Protein AF-A0A951X6D0-F1 (afdb_monomer_lite)

Radius of gyration: 26.03 Å; chains: 1; bounding box: 55×57×75 Å

Sequence (383 aa):
KKGAKHVTVRYRFITSEVPGGYFGTKYNDYFSVSIRSQSGGGFVSEANSMNGLGLGAFDANGATQWRETSLPVNKEGDTIQVDVTVANVADDLLDSQVVVDLVKEPKLAITALSLRDIDNSNLSYLSAAAHTYFGGNTRVHGTITVEGAEDDALQSLELEVIQNGGVVARGNLAAGVTGTLIRDFGQAEKVEVTAPQLLFEIPSAQAAQVNGAQDGTVSLRVRAKSKNGEEATKEFGAVQILVRYTAAGRYGGRDEGVGGDDWVKPSVKPIVEHFGVTVGDISNMNGGAFAPHQTHRTGNDVDGWFAGYNNRDAATAATIIGHLNDATYGSNITTVYVTYQQVNGNAFWTAIKDVVLNDGRNARDVIRPLGGHGTHFHWIVTP

Secondary structure (DSSP, 8-state):
-TT--EEEEEEEEEESHHHHT-TTSS---EEEEEEEESSSS-EEEEEEEHHHH-GGGB-TTSBBPPEEEEEE--TT---EEEEEEEE--S-SS--EEEEEEEEE--S-EEEEEEEE-TTSSB--EEE-S---HHHHEEEEEEEEEEE--TT-BEEEEEEEEEETTEEEEEEEEPHHHHHHHSSB-GGGTEEEEEEEEEEEEEEHHHHTTS--SSS-EEEEEEEEEETTS-EEEEEEEEEEEEEE--SPPTTS---GGGT-SBEE-TTTHHHHHHHTPEE---B-TT-S--TT-SS-SSS-EEEEE-TTGGG-SHHHHHHHHHHHT-TTTGGGEEEEEE----STT-HHHHHHTTPBPTTS-BHHHHEEE-TTTTS-EEEEE--

Foldseek 3Di:
DAQQFKKKWKKKKAKQCLLVVCAPHPWKKKKKKKKDWPPPQGIDMDIDILNRLPSLQADNRRMGDMDMDMTTYDNRDTDMDMDMDIDTPDDPPMDMDMDTDDIDRAQKEWPDKAKAAPVRHHQAEAEQAFDCFPNQWGWIKIKTKIFHDQAWWWQAKKKFWADSNDGQFIWGFDPVCCVQHGTGCHPVRMGIDDDIDGGTITGNVSSNSDPQQAKDKIWMKMWIAMPVGDIYMDTPGIHIYWYFDPDQAPVNDAPSVQPGQGTARNVVNVLCVVLPWRWHGQAGRRFDDDPPDPDNRHRQKIWTHDPPCLVLALVVLVSLLVSLQPPPFNVQQQAKEAADDCDPPGRNNVNQVQDQHPVRDRSDNRYDHDPPRNHTMMTGGHD

pLDDT: mean 94.07, std 5.89, range [55.5, 98.88]

Structure (mmCIF, N/CA/C/O backbone):
data_AF-A0A951X6D0-F1
#
_entry.id   AF-A0A951X6D0-F1
#
loop_
_atom_site.group_PDB
_atom_site.id
_atom_site.type_symbol
_atom_site.label_atom_id
_atom_site.label_alt_id
_atom_site.label_comp_id
_atom_site.label_asym_id
_atom_site.label_entity_id
_atom_site.label_seq_id
_atom_site.pdbx_PDB_ins_code
_atom_site.Cartn_x
_atom_site.Cartn_y
_atom_site.Cartn_z
_atom_site.occupancy
_atom_site.B_iso_or_equiv
_atom_site.auth_seq_id
_atom_site.auth_comp_id
_atom_site.auth_asym_id
_atom_site.auth_atom_id
_atom_site.pdbx_PDB_model_num
ATOM 1 N N . LYS A 1 1 ? -26.010 -4.330 28.879 1.00 77.56 1 LYS A N 1
ATOM 2 C CA . LYS A 1 1 ? -26.679 -3.364 29.800 1.00 77.56 1 LYS A CA 1
ATOM 3 C C . LYS A 1 1 ? -27.316 -2.215 29.004 1.00 77.56 1 LYS A C 1
ATOM 5 O O . LYS A 1 1 ? -26.890 -2.003 27.876 1.00 77.56 1 LYS A O 1
ATOM 10 N N . LYS A 1 2 ? -28.283 -1.450 29.547 1.00 83.31 2 LYS A N 1
ATOM 11 C CA . LYS A 1 2 ? -28.719 -0.180 28.918 1.00 83.31 2 LYS A CA 1
ATOM 12 C C . LYS A 1 2 ? -27.556 0.815 28.818 1.00 83.31 2 LYS A C 1
ATOM 14 O O . LYS A 1 2 ? -26.782 0.940 29.764 1.00 83.31 2 LYS A O 1
ATOM 19 N N . GLY A 1 3 ? -27.459 1.513 27.692 1.00 81.81 3 GLY A N 1
ATOM 20 C CA . GLY A 1 3 ? -26.411 2.489 27.384 1.00 81.81 3 GLY A CA 1
ATOM 21 C C . GLY A 1 3 ? -25.094 1.891 26.878 1.00 81.81 3 GLY A C 1
ATOM 22 O O . GLY A 1 3 ? -24.231 2.648 26.447 1.00 81.81 3 GLY A O 1
ATOM 23 N N . ALA A 1 4 ? -24.928 0.563 26.889 1.00 85.06 4 ALA A N 1
ATOM 24 C CA . ALA A 1 4 ? -23.785 -0.068 26.236 1.00 85.06 4 ALA A CA 1
ATOM 25 C C . ALA A 1 4 ? -23.929 0.078 24.715 1.00 85.06 4 ALA A C 1
ATOM 27 O O . ALA A 1 4 ? -24.998 -0.190 24.168 1.00 85.06 4 ALA A O 1
ATOM 28 N N . LYS A 1 5 ? -22.861 0.519 24.047 1.00 84.00 5 LYS A N 1
ATOM 29 C CA . LYS A 1 5 ? -22.812 0.644 22.581 1.00 84.00 5 LYS A CA 1
ATOM 30 C C . LYS A 1 5 ? -22.049 -0.498 21.933 1.00 84.00 5 LYS A C 1
ATOM 32 O O . LYS A 1 5 ? -22.400 -0.920 20.838 1.00 84.00 5 LYS A O 1
ATOM 37 N N . HIS A 1 6 ? -21.047 -1.014 22.640 1.00 85.94 6 HIS A N 1
ATOM 38 C CA . HIS A 1 6 ? -20.169 -2.078 22.179 1.00 85.94 6 HIS A CA 1
ATOM 39 C C . HIS A 1 6 ? -19.903 -3.071 23.306 1.00 85.94 6 HIS A C 1
ATOM 41 O O . HIS A 1 6 ? -19.943 -2.717 24.488 1.00 85.94 6 HIS A O 1
ATOM 47 N N . VAL A 1 7 ? -19.601 -4.309 22.932 1.00 88.81 7 VAL A N 1
ATOM 48 C CA . VAL A 1 7 ? -19.023 -5.324 23.814 1.00 88.81 7 VAL A CA 1
ATOM 49 C C . VAL A 1 7 ? -17.739 -5.824 23.175 1.00 88.81 7 VAL A C 1
ATOM 51 O O . VAL A 1 7 ? -17.750 -6.251 22.023 1.00 88.81 7 VAL A O 1
ATOM 54 N N . THR A 1 8 ? -16.649 -5.791 23.940 1.00 88.94 8 THR A N 1
ATOM 55 C CA . THR A 1 8 ? -15.361 -6.353 23.528 1.00 88.94 8 THR A CA 1
ATOM 56 C C . THR A 1 8 ? -15.094 -7.644 24.273 1.00 88.94 8 THR A C 1
ATOM 58 O O . THR A 1 8 ? -15.179 -7.689 25.503 1.00 88.94 8 THR A O 1
ATOM 61 N N . VAL A 1 9 ? -14.712 -8.669 23.514 1.00 90.75 9 VAL A N 1
ATOM 62 C CA . VAL A 1 9 ? -14.214 -9.944 24.026 1.00 90.75 9 VAL A CA 1
ATOM 63 C C . VAL A 1 9 ? -12.728 -10.041 23.706 1.00 90.75 9 VAL A C 1
ATOM 65 O O . VAL A 1 9 ? -12.334 -9.860 22.551 1.00 90.75 9 VAL A O 1
ATOM 68 N N . ARG A 1 10 ? -11.908 -10.326 24.722 1.00 92.00 10 ARG A N 1
ATOM 69 C CA . ARG A 1 10 ? -10.477 -10.590 24.552 1.00 92.00 10 ARG A CA 1
ATOM 70 C C . ARG A 1 10 ? -10.195 -12.078 24.659 1.00 92.00 10 ARG A C 1
ATOM 72 O O . ARG A 1 10 ? -10.671 -12.740 25.584 1.00 92.00 10 ARG A O 1
ATOM 79 N N . TYR A 1 11 ? -9.419 -12.591 23.714 1.00 94.75 11 TYR A N 1
ATOM 80 C CA . TYR A 1 11 ? -9.092 -14.004 23.652 1.00 94.75 11 TYR A CA 1
ATOM 81 C C . TYR A 1 11 ? -7.715 -14.259 23.032 1.00 94.75 11 TYR A C 1
ATOM 83 O O . TYR A 1 11 ? -7.125 -13.380 22.404 1.00 94.75 11 TYR A O 1
ATOM 91 N N . ARG A 1 12 ? -7.185 -15.469 23.204 1.00 95.06 12 ARG A N 1
ATOM 92 C CA . ARG A 1 12 ? -6.009 -15.955 22.467 1.00 95.06 12 ARG A CA 1
ATOM 93 C C . ARG A 1 12 ? -6.118 -17.447 22.204 1.00 95.06 12 ARG A C 1
ATOM 95 O O . ARG A 1 12 ? -6.757 -18.162 22.979 1.00 95.06 12 ARG A O 1
ATOM 102 N N . PHE A 1 13 ? -5.471 -17.896 21.138 1.00 95.75 13 PHE A N 1
ATOM 103 C CA . PHE A 1 13 ? -5.341 -19.308 20.809 1.00 95.75 13 PHE A CA 1
ATOM 104 C C . PHE A 1 13 ? -4.005 -19.835 21.339 1.00 95.75 13 PHE A C 1
ATOM 106 O O . PHE A 1 13 ? -2.990 -19.141 21.262 1.00 95.75 13 PHE A O 1
ATOM 113 N N . ILE A 1 14 ? -4.014 -21.028 21.923 1.00 95.75 14 ILE A N 1
ATOM 114 C CA . ILE A 1 14 ? -2.832 -21.701 22.457 1.00 95.75 14 ILE A CA 1
ATOM 115 C C . ILE A 1 14 ? -2.849 -23.126 21.923 1.00 95.75 14 ILE A C 1
ATOM 117 O O . ILE A 1 14 ? -3.844 -23.818 22.114 1.00 95.75 14 ILE A O 1
ATOM 121 N N . THR A 1 15 ? -1.758 -23.553 21.295 1.00 93.69 15 THR A N 1
ATOM 122 C CA . THR A 1 15 ? -1.576 -24.924 20.808 1.00 93.69 15 THR A CA 1
ATOM 123 C C . THR A 1 15 ? -0.229 -25.473 21.257 1.00 93.69 15 THR A C 1
ATOM 125 O O . THR A 1 15 ? 0.789 -24.779 21.199 1.00 93.69 15 THR A O 1
ATOM 128 N N . SER A 1 16 ? -0.208 -26.732 21.686 1.00 92.62 16 SER A N 1
ATOM 129 C CA . SER A 1 16 ? 1.038 -27.429 22.027 1.00 92.62 16 SER A CA 1
ATOM 130 C C . SER A 1 16 ? 1.791 -27.945 20.786 1.00 92.62 16 SER A C 1
ATOM 132 O O . SER A 1 16 ? 2.963 -28.306 20.886 1.00 92.62 16 SER A O 1
ATOM 134 N N . GLU A 1 17 ? 1.163 -27.915 19.605 1.00 90.25 17 GLU A N 1
ATOM 135 C CA . GLU A 1 17 ? 1.728 -28.374 18.325 1.00 90.25 17 GLU A CA 1
ATOM 136 C C . GLU A 1 17 ? 2.898 -27.504 17.841 1.00 90.25 17 GLU A C 1
ATOM 138 O O . GLU A 1 17 ? 3.878 -28.007 17.285 1.00 90.25 17 GLU A O 1
ATOM 143 N N . VAL A 1 18 ? 2.844 -26.187 18.089 1.00 91.12 18 VAL A N 1
ATOM 144 C CA . VAL A 1 18 ? 3.926 -25.270 17.695 1.00 91.12 18 VAL A CA 1
ATOM 145 C C . VAL A 1 18 ? 5.220 -25.578 18.464 1.00 91.12 18 VAL A C 1
ATOM 147 O O . VAL A 1 18 ? 6.230 -25.845 17.807 1.00 91.12 18 VAL A O 1
ATOM 150 N N . PRO A 1 19 ? 5.232 -25.628 19.815 1.00 92.31 19 PRO A N 1
ATOM 151 C CA . PRO A 1 19 ? 6.395 -26.102 20.568 1.00 92.31 19 PRO A CA 1
ATOM 152 C C . PRO A 1 19 ? 6.780 -27.552 20.249 1.00 92.31 19 PRO A C 1
ATOM 154 O O . PRO A 1 19 ? 7.958 -27.898 20.319 1.00 92.31 19 PRO A O 1
ATOM 157 N N . GLY A 1 20 ? 5.803 -28.389 19.879 1.00 89.56 20 GLY A N 1
ATOM 158 C CA . GLY A 1 20 ? 6.017 -29.770 19.443 1.00 89.56 20 GLY A CA 1
ATOM 159 C C . GLY A 1 20 ? 6.729 -29.910 18.092 1.00 89.56 20 GLY A C 1
ATOM 160 O O . GLY A 1 20 ? 7.193 -31.000 17.762 1.00 89.56 20 GLY A O 1
ATOM 161 N N . GLY A 1 21 ? 6.873 -28.821 17.328 1.00 90.38 21 GLY A N 1
ATOM 162 C CA . GLY A 1 21 ? 7.554 -28.818 16.032 1.00 90.38 21 GLY A CA 1
ATOM 163 C C . GLY A 1 21 ? 6.671 -29.244 14.856 1.00 90.38 21 GLY A C 1
ATOM 164 O O . GLY A 1 21 ? 7.194 -29.614 13.806 1.00 90.38 21 GLY A O 1
ATOM 165 N N . TYR A 1 22 ? 5.348 -29.179 15.006 1.00 90.81 22 TYR A N 1
ATOM 166 C CA . TYR A 1 22 ? 4.386 -29.645 14.002 1.00 90.81 22 TYR A CA 1
ATOM 167 C C . TYR A 1 22 ? 3.834 -28.540 13.095 1.00 90.81 22 TYR A C 1
ATOM 169 O O . TYR A 1 22 ? 3.022 -28.808 12.203 1.00 90.81 22 TYR A O 1
ATOM 177 N N . PHE A 1 23 ? 4.311 -27.304 13.254 1.00 90.81 23 PHE A N 1
ATOM 178 C CA . PHE A 1 23 ? 3.999 -26.226 12.322 1.00 90.81 23 PHE A CA 1
ATOM 179 C C . PHE A 1 23 ? 4.389 -26.599 10.880 1.00 90.81 23 PHE A C 1
ATOM 181 O O . PHE A 1 23 ? 5.496 -27.067 10.613 1.00 90.81 23 PHE A O 1
ATOM 188 N N . GLY A 1 24 ? 3.478 -26.367 9.933 1.00 88.94 24 GLY A N 1
ATOM 189 C CA . GLY A 1 24 ? 3.655 -26.696 8.516 1.00 88.94 24 GLY A CA 1
ATOM 190 C C . GLY A 1 24 ? 3.381 -28.162 8.165 1.00 88.94 24 GLY A C 1
ATOM 191 O O . GLY A 1 24 ? 3.525 -28.547 7.005 1.00 88.94 24 GLY A O 1
ATOM 192 N N . THR A 1 25 ? 2.973 -28.984 9.135 1.00 90.00 25 THR A N 1
ATOM 193 C CA . THR A 1 25 ? 2.589 -30.381 8.899 1.00 90.00 25 THR A CA 1
ATOM 194 C C . THR A 1 25 ? 1.080 -30.523 8.656 1.00 90.00 25 THR A C 1
ATOM 196 O O . THR A 1 25 ? 0.337 -29.544 8.593 1.00 90.00 25 THR A O 1
ATOM 199 N N . LYS A 1 26 ? 0.609 -31.767 8.506 1.00 87.69 26 LYS A N 1
ATOM 200 C CA . LYS A 1 26 ? -0.824 -32.090 8.411 1.00 87.69 26 LYS A CA 1
ATOM 201 C C . LYS A 1 26 ? -1.589 -31.882 9.728 1.00 87.69 26 LYS A C 1
ATOM 203 O O . LYS A 1 26 ? -2.814 -31.813 9.683 1.00 87.69 26 LYS A O 1
ATOM 208 N N . TYR A 1 27 ? -0.888 -31.822 10.862 1.00 88.25 27 TYR A N 1
ATOM 209 C CA . TYR A 1 27 ? -1.478 -31.530 12.166 1.00 88.25 27 TYR A CA 1
ATOM 210 C C . TYR A 1 27 ? -1.676 -30.021 12.231 1.00 88.25 27 TYR A C 1
ATOM 212 O O . TYR A 1 27 ? -0.721 -29.250 12.164 1.00 88.25 27 TYR A O 1
ATOM 220 N N . ASN A 1 28 ? -2.935 -29.600 12.166 1.00 89.38 28 ASN A N 1
ATOM 221 C CA . ASN A 1 28 ? -3.300 -28.211 11.942 1.00 89.38 28 ASN A CA 1
ATOM 222 C C . ASN A 1 28 ? -4.533 -27.839 12.754 1.00 89.38 28 ASN A C 1
ATOM 224 O O . ASN A 1 28 ? -5.647 -27.790 12.227 1.00 89.38 28 ASN A O 1
ATOM 228 N N . ASP A 1 29 ? -4.308 -27.579 14.035 1.00 90.81 29 ASP A N 1
ATOM 229 C CA . ASP A 1 29 ? -5.367 -27.196 14.953 1.00 90.81 29 ASP A CA 1
ATOM 230 C C . ASP A 1 29 ? -6.117 -25.959 14.476 1.00 90.81 29 ASP A C 1
ATOM 232 O O . ASP A 1 29 ? -5.552 -25.037 13.883 1.00 90.81 29 ASP A O 1
ATOM 236 N N . TYR A 1 30 ? -7.411 -25.942 14.757 1.00 92.38 30 TYR A N 1
ATOM 237 C CA . TYR A 1 30 ? -8.326 -24.902 14.328 1.00 92.38 30 TYR A CA 1
ATOM 238 C C . TYR A 1 30 ? -9.046 -24.293 15.523 1.00 92.38 30 TYR A C 1
ATOM 240 O O . TYR A 1 30 ? -9.430 -24.993 16.462 1.00 92.38 30 TYR A O 1
ATOM 248 N N . PHE A 1 31 ? -9.302 -22.990 15.449 1.00 95.06 31 PHE A N 1
ATOM 249 C CA . PHE A 1 31 ? -10.187 -22.313 16.380 1.00 95.06 31 PHE A CA 1
ATOM 250 C C . PHE A 1 31 ? -11.182 -21.414 15.654 1.00 95.06 31 PHE A C 1
ATOM 252 O O . PHE A 1 31 ? -10.921 -20.895 14.566 1.00 95.06 31 PHE A O 1
ATOM 259 N N . SER A 1 32 ? -12.307 -21.164 16.314 1.00 95.19 32 SER A N 1
ATOM 260 C CA . SER A 1 32 ? -13.177 -20.046 15.975 1.00 95.19 32 SER A CA 1
ATOM 261 C C . SER A 1 32 ? -13.775 -19.406 17.215 1.00 95.19 32 SER A C 1
ATOM 263 O O . SER A 1 32 ? -14.191 -20.102 18.142 1.00 95.19 32 SER A O 1
ATOM 265 N N . VAL A 1 33 ? -13.871 -18.083 17.196 1.00 94.94 33 VAL A N 1
ATOM 266 C CA . VAL A 1 33 ? -14.573 -17.280 18.196 1.00 94.94 33 VAL A CA 1
ATOM 267 C C . VAL A 1 33 ? -15.634 -16.470 17.473 1.00 94.94 33 VAL A C 1
ATOM 269 O O . VAL A 1 33 ? -15.321 -15.707 16.561 1.00 94.94 33 VAL A O 1
ATOM 272 N N . SER A 1 34 ? -16.892 -16.619 17.874 1.00 93.88 34 SER A N 1
ATOM 273 C CA . SER A 1 34 ? -17.988 -15.809 17.353 1.00 93.88 34 SER A CA 1
ATOM 274 C C . SER A 1 34 ? -18.766 -15.134 18.467 1.00 93.88 34 SER A C 1
ATOM 276 O O . SER A 1 34 ? -19.083 -15.755 19.477 1.00 93.88 34 SER A O 1
ATOM 278 N N . ILE A 1 35 ? -19.098 -13.866 18.264 1.00 93.31 35 ILE A N 1
ATOM 279 C CA . ILE A 1 35 ? -19.845 -13.028 19.194 1.00 93.31 35 ILE A CA 1
ATOM 280 C C . ILE A 1 35 ? -21.117 -12.596 18.474 1.00 93.31 35 ILE A C 1
ATOM 282 O O . ILE A 1 35 ? -21.065 -12.019 17.383 1.00 93.31 35 ILE A O 1
ATOM 286 N N . ARG A 1 36 ? -22.269 -12.871 19.081 1.00 93.94 36 ARG A N 1
ATOM 287 C CA . ARG A 1 36 ? -23.580 -12.534 18.523 1.00 93.94 36 ARG A CA 1
ATOM 288 C C . ARG A 1 36 ? -24.422 -11.754 19.514 1.00 93.94 36 ARG A C 1
ATOM 290 O O . ARG A 1 36 ? -24.501 -12.108 20.690 1.00 93.94 36 ARG A O 1
ATOM 297 N N . SER A 1 37 ? -25.082 -10.721 19.010 1.00 91.75 37 SER A N 1
ATOM 298 C CA . SER A 1 37 ? -26.142 -10.018 19.722 1.00 91.75 37 SER A CA 1
ATOM 299 C C . SER A 1 37 ? -27.463 -10.755 19.519 1.00 91.75 37 SER A C 1
ATOM 301 O O . SER A 1 37 ? -27.802 -11.135 18.397 1.00 91.75 37 SER A O 1
ATOM 303 N N . GLN A 1 38 ? -28.228 -10.937 20.595 1.00 90.62 38 GLN A N 1
ATOM 304 C CA . GLN A 1 38 ? -29.563 -11.537 20.521 1.00 90.62 38 GLN A CA 1
ATOM 305 C C . GLN A 1 38 ? -30.659 -10.519 20.169 1.00 90.62 38 GLN A C 1
ATOM 307 O O . GLN A 1 38 ? -31.759 -10.918 19.795 1.00 90.62 38 GLN A O 1
ATOM 312 N N . SER A 1 39 ? -30.359 -9.217 20.241 1.00 85.75 39 SER A N 1
ATOM 313 C CA . SER A 1 39 ? -31.329 -8.126 20.046 1.00 85.75 39 SER A CA 1
ATOM 314 C C . SER A 1 39 ? -31.036 -7.248 18.820 1.00 85.75 39 SER A C 1
ATOM 316 O O . SER A 1 39 ? -31.493 -6.104 18.757 1.00 85.75 39 SER A O 1
ATOM 318 N N . GLY A 1 40 ? -30.280 -7.767 17.845 1.00 72.06 40 GLY A N 1
ATOM 319 C CA . GLY A 1 40 ? -30.072 -7.134 16.534 1.00 72.06 40 GLY A CA 1
ATOM 320 C C . GLY A 1 40 ? -28.834 -6.237 16.397 1.00 72.06 40 GLY A C 1
ATOM 321 O O . GLY A 1 40 ? -28.717 -5.532 15.401 1.00 72.06 40 GLY A O 1
ATOM 322 N N . GLY A 1 41 ? -27.895 -6.282 17.346 1.00 73.31 41 GLY A N 1
ATOM 323 C CA . GLY A 1 41 ? -26.582 -5.614 17.284 1.00 73.31 41 GLY A CA 1
ATOM 324 C C . GLY A 1 41 ? -25.597 -6.231 16.277 1.00 73.31 41 GLY A C 1
ATOM 325 O O . GLY A 1 41 ? -24.551 -5.659 15.985 1.00 73.31 41 GLY A O 1
ATOM 326 N N . GLY A 1 42 ? -25.955 -7.374 15.688 1.00 85.56 42 GLY A N 1
ATOM 327 C CA . GLY A 1 42 ? -25.189 -8.035 14.637 1.00 85.56 42 GLY A CA 1
ATOM 328 C C . GLY A 1 42 ? -24.389 -9.239 15.130 1.00 85.56 42 GLY A C 1
ATOM 329 O O . GLY A 1 42 ? -24.701 -9.862 16.149 1.00 85.56 42 GLY A O 1
ATOM 330 N N . PHE A 1 43 ? -23.371 -9.585 14.349 1.00 90.12 43 PHE A N 1
ATOM 331 C CA . PHE A 1 43 ? -22.542 -10.769 14.519 1.00 90.12 43 PHE A CA 1
ATOM 332 C C . PHE A 1 43 ? -21.123 -10.461 14.051 1.00 90.12 43 PHE A C 1
ATOM 334 O O . PHE A 1 43 ? -20.937 -9.849 12.999 1.00 90.12 43 PHE A O 1
ATOM 341 N N . VAL A 1 44 ? -20.133 -10.916 14.809 1.00 89.69 44 VAL A N 1
ATOM 342 C CA . VAL A 1 44 ? -18.729 -10.894 14.402 1.00 89.69 44 VAL A CA 1
ATOM 343 C C . VAL A 1 44 ? -18.115 -12.251 14.714 1.00 89.69 44 VAL A C 1
ATOM 345 O O . VAL A 1 44 ? -18.390 -12.841 15.757 1.00 89.69 44 VAL A O 1
ATOM 348 N N . SER A 1 45 ? -17.301 -12.770 13.804 1.00 92.44 45 SER A N 1
ATOM 349 C CA . SER A 1 45 ? -16.610 -14.040 13.995 1.00 92.44 45 SER A CA 1
ATOM 350 C C . SER A 1 45 ? -15.215 -13.992 13.421 1.00 92.44 45 SER A C 1
ATOM 352 O O . SER A 1 45 ? -15.009 -13.448 12.337 1.00 92.44 45 SER A O 1
ATOM 354 N N . GLU A 1 46 ? -14.297 -14.647 14.109 1.00 91.88 46 GLU A N 1
ATOM 355 C CA . GLU A 1 46 ? -12.960 -14.929 13.627 1.00 91.88 46 GLU A CA 1
ATOM 356 C C . GLU A 1 46 ? -12.716 -16.435 13.691 1.00 91.88 46 GLU A C 1
ATOM 358 O O . GLU A 1 46 ? -13.122 -17.109 14.639 1.00 91.88 46 GLU A O 1
ATOM 363 N N . ALA A 1 47 ? -12.063 -16.960 12.664 1.00 93.62 47 ALA A N 1
ATOM 364 C CA . ALA A 1 47 ? -11.696 -18.357 12.559 1.00 93.62 47 ALA A CA 1
ATOM 365 C C . ALA A 1 47 ? -10.340 -18.466 11.870 1.00 93.62 47 ALA A C 1
ATOM 367 O O . ALA A 1 47 ? -10.102 -17.790 10.867 1.00 93.62 47 ALA A O 1
ATOM 368 N N . ASN A 1 48 ? -9.455 -19.311 12.392 1.00 94.19 48 ASN A N 1
ATOM 369 C CA . ASN A 1 48 ? -8.186 -19.606 11.741 1.00 94.19 48 ASN A CA 1
ATOM 370 C C . ASN A 1 48 ? -7.642 -20.969 12.188 1.00 94.19 48 ASN A C 1
ATOM 372 O O . ASN A 1 48 ? -8.178 -21.612 13.088 1.00 94.19 48 ASN A O 1
ATOM 376 N N . SER A 1 49 ? -6.562 -21.402 11.546 1.00 93.38 49 SER A N 1
ATOM 377 C CA . SER A 1 49 ? -5.808 -22.594 11.918 1.00 93.38 49 SER A CA 1
ATOM 378 C C . SER A 1 49 ? -4.379 -22.240 12.309 1.00 93.38 49 SER A C 1
ATOM 380 O O . SER A 1 49 ? -3.886 -21.171 11.947 1.00 93.38 49 SER A O 1
ATOM 382 N N . MET A 1 50 ? -3.699 -23.140 13.014 1.00 93.00 50 MET A N 1
ATOM 383 C CA . MET A 1 50 ? -2.298 -22.983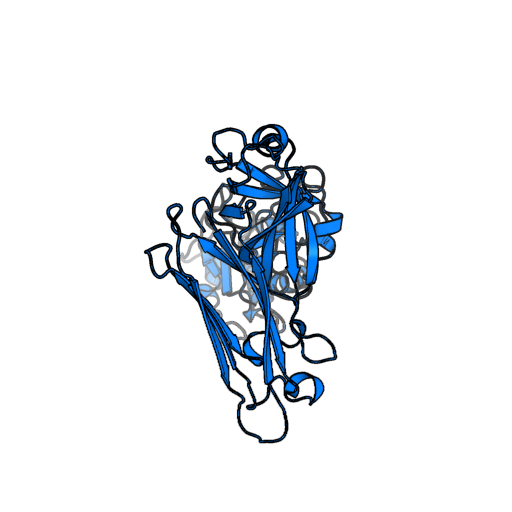 13.398 1.00 93.00 50 MET A CA 1
ATOM 384 C C . MET A 1 50 ? -1.417 -22.637 12.189 1.00 93.00 50 MET A C 1
ATOM 386 O O . MET A 1 50 ? -0.710 -21.630 12.197 1.00 93.00 50 MET A O 1
ATOM 390 N N . ASN A 1 51 ? -1.501 -23.424 11.117 1.00 90.75 51 ASN A N 1
ATOM 391 C CA . ASN A 1 51 ? -0.727 -23.196 9.898 1.00 90.75 51 ASN A CA 1
ATOM 392 C C . ASN A 1 51 ? -1.189 -21.940 9.153 1.00 90.75 51 ASN A C 1
ATOM 394 O O . ASN A 1 51 ? -0.360 -21.223 8.598 1.00 90.75 51 ASN A O 1
ATOM 398 N N . GLY A 1 52 ? -2.495 -21.652 9.166 1.00 90.00 52 GLY A N 1
ATOM 399 C CA . GLY A 1 52 ? -3.063 -20.457 8.536 1.00 90.00 52 GLY A CA 1
ATOM 400 C C . GLY A 1 52 ? -2.623 -19.146 9.194 1.00 90.00 52 GLY A C 1
ATOM 401 O O . GLY A 1 52 ? -2.554 -18.119 8.523 1.00 90.00 52 GLY A O 1
ATOM 402 N N . LEU A 1 53 ? -2.280 -19.181 10.484 1.00 88.81 53 LEU A N 1
ATOM 403 C CA . LEU A 1 53 ? -1.734 -18.036 11.211 1.00 88.81 53 LEU A CA 1
ATOM 404 C C . LEU A 1 53 ? -0.251 -17.772 10.926 1.00 88.81 53 LEU A C 1
ATOM 406 O O . LEU A 1 53 ? 0.197 -16.632 11.049 1.00 88.81 53 LEU A O 1
ATOM 410 N N . GLY A 1 54 ? 0.503 -18.802 10.540 1.00 89.50 54 GLY A N 1
ATOM 411 C CA . GLY A 1 54 ? 1.951 -18.722 10.376 1.00 89.50 54 GLY A CA 1
ATOM 412 C C . GLY A 1 54 ? 2.719 -18.829 11.700 1.00 89.50 54 GLY A C 1
ATOM 413 O O . GLY A 1 54 ? 2.247 -18.403 12.753 1.00 89.50 54 GLY A O 1
ATOM 414 N N . LEU A 1 55 ? 3.942 -19.370 11.648 1.00 88.62 55 LEU A N 1
ATOM 415 C CA . LEU A 1 55 ? 4.759 -19.642 12.840 1.00 88.62 55 LEU A CA 1
ATOM 416 C C . LEU A 1 55 ? 5.040 -18.378 13.661 1.00 88.62 55 LEU A C 1
ATOM 418 O O . LEU A 1 55 ? 5.034 -18.420 14.885 1.00 88.62 55 LEU A O 1
ATOM 422 N N . GLY A 1 56 ? 5.228 -17.238 12.988 1.00 87.25 56 GLY A N 1
ATOM 423 C CA . GLY A 1 56 ? 5.488 -15.953 13.641 1.00 87.25 56 GLY A CA 1
ATOM 424 C C . GLY A 1 56 ? 4.322 -15.414 14.479 1.00 87.25 56 GLY A C 1
ATOM 425 O O . GLY A 1 56 ? 4.517 -14.478 15.246 1.00 87.25 56 GLY A O 1
ATOM 426 N N . ALA A 1 57 ? 3.118 -15.982 14.364 1.00 88.69 57 ALA A N 1
ATOM 427 C CA . ALA A 1 57 ? 1.983 -15.587 15.195 1.00 88.69 57 ALA A CA 1
ATOM 428 C C . ALA A 1 57 ? 2.053 -16.143 16.627 1.00 88.69 57 ALA A C 1
ATOM 430 O O . ALA A 1 57 ? 1.269 -15.705 17.473 1.00 88.69 57 ALA A O 1
ATOM 431 N N . PHE A 1 58 ? 2.954 -17.095 16.888 1.00 93.94 58 PHE A N 1
ATOM 432 C CA . PHE A 1 58 ? 3.061 -17.819 18.149 1.00 93.94 58 PHE A CA 1
ATOM 433 C C . PHE A 1 58 ? 4.335 -17.449 18.908 1.00 93.94 58 PHE A C 1
ATOM 435 O O . PHE A 1 58 ? 5.399 -17.247 18.322 1.00 93.94 58 PHE A O 1
ATOM 442 N N . ASP A 1 59 ? 4.225 -17.380 20.232 1.00 92.44 59 ASP A N 1
ATOM 443 C CA . ASP A 1 59 ? 5.386 -17.334 21.112 1.00 92.44 59 ASP A CA 1
ATOM 444 C C . ASP A 1 59 ? 6.015 -18.730 21.295 1.00 92.44 59 ASP A C 1
ATOM 446 O O . ASP A 1 59 ? 5.537 -19.739 20.774 1.00 92.44 59 ASP A O 1
ATOM 450 N N . ALA A 1 60 ? 7.103 -18.799 22.068 1.00 92.00 60 ALA A N 1
ATOM 451 C CA . ALA A 1 60 ? 7.808 -20.053 22.339 1.00 92.00 60 ALA A CA 1
ATOM 452 C C . ALA A 1 60 ? 6.954 -21.111 23.070 1.00 92.00 60 ALA A C 1
ATOM 454 O O . ALA A 1 60 ? 7.334 -22.278 23.096 1.00 92.00 60 ALA A O 1
ATOM 455 N N . ASN A 1 61 ? 5.817 -20.721 23.655 1.00 94.31 61 ASN A N 1
ATOM 456 C CA . ASN A 1 61 ? 4.879 -21.617 24.329 1.00 94.31 61 ASN A CA 1
ATOM 457 C C . ASN A 1 61 ? 3.675 -21.974 23.441 1.00 94.31 61 ASN A C 1
ATOM 459 O O . ASN A 1 61 ? 2.722 -22.575 23.932 1.00 94.31 61 ASN A O 1
ATOM 463 N N . GLY A 1 62 ? 3.683 -21.584 22.162 1.00 93.56 62 GLY A N 1
ATOM 464 C CA . GLY A 1 62 ? 2.586 -21.864 21.241 1.00 93.56 62 GLY A CA 1
ATOM 465 C C . GLY A 1 62 ? 1.336 -21.025 21.495 1.00 93.56 62 GLY A C 1
ATOM 466 O O . GLY A 1 62 ? 0.250 -21.397 21.053 1.00 93.56 62 GLY A O 1
ATOM 467 N N . ALA A 1 63 ? 1.456 -19.894 22.195 1.00 95.69 63 ALA A N 1
ATOM 468 C CA . ALA A 1 63 ? 0.357 -18.956 22.385 1.00 95.69 63 ALA A CA 1
ATOM 469 C C . ALA A 1 63 ? 0.417 -17.821 21.361 1.00 95.69 63 ALA A C 1
ATOM 471 O O . ALA A 1 63 ? 1.472 -17.237 21.113 1.00 95.69 63 ALA A O 1
ATOM 472 N N . THR A 1 64 ? -0.738 -17.453 20.807 1.00 93.56 64 THR A N 1
ATOM 473 C CA . THR A 1 64 ? -0.854 -16.205 20.054 1.00 93.56 64 THR A CA 1
ATOM 474 C C . THR A 1 64 ? -0.809 -15.002 20.992 1.00 93.56 64 THR A C 1
ATOM 476 O O . THR A 1 64 ? -1.126 -15.094 22.184 1.00 93.56 64 THR A O 1
ATOM 479 N N . GLN A 1 65 ? -0.528 -13.827 20.427 1.00 89.88 65 GLN A N 1
ATOM 480 C CA . GLN A 1 65 ? -0.853 -12.563 21.091 1.00 89.88 65 GLN A CA 1
ATOM 481 C C . GLN A 1 65 ? -2.353 -12.496 21.431 1.00 89.88 65 GLN A C 1
ATOM 483 O O . GLN A 1 65 ? -3.183 -13.146 20.782 1.00 89.88 65 GLN A O 1
ATOM 488 N N . TRP A 1 66 ? -2.698 -11.709 22.452 1.00 90.62 66 TRP A N 1
ATOM 489 C CA . TRP A 1 66 ? -4.094 -11.419 22.780 1.00 90.62 66 TRP A CA 1
ATOM 490 C C . TRP A 1 66 ? -4.766 -10.654 21.639 1.00 90.62 66 TRP A C 1
ATOM 492 O O . TRP A 1 66 ? -4.213 -9.689 21.111 1.00 90.62 66 TRP A O 1
ATOM 502 N N . ARG A 1 67 ? -5.977 -11.080 21.293 1.00 88.25 67 ARG A N 1
ATOM 503 C CA . ARG A 1 67 ? -6.845 -10.475 20.284 1.00 88.25 67 ARG A CA 1
ATOM 504 C C . ARG A 1 67 ? -8.072 -9.902 20.964 1.00 88.25 67 ARG A C 1
ATOM 506 O O . ARG A 1 67 ? -8.575 -10.488 21.919 1.00 88.25 67 ARG A O 1
ATOM 513 N N . GLU A 1 68 ? -8.564 -8.781 20.458 1.00 88.50 68 GLU A N 1
ATOM 514 C CA . GLU A 1 68 ? -9.823 -8.185 20.897 1.00 88.50 68 GLU A CA 1
ATOM 515 C C . GLU A 1 68 ? -10.784 -8.106 19.715 1.00 88.50 68 GLU A C 1
ATOM 517 O O . GLU A 1 68 ? -10.425 -7.646 18.632 1.00 88.50 68 GLU A O 1
ATOM 522 N N . THR A 1 69 ? -12.024 -8.534 19.928 1.00 86.06 69 THR A N 1
ATOM 523 C CA . THR A 1 69 ? -13.098 -8.374 18.949 1.00 86.06 69 THR A CA 1
ATOM 524 C C . THR A 1 69 ? -14.230 -7.587 19.586 1.00 86.06 69 THR A C 1
ATOM 526 O O . THR A 1 69 ? -14.692 -7.934 20.673 1.00 86.06 69 THR A O 1
ATOM 529 N N . SER A 1 70 ? -14.659 -6.522 18.908 1.00 85.81 70 SER A N 1
ATOM 530 C CA . SER A 1 70 ? -15.735 -5.638 19.354 1.00 85.81 70 SER A CA 1
ATOM 531 C C . SER A 1 70 ? -16.986 -5.841 18.504 1.00 85.81 70 SER A C 1
ATOM 533 O O . SER A 1 70 ? -16.904 -5.911 17.274 1.00 85.81 70 SER A O 1
ATOM 535 N N . LEU A 1 71 ? -18.134 -5.937 19.167 1.00 88.38 71 LEU A N 1
ATOM 536 C CA . LEU A 1 71 ? -19.450 -6.080 18.562 1.00 88.38 71 LEU A CA 1
ATOM 537 C C . LEU A 1 71 ? -20.339 -4.900 18.994 1.00 88.38 71 LEU A C 1
ATOM 539 O O . LEU A 1 71 ? -20.500 -4.704 20.202 1.00 88.38 71 LEU A O 1
ATOM 543 N N . PRO A 1 72 ? -20.961 -4.156 18.059 1.00 85.75 72 PRO A N 1
ATOM 544 C CA . PRO A 1 72 ? -22.015 -3.203 18.394 1.00 85.75 72 PRO A CA 1
ATOM 545 C C . PRO A 1 72 ? -23.207 -3.903 19.060 1.00 85.75 72 PRO A C 1
ATOM 547 O O . PRO A 1 72 ? -23.612 -4.988 18.650 1.00 85.75 72 PRO A O 1
ATOM 550 N N . VAL A 1 73 ? -23.801 -3.294 20.082 1.00 88.44 73 VAL A N 1
ATOM 551 C CA . VAL A 1 73 ? -24.924 -3.886 20.830 1.00 88.44 73 VAL A CA 1
ATOM 552 C C . VAL A 1 73 ? -26.109 -2.935 20.912 1.00 88.44 73 VAL A C 1
ATOM 554 O O . VAL A 1 73 ? -25.985 -1.727 20.702 1.00 88.44 73 VAL A O 1
ATOM 557 N N . ASN A 1 74 ? -27.290 -3.473 21.214 1.00 85.31 74 ASN A N 1
ATOM 558 C CA . ASN A 1 74 ? -28.474 -2.641 21.381 1.00 85.31 74 ASN A CA 1
ATOM 559 C C . ASN A 1 74 ? -28.356 -1.756 22.637 1.00 85.31 74 ASN A C 1
ATOM 561 O O . ASN A 1 74 ? -28.248 -2.251 23.762 1.00 85.31 74 ASN A O 1
ATOM 565 N N . LYS A 1 75 ? -28.452 -0.432 22.453 1.00 85.12 75 LYS A N 1
ATOM 566 C CA . LYS A 1 75 ? -28.382 0.557 23.542 1.00 85.12 75 LYS A CA 1
ATOM 567 C C . LYS A 1 75 ? -29.489 0.410 24.591 1.00 85.12 75 LYS A C 1
ATOM 569 O O . LYS A 1 75 ? -29.312 0.849 25.724 1.00 85.12 75 LYS A O 1
ATOM 574 N N . GLU A 1 76 ? -30.620 -0.212 24.253 1.00 88.00 76 GLU A N 1
ATOM 575 C CA 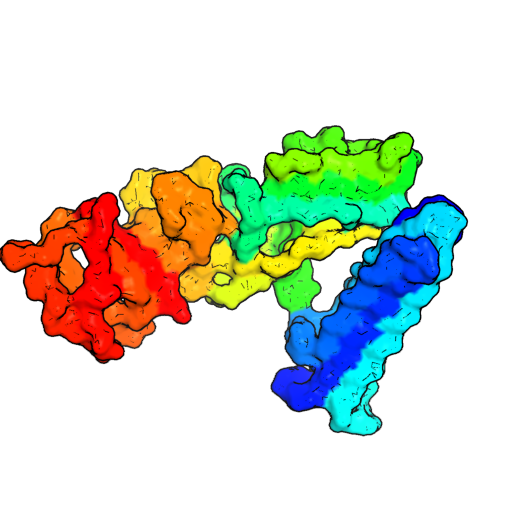. GLU A 1 76 ? -31.693 -0.511 25.212 1.00 88.00 76 GLU A CA 1
ATOM 576 C C . GLU A 1 76 ? -31.382 -1.723 26.106 1.00 88.00 76 GLU A C 1
ATOM 578 O O . GLU A 1 76 ? -32.162 -2.054 27.002 1.00 88.00 76 GLU A O 1
ATOM 583 N N . GLY A 1 77 ? -30.211 -2.333 25.925 1.00 87.06 77 GLY A N 1
ATOM 584 C CA . GLY A 1 77 ? -29.804 -3.567 26.570 1.00 87.06 77 GLY A CA 1
ATOM 585 C C . GLY A 1 77 ? -29.804 -4.721 25.579 1.00 87.06 77 GLY A C 1
ATOM 586 O O . GLY A 1 77 ? -30.637 -4.795 24.680 1.00 87.06 77 GLY A O 1
ATOM 587 N N . ASP A 1 78 ? -28.847 -5.622 25.766 1.00 89.94 78 ASP A N 1
ATOM 588 C CA . ASP A 1 78 ? -28.642 -6.768 24.898 1.00 89.94 78 ASP A CA 1
ATOM 589 C C . ASP A 1 78 ? -28.091 -7.946 25.698 1.00 89.94 78 ASP A C 1
ATOM 591 O O . ASP A 1 78 ? -27.406 -7.746 26.711 1.00 89.94 78 ASP A O 1
ATOM 595 N N . THR A 1 79 ? -28.366 -9.151 25.208 1.00 90.56 79 THR A N 1
ATOM 596 C CA . THR A 1 79 ? -27.732 -10.386 25.663 1.00 90.56 79 THR A CA 1
ATOM 597 C C . THR A 1 79 ? -26.769 -10.826 24.577 1.00 90.56 79 THR A C 1
ATOM 599 O O . THR A 1 79 ? -27.163 -11.047 23.431 1.00 90.56 79 THR A O 1
ATOM 602 N N . ILE A 1 80 ? -25.497 -10.938 24.945 1.00 91.81 80 ILE A N 1
ATOM 603 C CA . ILE A 1 80 ? -24.437 -11.351 24.033 1.00 91.81 80 ILE A CA 1
ATOM 604 C C . ILE A 1 80 ? -24.112 -12.812 24.283 1.00 91.81 80 ILE A C 1
ATOM 606 O O . ILE A 1 80 ? -23.931 -13.231 25.425 1.00 91.81 80 ILE A O 1
ATOM 610 N N . GLN A 1 81 ? -24.025 -13.574 23.202 1.00 93.31 81 GLN A N 1
ATOM 611 C CA . GLN A 1 81 ? -23.552 -14.947 23.227 1.00 93.31 81 GLN A CA 1
ATOM 612 C C . GLN A 1 81 ? -22.178 -15.008 22.561 1.00 93.31 81 GLN A C 1
ATOM 614 O O . GLN A 1 81 ? -21.986 -14.475 21.467 1.00 93.31 81 GLN A O 1
ATOM 619 N N . VAL A 1 82 ? -21.233 -15.644 23.251 1.00 93.31 82 VAL A N 1
ATOM 620 C CA . VAL A 1 82 ? -19.878 -15.902 22.765 1.00 93.31 82 VAL A CA 1
ATOM 621 C C . VAL A 1 82 ? -19.744 -17.403 22.579 1.00 93.31 82 VAL A C 1
ATOM 623 O O . VAL A 1 82 ? -19.852 -18.156 23.544 1.00 93.31 82 VAL A O 1
ATOM 626 N N . ASP A 1 83 ? -19.522 -17.832 21.344 1.00 94.00 83 ASP A N 1
ATOM 627 C CA . ASP A 1 83 ? -19.285 -19.229 21.009 1.00 94.00 83 ASP A CA 1
ATOM 628 C C . ASP A 1 83 ? -17.818 -19.411 20.660 1.00 94.00 83 ASP A C 1
ATOM 630 O O . ASP A 1 83 ? -17.266 -18.705 19.814 1.00 94.00 83 ASP A O 1
ATOM 634 N N . VAL A 1 84 ? -17.191 -20.366 21.334 1.00 94.44 84 VAL A N 1
ATOM 635 C CA . VAL A 1 84 ? -15.780 -20.689 21.171 1.00 94.44 84 VAL A CA 1
ATOM 636 C C . VAL A 1 84 ? -15.692 -22.139 20.740 1.00 94.44 84 VAL A C 1
ATOM 638 O O . VAL A 1 84 ? -16.264 -23.019 21.376 1.00 94.44 84 VAL A O 1
ATOM 641 N N . THR A 1 85 ? -15.000 -22.381 19.636 1.00 93.81 85 THR A N 1
ATOM 642 C CA . THR A 1 85 ? -14.735 -23.721 19.113 1.00 93.81 85 THR A CA 1
ATOM 643 C C . THR A 1 85 ? -13.238 -23.909 18.997 1.00 93.81 85 THR A C 1
ATOM 645 O O . THR A 1 85 ? -12.533 -23.014 18.531 1.00 93.81 85 THR A O 1
ATOM 648 N N . VAL A 1 86 ? -12.775 -25.086 19.396 1.00 92.69 86 VAL A N 1
ATOM 649 C CA . VAL A 1 86 ? -11.411 -25.559 19.180 1.00 92.69 86 VAL A CA 1
ATOM 650 C C . VAL A 1 86 ? -11.513 -26.969 18.626 1.00 92.69 86 VAL A C 1
ATOM 652 O O . VAL A 1 86 ? -12.329 -27.760 19.100 1.00 92.69 86 VAL A O 1
ATOM 655 N N . ALA A 1 87 ? -10.737 -27.256 17.591 1.00 89.12 87 ALA A N 1
ATOM 656 C CA . ALA A 1 87 ? -10.650 -28.572 16.988 1.00 89.12 87 ALA A CA 1
ATOM 657 C C . ALA A 1 87 ? -9.176 -28.956 16.855 1.00 89.12 87 ALA A C 1
ATOM 659 O O . ALA A 1 87 ? -8.439 -28.316 16.101 1.00 89.12 87 ALA A O 1
ATOM 660 N N . ASN A 1 88 ? -8.776 -30.001 17.577 1.00 82.81 88 ASN A N 1
ATOM 661 C CA . ASN A 1 88 ? -7.422 -30.542 17.528 1.00 82.81 88 ASN A CA 1
ATOM 662 C C . ASN A 1 88 ? -7.347 -31.545 16.375 1.00 82.81 88 ASN A C 1
ATOM 664 O O . ASN A 1 88 ? -8.224 -32.410 16.242 1.00 82.81 88 ASN A O 1
ATOM 668 N N . VAL A 1 89 ? -6.332 -31.437 15.522 1.00 75.31 89 VAL A N 1
ATOM 669 C CA . VAL A 1 89 ? -6.176 -32.367 14.397 1.00 75.31 89 VAL A CA 1
ATOM 670 C C . VAL A 1 89 ? -5.257 -33.511 14.802 1.00 75.31 89 VAL A C 1
ATOM 672 O O . VAL A 1 89 ? -4.062 -33.468 14.564 1.00 75.31 89 VAL A O 1
ATOM 675 N N . ALA A 1 90 ? -5.881 -34.587 15.285 1.00 55.50 90 ALA A N 1
ATOM 676 C CA . ALA A 1 90 ? -5.373 -35.958 15.258 1.00 55.50 90 ALA A CA 1
ATOM 677 C C . ALA A 1 90 ? -4.057 -36.259 16.007 1.00 55.50 90 ALA A C 1
ATOM 679 O O . ALA A 1 90 ? -3.138 -36.809 15.401 1.00 55.50 90 ALA A O 1
ATOM 680 N N . ASP A 1 91 ? -4.058 -36.089 17.329 1.00 59.31 91 ASP A N 1
ATOM 681 C CA . ASP A 1 91 ? -3.634 -37.112 18.296 1.00 59.31 91 ASP A CA 1
ATOM 682 C C . ASP A 1 91 ? -4.226 -36.819 19.697 1.00 59.31 91 ASP A C 1
ATOM 684 O O . ASP A 1 91 ? -4.768 -35.743 19.936 1.00 59.31 91 ASP A O 1
ATOM 688 N N . ASP A 1 92 ? -4.201 -37.798 20.609 1.00 60.28 92 ASP A N 1
ATOM 689 C CA . ASP A 1 92 ? -4.541 -37.597 22.033 1.00 60.28 92 ASP A CA 1
ATOM 690 C C . ASP A 1 92 ? -3.327 -37.045 22.829 1.00 60.28 92 ASP A C 1
ATOM 692 O O . ASP A 1 92 ? -3.269 -37.196 24.051 1.00 60.28 92 ASP A O 1
ATOM 696 N N . LEU A 1 93 ? -2.292 -36.509 22.158 1.00 67.81 93 LEU A N 1
ATOM 697 C CA . LEU A 1 93 ? -1.008 -36.154 22.779 1.00 67.81 93 LEU A CA 1
ATOM 698 C C . LEU A 1 93 ? -0.827 -34.650 22.988 1.00 67.81 93 LEU A C 1
ATOM 700 O O . LEU A 1 93 ? -0.221 -34.281 23.998 1.00 67.81 93 LEU A O 1
ATOM 704 N N . LEU A 1 94 ? -1.301 -33.797 22.073 1.00 80.44 94 LEU A N 1
ATOM 705 C CA . LEU A 1 94 ? -1.111 -32.348 22.163 1.00 80.44 94 LEU A CA 1
ATOM 706 C C . LEU A 1 94 ? -2.436 -31.582 22.228 1.00 80.44 94 LEU A C 1
ATOM 708 O O . LEU A 1 94 ? -3.309 -31.678 21.369 1.00 80.44 94 LEU A O 1
ATOM 712 N N . ASP A 1 95 ? -2.565 -30.778 23.285 1.00 87.62 95 ASP A N 1
ATOM 713 C CA . ASP A 1 95 ? -3.768 -30.002 23.548 1.00 87.62 95 ASP A CA 1
ATOM 714 C C . ASP A 1 95 ? -3.707 -28.610 22.916 1.00 87.62 95 ASP A C 1
ATOM 716 O O . ASP A 1 95 ? -2.676 -27.921 22.927 1.00 87.62 95 ASP A O 1
ATOM 720 N N . SER A 1 96 ? -4.876 -28.182 22.451 1.00 91.88 96 SER A N 1
ATOM 721 C CA . SER A 1 96 ? -5.178 -26.839 21.982 1.00 91.88 96 SER A CA 1
ATOM 722 C C . SER A 1 96 ? -6.338 -26.247 22.772 1.00 91.88 96 SER A C 1
ATOM 724 O O . SER A 1 96 ? -7.278 -26.939 23.163 1.00 91.88 96 SER A O 1
ATOM 726 N N . GLN A 1 97 ? -6.295 -24.939 23.002 1.00 93.88 97 GLN A N 1
ATOM 727 C CA . GLN A 1 97 ? -7.350 -24.221 23.708 1.00 93.88 97 GLN A CA 1
ATOM 728 C C . GLN A 1 97 ? -7.471 -22.774 23.237 1.00 93.88 97 GLN A C 1
ATOM 730 O O . GLN A 1 97 ? -6.509 -22.137 22.806 1.00 93.88 97 GLN A O 1
ATOM 735 N N . VAL A 1 98 ? -8.670 -22.222 23.399 1.00 95.38 98 VAL A N 1
ATOM 736 C CA . VAL A 1 98 ? -8.904 -20.782 23.334 1.00 95.38 98 VAL A CA 1
ATOM 737 C C . VAL A 1 98 ? -9.210 -20.299 24.737 1.00 95.38 98 VAL A C 1
ATOM 739 O O . VAL A 1 98 ? -10.129 -20.787 25.392 1.00 95.38 98 VAL A O 1
ATOM 742 N N . VAL A 1 99 ? -8.444 -19.312 25.184 1.00 95.06 99 VAL A N 1
ATOM 743 C CA . VAL A 1 99 ? -8.677 -18.651 26.466 1.00 95.06 99 VAL A CA 1
ATOM 744 C C . VAL A 1 99 ? -9.422 -17.356 26.197 1.00 95.06 99 VAL A C 1
ATOM 746 O O . VAL A 1 99 ? -8.900 -16.498 25.488 1.00 95.06 99 VAL A O 1
ATOM 749 N N . VAL A 1 100 ? -10.614 -17.213 26.779 1.00 93.12 100 VAL A N 1
ATOM 750 C CA . VAL A 1 100 ? -11.354 -15.946 26.860 1.00 93.12 100 VAL A CA 1
ATOM 751 C C . VAL A 1 100 ? -11.214 -15.423 28.280 1.00 93.12 100 VAL A C 1
ATOM 753 O O . VAL A 1 100 ? -11.620 -16.103 29.221 1.00 93.12 100 VAL A O 1
ATOM 756 N N . ASP A 1 101 ? -10.630 -14.239 28.446 1.00 92.38 101 ASP A N 1
ATOM 757 C CA . ASP A 1 101 ? -10.306 -13.711 29.778 1.00 92.38 101 ASP A CA 1
ATOM 758 C C . ASP A 1 101 ? -11.026 -12.404 30.130 1.00 92.38 101 ASP A C 1
ATOM 760 O O . ASP A 1 101 ? -11.097 -12.040 31.304 1.00 92.38 101 ASP A O 1
ATOM 764 N N . LEU A 1 102 ? -11.590 -11.709 29.139 1.00 87.06 102 LEU A N 1
ATOM 765 C CA . LEU A 1 102 ? -12.247 -10.424 29.339 1.00 87.06 102 LEU A CA 1
ATOM 766 C C . LEU A 1 102 ? -13.489 -10.297 28.462 1.00 87.06 102 LEU A C 1
ATOM 768 O O . LEU A 1 102 ? -13.426 -10.460 27.245 1.00 87.06 102 LEU A O 1
ATOM 772 N N . VAL A 1 103 ? -14.595 -9.909 29.095 1.00 85.44 103 VAL A N 1
ATOM 773 C CA . VAL A 1 103 ? -15.785 -9.362 28.439 1.00 85.44 103 VAL A CA 1
ATOM 774 C C . VAL A 1 103 ? -16.043 -8.001 29.075 1.00 85.44 103 VAL A C 1
ATOM 776 O O . VAL A 1 103 ? -16.327 -7.923 30.271 1.00 85.44 103 VAL A O 1
ATOM 779 N N . LYS A 1 104 ? -15.893 -6.922 28.304 1.00 88.25 104 LYS A N 1
ATOM 780 C CA . LYS A 1 104 ? -16.111 -5.544 28.777 1.00 88.25 104 LYS A CA 1
ATOM 781 C C . LYS A 1 104 ? -17.098 -4.804 27.880 1.00 88.25 104 LYS A C 1
ATOM 783 O O . LYS A 1 104 ? -17.248 -5.137 26.708 1.00 88.25 104 LYS A O 1
ATOM 788 N N . GLU A 1 105 ? -17.740 -3.786 28.441 1.00 86.31 105 GLU A N 1
ATOM 789 C CA . GLU A 1 105 ? -18.556 -2.802 27.720 1.00 86.31 105 GLU A CA 1
ATOM 790 C C . GLU A 1 105 ? -17.688 -1.544 27.511 1.00 86.31 105 GLU A C 1
ATOM 792 O O . GLU A 1 105 ? -17.773 -0.622 28.329 1.00 86.31 105 GLU A O 1
ATOM 797 N N . PRO A 1 106 ? -16.773 -1.519 26.517 1.00 83.38 106 PRO A N 1
ATOM 798 C CA . PRO A 1 106 ? -15.927 -0.357 26.305 1.00 83.38 106 PRO A CA 1
ATOM 799 C C . PRO A 1 106 ? -16.774 0.834 25.862 1.00 83.38 106 PRO A C 1
ATOM 801 O O . PRO A 1 106 ? -17.754 0.687 25.122 1.00 83.38 106 PRO A O 1
ATOM 804 N N . LYS A 1 107 ? -16.383 2.023 26.310 1.00 86.38 107 LYS A N 1
ATOM 805 C CA . LYS A 1 107 ? -16.950 3.267 25.791 1.00 86.38 107 LYS A CA 1
ATOM 806 C C . LYS A 1 107 ? -16.146 3.773 24.600 1.00 86.38 107 LYS A C 1
ATOM 808 O O . LYS A 1 107 ? -16.731 4.430 23.745 1.00 86.38 107 LYS A O 1
ATOM 813 N N . LEU A 1 108 ? -14.851 3.449 24.530 1.00 94.00 108 LEU A N 1
ATOM 814 C CA . LEU A 1 108 ? -13.978 3.812 23.418 1.00 94.00 108 LEU A CA 1
ATOM 815 C C . LEU A 1 108 ? -14.042 2.755 22.308 1.00 94.00 108 LEU A C 1
ATOM 817 O O . LEU A 1 108 ? -13.781 1.575 22.542 1.00 94.00 108 LEU A O 1
ATOM 821 N N . ALA A 1 109 ? -14.330 3.176 21.078 1.00 93.25 109 ALA A N 1
ATOM 822 C CA . ALA A 1 109 ? -14.314 2.294 19.914 1.00 93.25 109 ALA A CA 1
ATOM 823 C C . ALA A 1 109 ? -13.958 3.056 18.635 1.00 93.25 109 ALA A C 1
ATOM 825 O O . ALA A 1 109 ? -14.414 4.173 18.421 1.00 93.25 109 ALA A O 1
ATOM 826 N N . ILE A 1 110 ? -13.196 2.433 17.735 1.00 95.94 110 ILE A N 1
ATOM 827 C CA . ILE A 1 110 ? -13.031 2.930 16.362 1.00 95.94 110 ILE A CA 1
ATOM 828 C C . ILE A 1 110 ? -14.082 2.224 15.500 1.00 95.94 110 ILE A C 1
ATOM 830 O O . ILE A 1 110 ? -13.937 1.045 15.165 1.00 95.94 110 ILE A O 1
ATOM 834 N N . THR A 1 111 ? -15.164 2.925 15.170 1.00 93.56 111 THR A N 1
ATOM 835 C CA . THR A 1 111 ? -16.344 2.326 14.524 1.00 93.56 111 THR A CA 1
ATOM 836 C C . THR A 1 111 ? -16.305 2.395 13.002 1.00 93.56 111 THR A C 1
ATOM 838 O O . THR A 1 111 ? -16.913 1.554 12.340 1.00 93.56 111 THR A O 1
ATOM 841 N N . ALA A 1 112 ? -15.526 3.318 12.435 1.00 96.25 112 ALA A N 1
ATOM 842 C CA . ALA A 1 112 ? -15.274 3.397 11.001 1.00 96.25 112 ALA A CA 1
ATOM 843 C C . ALA A 1 112 ? -13.804 3.719 10.725 1.00 96.25 112 ALA A C 1
ATOM 845 O O . ALA A 1 112 ? -13.223 4.582 11.380 1.00 96.25 112 ALA A O 1
ATOM 846 N N . LEU A 1 113 ? -13.217 3.040 9.737 1.00 98.19 113 LEU A N 1
ATOM 847 C CA . LEU A 1 113 ? -11.847 3.265 9.285 1.00 98.19 113 LEU A CA 1
ATOM 848 C C . LEU A 1 113 ? -11.740 2.976 7.783 1.00 98.19 113 LEU A C 1
ATOM 850 O O . LEU A 1 113 ? -12.154 1.916 7.321 1.00 98.19 113 LEU A O 1
ATOM 854 N N . SER A 1 114 ? -11.146 3.902 7.035 1.00 98.25 114 SER A N 1
ATOM 855 C CA . SER A 1 114 ? -10.692 3.684 5.659 1.00 98.25 114 SER A CA 1
ATOM 856 C C . SER A 1 114 ? -9.330 4.341 5.511 1.00 98.25 114 SER A C 1
ATOM 858 O O . SER A 1 114 ? -9.221 5.548 5.710 1.00 98.25 114 SER A O 1
ATOM 860 N N . LEU A 1 115 ? -8.307 3.552 5.182 1.00 98.44 115 LEU A N 1
ATOM 861 C CA . LEU A 1 115 ? -6.982 4.050 4.820 1.00 98.44 115 LEU A CA 1
ATOM 862 C C . LEU A 1 115 ? -6.846 4.085 3.297 1.00 98.44 115 LEU A C 1
ATOM 864 O O . LEU A 1 115 ? -7.365 3.222 2.583 1.00 98.44 115 LEU A O 1
ATOM 868 N N . ARG A 1 116 ? -6.196 5.134 2.809 1.00 97.75 116 ARG A N 1
ATOM 869 C CA . ARG A 1 116 ? -6.124 5.523 1.404 1.00 97.75 116 ARG A CA 1
ATOM 870 C C . ARG A 1 116 ? -4.722 5.993 1.061 1.00 97.75 116 ARG A C 1
ATOM 872 O O . ARG A 1 116 ? -3.964 6.414 1.936 1.00 97.75 116 ARG A O 1
ATOM 879 N N . ASP A 1 117 ? -4.411 5.926 -0.220 1.00 95.12 117 ASP A N 1
ATOM 880 C CA . ASP A 1 117 ? -3.192 6.510 -0.759 1.00 95.12 117 ASP A CA 1
ATOM 881 C C . ASP A 1 117 ? -3.321 8.043 -0.900 1.00 95.12 117 ASP A C 1
ATOM 883 O O . ASP A 1 117 ? -4.391 8.615 -0.674 1.00 95.12 117 ASP A O 1
ATOM 887 N N . ILE A 1 118 ? -2.233 8.723 -1.261 1.00 92.38 118 ILE A N 1
ATOM 888 C CA . ILE A 1 118 ? -2.113 10.177 -1.418 1.00 92.38 118 ILE A CA 1
ATOM 889 C C . ILE A 1 118 ? -3.104 10.709 -2.465 1.00 92.38 118 ILE A C 1
ATOM 891 O O . ILE A 1 118 ? -3.644 11.807 -2.315 1.00 92.38 118 ILE A O 1
ATOM 895 N N . ASP A 1 119 ? -3.405 9.910 -3.492 1.00 91.06 119 ASP A N 1
ATOM 896 C CA . ASP A 1 119 ? -4.411 10.202 -4.521 1.00 91.06 119 ASP A CA 1
ATOM 897 C C . ASP A 1 119 ? -5.864 9.921 -4.065 1.00 91.06 119 ASP A C 1
ATOM 899 O O . ASP A 1 119 ? -6.815 10.097 -4.830 1.00 91.06 119 ASP A O 1
ATOM 903 N N . ASN A 1 120 ? -6.053 9.521 -2.802 1.00 94.31 120 ASN A N 1
ATOM 904 C CA . ASN A 1 120 ? -7.303 9.094 -2.168 1.00 94.31 120 ASN A CA 1
ATOM 905 C C . ASN A 1 120 ? -7.921 7.798 -2.724 1.00 94.31 120 ASN A C 1
ATOM 907 O O . ASN A 1 120 ? -9.055 7.449 -2.360 1.00 94.31 120 ASN A O 1
ATOM 911 N N . SER A 1 121 ? -7.197 7.051 -3.555 1.00 94.44 121 SER A N 1
ATOM 912 C CA . SER A 1 121 ? -7.570 5.688 -3.928 1.00 94.44 121 SER A CA 1
ATOM 913 C C . SER A 1 121 ? -7.364 4.713 -2.756 1.00 94.44 121 SER A C 1
ATOM 915 O O . SER A 1 121 ? -6.908 5.087 -1.672 1.00 94.44 121 SER A O 1
ATOM 917 N N . ASN A 1 122 ? -7.783 3.457 -2.923 1.00 95.19 122 ASN A N 1
ATOM 918 C CA . ASN A 1 122 ? -7.632 2.450 -1.873 1.00 95.19 122 ASN A CA 1
ATOM 919 C C . ASN A 1 122 ? -6.150 2.131 -1.644 1.00 95.19 122 ASN A C 1
ATOM 921 O O . ASN A 1 122 ? -5.448 1.749 -2.582 1.00 95.19 122 ASN A O 1
ATOM 925 N N . LEU A 1 123 ? -5.707 2.199 -0.385 1.00 97.50 123 LEU A N 1
ATOM 926 C CA . LEU A 1 123 ? -4.333 1.866 -0.027 1.00 97.50 123 LEU A CA 1
ATOM 927 C C . LEU A 1 123 ? -4.077 0.374 -0.263 1.00 97.50 123 LEU A C 1
ATOM 929 O O . LEU A 1 123 ? -4.651 -0.474 0.420 1.00 97.50 123 LEU A O 1
ATOM 933 N N . SER A 1 124 ? -3.228 0.068 -1.242 1.00 97.25 124 SER A N 1
ATOM 934 C CA . SER A 1 124 ? -2.889 -1.311 -1.628 1.00 97.25 124 SER A CA 1
ATOM 935 C C . SER A 1 124 ? -1.431 -1.661 -1.342 1.00 97.25 124 SER A C 1
ATOM 937 O O . SER A 1 124 ? -1.100 -2.841 -1.199 1.00 97.25 124 SER A O 1
ATOM 939 N N . TYR A 1 125 ? -0.576 -0.644 -1.218 1.00 98.31 125 TYR A N 1
ATOM 940 C CA . TYR A 1 125 ? 0.833 -0.793 -0.892 1.00 98.31 125 TYR A CA 1
ATOM 941 C C . TYR A 1 125 ? 1.228 0.107 0.276 1.00 98.31 125 TYR A C 1
ATOM 943 O O . TYR A 1 125 ? 0.476 0.995 0.671 1.00 98.31 125 TYR A O 1
ATOM 951 N N . LEU A 1 126 ? 2.414 -0.128 0.826 1.00 98.25 126 LEU A N 1
ATOM 952 C CA . LEU A 1 126 ? 3.058 0.760 1.780 1.00 98.25 126 LEU A CA 1
ATOM 953 C C . LEU A 1 126 ? 4.541 0.904 1.445 1.00 98.25 126 LEU A C 1
ATOM 955 O O . LEU A 1 126 ? 5.261 -0.094 1.354 1.00 98.25 126 LEU A O 1
ATOM 959 N N . SER A 1 127 ? 4.995 2.151 1.338 1.00 97.94 127 SER A N 1
ATOM 960 C CA . SER A 1 127 ? 6.416 2.499 1.333 1.00 97.94 127 SER A CA 1
ATOM 961 C C . SER A 1 127 ? 7.107 2.100 2.636 1.00 97.94 127 SER A C 1
ATOM 963 O O . SER A 1 127 ? 6.813 2.630 3.705 1.00 97.94 127 SER A O 1
ATOM 965 N N . ALA A 1 128 ? 8.065 1.184 2.543 1.00 93.56 128 ALA A N 1
ATOM 966 C CA . ALA A 1 128 ? 8.730 0.545 3.675 1.00 93.56 128 ALA A CA 1
ATOM 967 C C . ALA A 1 128 ? 10.256 0.728 3.619 1.00 93.56 128 ALA A C 1
ATOM 969 O O . ALA A 1 128 ? 11.025 -0.232 3.657 1.00 93.56 128 ALA A O 1
ATOM 970 N N . ALA A 1 129 ? 10.720 1.966 3.448 1.00 96.50 129 ALA A N 1
ATOM 971 C CA . ALA A 1 129 ? 12.148 2.268 3.384 1.00 96.50 129 ALA A CA 1
ATOM 972 C C . ALA A 1 129 ? 12.463 3.667 3.918 1.00 96.50 129 ALA A C 1
ATOM 974 O O . ALA A 1 129 ? 11.578 4.503 4.079 1.00 96.50 129 ALA A O 1
ATOM 975 N N . ALA A 1 130 ? 13.749 3.938 4.152 1.00 96.62 130 ALA A N 1
ATOM 976 C CA . ALA A 1 130 ? 14.200 5.279 4.489 1.00 96.62 130 ALA A CA 1
ATOM 977 C C . ALA A 1 130 ? 14.124 6.222 3.270 1.00 96.62 130 ALA A C 1
ATOM 979 O O . ALA A 1 130 ? 14.600 5.891 2.178 1.00 96.62 130 ALA A O 1
ATOM 980 N N . HIS A 1 131 ? 13.573 7.421 3.455 1.00 96.38 131 HIS A N 1
ATOM 981 C CA . HIS A 1 131 ? 13.415 8.424 2.403 1.00 96.38 131 HIS A CA 1
ATOM 982 C C . HIS A 1 131 ? 13.337 9.852 2.968 1.00 96.38 131 HIS A C 1
ATOM 984 O O . HIS A 1 131 ? 13.199 10.066 4.170 1.00 96.38 131 HIS A O 1
ATOM 990 N N . THR A 1 132 ? 13.422 10.849 2.086 1.00 96.31 132 THR A N 1
ATOM 991 C CA . THR A 1 132 ? 13.370 12.280 2.443 1.00 96.31 132 THR A CA 1
ATOM 992 C C . THR A 1 132 ? 12.069 12.967 2.027 1.00 96.31 132 THR A C 1
ATOM 994 O O . THR A 1 132 ? 11.793 14.074 2.486 1.00 96.31 132 THR A O 1
ATOM 997 N N . TYR A 1 133 ? 11.249 12.324 1.189 1.00 96.62 133 TYR A N 1
ATOM 998 C CA . TYR A 1 133 ? 9.969 12.877 0.736 1.00 96.62 133 TYR A CA 1
ATOM 999 C C . TYR A 1 133 ? 9.051 13.262 1.897 1.00 96.62 133 TYR A C 1
ATOM 1001 O O . TYR A 1 133 ? 9.038 12.594 2.932 1.00 96.62 133 TYR A O 1
ATOM 1009 N N . PHE A 1 134 ? 8.309 14.357 1.721 1.00 96.75 134 PHE A N 1
ATOM 1010 C CA . PHE A 1 134 ? 7.402 14.914 2.731 1.00 96.75 134 PHE A CA 1
ATOM 1011 C C . PHE A 1 134 ? 8.046 15.129 4.112 1.00 96.75 134 PHE A C 1
ATOM 1013 O O . PHE A 1 134 ? 7.426 14.892 5.148 1.00 96.75 134 PHE A O 1
ATOM 1020 N N . GLY A 1 135 ? 9.310 15.565 4.135 1.00 96.75 135 GLY A N 1
ATOM 1021 C CA . GLY A 1 135 ? 10.056 15.735 5.385 1.00 96.75 135 GLY A CA 1
ATOM 1022 C C . GLY A 1 135 ? 10.444 14.406 6.038 1.00 96.75 135 GLY A C 1
ATOM 1023 O O . GLY A 1 135 ? 10.619 14.349 7.251 1.00 96.75 135 GLY A O 1
ATOM 1024 N N . GLY A 1 136 ? 10.563 13.343 5.239 1.00 97.50 136 GLY A N 1
ATOM 1025 C CA . GLY A 1 136 ? 10.855 11.991 5.698 1.00 97.50 136 GLY A CA 1
ATOM 1026 C C . GLY A 1 136 ? 9.646 11.292 6.308 1.00 97.50 136 GLY A C 1
ATOM 1027 O O . GLY A 1 136 ? 9.812 10.589 7.297 1.00 97.50 136 GLY A O 1
ATOM 1028 N N . ASN A 1 137 ? 8.449 11.486 5.751 1.00 98.25 137 ASN A N 1
ATOM 1029 C CA . ASN A 1 137 ? 7.230 10.826 6.218 1.00 98.25 137 ASN A CA 1
ATOM 1030 C C . ASN A 1 137 ? 6.532 10.077 5.086 1.00 98.25 137 ASN A C 1
ATOM 1032 O O . ASN A 1 137 ? 6.179 10.672 4.066 1.00 98.25 137 ASN A O 1
ATOM 1036 N N . THR A 1 138 ? 6.279 8.787 5.289 1.00 98.38 138 THR A N 1
ATOM 1037 C CA . THR A 1 138 ? 5.350 8.033 4.451 1.00 98.38 138 THR A CA 1
ATOM 1038 C C . THR A 1 138 ? 3.928 8.438 4.823 1.00 98.38 138 THR A C 1
ATOM 1040 O O . THR A 1 138 ? 3.536 8.361 5.990 1.00 98.38 138 THR A O 1
ATOM 1043 N N . ARG A 1 139 ? 3.165 8.923 3.844 1.00 98.00 139 ARG A N 1
ATOM 1044 C CA . ARG A 1 139 ? 1.836 9.502 4.063 1.00 98.00 139 ARG A CA 1
ATOM 1045 C C . ARG A 1 139 ? 0.739 8.479 3.826 1.00 98.00 139 ARG A C 1
ATOM 1047 O O . ARG A 1 139 ? 0.750 7.785 2.815 1.00 98.00 139 ARG A O 1
ATOM 1054 N N . VAL A 1 140 ? -0.228 8.442 4.739 1.00 98.38 140 VAL A N 1
ATOM 1055 C CA . VAL A 1 140 ? -1.438 7.622 4.630 1.00 98.38 140 VAL A CA 1
ATOM 1056 C C . VAL A 1 140 ? -2.651 8.525 4.809 1.00 98.38 140 VAL A C 1
ATOM 1058 O O . VAL A 1 140 ? -2.838 9.159 5.854 1.00 98.38 140 VAL A O 1
ATOM 1061 N N . HIS A 1 141 ? -3.477 8.608 3.773 1.00 98.38 141 HIS A N 1
ATOM 1062 C CA . HIS A 1 141 ? -4.739 9.332 3.825 1.00 98.38 141 HIS A CA 1
ATOM 1063 C C . HIS A 1 141 ? -5.833 8.442 4.413 1.00 98.38 141 HIS A C 1
ATOM 1065 O O . HIS A 1 141 ? -5.678 7.228 4.543 1.00 98.38 141 HIS A O 1
ATOM 1071 N N . GLY A 1 142 ? -6.969 9.028 4.772 1.00 98.31 142 GLY A N 1
ATOM 1072 C CA . GLY A 1 142 ? -8.098 8.231 5.210 1.00 98.31 142 GLY A CA 1
ATOM 1073 C C . GLY A 1 142 ? -9.261 9.007 5.793 1.00 98.31 142 GLY A C 1
ATOM 1074 O O . GLY A 1 142 ? -9.303 10.236 5.788 1.00 98.31 142 GLY A O 1
ATOM 1075 N N . THR A 1 143 ? -10.206 8.230 6.306 1.00 98.69 143 THR A N 1
ATOM 1076 C CA . THR A 1 143 ? -11.345 8.670 7.112 1.00 98.69 143 THR A CA 1
ATOM 1077 C C . THR A 1 143 ? -11.421 7.800 8.357 1.00 98.69 143 THR A C 1
ATOM 1079 O O . THR A 1 143 ? -11.104 6.607 8.299 1.00 98.69 143 THR A O 1
ATOM 1082 N N . ILE A 1 144 ? -11.882 8.364 9.467 1.00 98.75 144 ILE A N 1
ATOM 1083 C CA . ILE A 1 144 ? -12.028 7.627 10.722 1.00 98.75 144 ILE A CA 1
ATOM 1084 C C . ILE A 1 144 ? -13.182 8.185 11.554 1.00 98.75 144 ILE A C 1
ATOM 1086 O O . ILE A 1 144 ? -13.388 9.396 11.579 1.00 98.75 144 ILE A O 1
ATOM 1090 N N . THR A 1 145 ? -13.886 7.309 12.266 1.00 98.50 145 THR A N 1
ATOM 1091 C CA . THR A 1 145 ? -14.821 7.671 13.338 1.00 98.50 145 THR A CA 1
ATOM 1092 C C . THR A 1 145 ? -14.409 6.942 14.609 1.00 98.50 145 THR A C 1
ATOM 1094 O O . THR A 1 145 ? -14.251 5.718 14.606 1.00 98.50 145 THR A O 1
ATOM 1097 N N . VAL A 1 146 ? -14.238 7.701 15.691 1.00 98.12 146 VAL A N 1
ATOM 1098 C CA . VAL A 1 146 ? -13.936 7.182 17.026 1.00 98.12 146 VAL A CA 1
ATOM 1099 C C . VAL A 1 146 ? -15.051 7.607 17.969 1.00 98.12 146 VAL A C 1
ATOM 1101 O O . VAL A 1 146 ? -15.319 8.797 18.109 1.00 98.12 146 VAL A O 1
ATOM 1104 N N . GLU A 1 147 ? -15.698 6.638 18.600 1.00 96.44 147 GLU A N 1
ATOM 1105 C CA . GLU A 1 147 ? -16.705 6.836 19.639 1.00 96.44 147 GLU A CA 1
ATOM 1106 C C . GLU A 1 147 ? -16.062 6.772 21.022 1.00 96.44 147 GLU A C 1
ATOM 1108 O O . GLU A 1 147 ? -15.092 6.040 21.218 1.00 96.44 147 GLU A O 1
ATOM 1113 N N . GLY A 1 148 ? -16.613 7.524 21.969 1.00 95.50 148 GLY A N 1
ATOM 1114 C CA . GLY A 1 148 ? -16.139 7.605 23.347 1.00 95.50 148 GLY A CA 1
ATOM 1115 C C . GLY A 1 148 ? -17.212 8.142 24.291 1.00 95.50 148 GLY A C 1
ATOM 1116 O O . GLY A 1 148 ? -18.294 8.534 23.858 1.00 95.50 148 GLY A O 1
ATOM 1117 N N . ALA A 1 149 ? -16.929 8.153 25.595 1.00 93.19 149 ALA A N 1
ATOM 1118 C CA . ALA A 1 149 ? -17.853 8.704 26.589 1.00 93.19 149 ALA A CA 1
ATOM 1119 C C . ALA A 1 149 ? -17.998 10.227 26.439 1.00 93.19 149 ALA A C 1
ATOM 1121 O O . ALA A 1 149 ? -17.002 10.897 26.178 1.00 93.19 149 ALA A O 1
ATOM 1122 N N . GLU A 1 150 ? -19.197 10.774 26.674 1.00 94.69 150 GLU A N 1
ATOM 1123 C CA . GLU A 1 150 ? -19.463 12.225 26.611 1.00 94.69 150 GLU A CA 1
ATOM 1124 C C . GLU A 1 150 ? -18.466 13.066 27.429 1.00 94.69 150 GLU A C 1
ATOM 1126 O O . GLU A 1 150 ? -18.048 14.136 26.986 1.00 94.69 150 GLU A O 1
ATOM 1131 N N . ASP A 1 151 ? -18.072 12.567 28.601 1.00 95.06 151 ASP A N 1
ATOM 1132 C CA . ASP A 1 151 ? -17.190 13.213 29.574 1.00 95.06 151 ASP A CA 1
ATOM 1133 C C . ASP A 1 151 ? -15.702 12.837 29.434 1.00 95.06 151 ASP A C 1
ATOM 1135 O O . ASP A 1 151 ? -14.884 13.195 30.285 1.00 95.06 151 ASP A O 1
ATOM 1139 N N . ASP A 1 152 ? -15.335 12.129 28.364 1.00 97.38 152 ASP A N 1
ATOM 1140 C CA . ASP A 1 152 ? -13.962 11.729 28.054 1.00 97.38 152 ASP A CA 1
ATOM 1141 C C . ASP A 1 152 ? -13.445 12.433 26.787 1.00 97.38 152 ASP A C 1
ATOM 1143 O O . ASP A 1 152 ? -14.171 13.131 26.073 1.00 97.38 152 ASP A O 1
ATOM 1147 N N . ALA A 1 153 ? -12.162 12.244 26.494 1.00 98.00 153 ALA A N 1
ATOM 1148 C CA . ALA A 1 153 ? -11.499 12.821 25.334 1.00 98.00 153 ALA A CA 1
ATOM 1149 C C . ALA A 1 153 ? -10.632 11.793 24.623 1.00 98.00 153 ALA A C 1
ATOM 1151 O O . ALA A 1 153 ? -9.985 10.969 25.272 1.00 98.00 153 ALA A O 1
ATOM 1152 N N . LEU A 1 154 ? -10.543 11.882 23.297 1.00 98.56 154 LEU A N 1
ATOM 1153 C CA . LEU A 1 154 ? -9.525 11.136 22.568 1.00 98.56 154 LEU A CA 1
ATOM 1154 C C . LEU A 1 154 ? -8.160 11.770 22.863 1.00 98.56 154 LEU A C 1
ATOM 1156 O O . LEU A 1 154 ? -7.943 12.947 22.583 1.00 98.56 154 LEU A O 1
ATOM 1160 N N . GLN A 1 155 ? -7.246 10.995 23.446 1.00 98.44 155 GLN A N 1
ATOM 1161 C CA . GLN A 1 155 ? -5.918 11.464 23.844 1.00 98.44 155 GLN A CA 1
ATOM 1162 C C . GLN A 1 155 ? -4.875 11.199 22.759 1.00 98.44 155 GLN A C 1
ATOM 1164 O O . GLN A 1 155 ? -4.017 12.044 22.511 1.00 98.44 155 GLN A O 1
ATOM 1169 N N . SER A 1 156 ? -4.933 10.035 22.115 1.00 98.38 156 SER A N 1
ATOM 1170 C CA . SER A 1 156 ? -4.029 9.703 21.018 1.00 98.38 156 SER A CA 1
ATOM 1171 C C . SER A 1 156 ? -4.670 8.764 20.011 1.00 98.38 156 SER A C 1
ATOM 1173 O O . SER A 1 156 ? -5.525 7.942 20.345 1.00 98.38 156 SER A O 1
ATOM 1175 N N . LEU A 1 157 ? -4.187 8.871 18.778 1.00 98.44 157 LEU A N 1
ATOM 1176 C CA . LEU A 1 157 ? -4.490 7.975 17.680 1.00 98.44 157 LEU A CA 1
ATOM 1177 C C . LEU A 1 157 ? -3.185 7.693 16.933 1.00 98.44 157 LEU A C 1
ATOM 1179 O O . LEU A 1 157 ? -2.457 8.628 16.600 1.00 98.44 157 LEU A O 1
ATOM 1183 N N . GLU A 1 158 ? -2.886 6.428 16.682 1.00 98.50 158 GLU A N 1
ATOM 1184 C CA . GLU A 1 158 ? -1.665 6.008 15.995 1.00 98.50 158 GLU A CA 1
ATOM 1185 C C . GLU A 1 158 ? -1.961 4.910 14.974 1.00 98.50 158 GLU A C 1
ATOM 1187 O O . GLU A 1 158 ? -2.873 4.100 15.157 1.00 98.50 158 GLU A O 1
ATOM 1192 N N . LEU A 1 159 ? -1.174 4.889 13.902 1.00 98.88 159 LEU A N 1
ATOM 1193 C CA . LEU A 1 159 ? -1.151 3.798 12.936 1.00 98.88 159 LEU A CA 1
ATOM 1194 C C . LEU A 1 159 ? -0.047 2.820 13.337 1.00 98.88 159 LEU A C 1
ATOM 1196 O O . LEU A 1 159 ? 1.109 3.203 13.468 1.00 98.88 159 LEU A O 1
ATOM 1200 N N . GLU A 1 160 ? -0.380 1.554 13.504 1.00 98.69 160 GLU A N 1
ATOM 1201 C CA . GLU A 1 160 ? 0.567 0.472 13.735 1.00 98.69 160 GLU A CA 1
ATOM 1202 C C . GLU A 1 160 ? 0.761 -0.314 12.437 1.00 98.69 160 GLU A C 1
ATOM 1204 O O . GLU A 1 160 ? -0.204 -0.756 11.807 1.00 98.69 160 GLU A O 1
ATOM 1209 N N . VAL A 1 161 ? 2.023 -0.498 12.052 1.00 98.62 161 VAL A N 1
ATOM 1210 C CA . VAL A 1 161 ? 2.432 -1.395 10.971 1.00 98.62 161 VAL A CA 1
ATOM 1211 C C . VAL A 1 161 ? 2.904 -2.693 11.605 1.00 98.62 161 VAL A C 1
ATOM 1213 O O . VAL A 1 161 ? 3.831 -2.698 12.421 1.00 98.62 161 VAL A O 1
ATOM 1216 N N . ILE A 1 162 ? 2.254 -3.790 11.240 1.00 97.94 162 ILE A N 1
ATOM 1217 C CA . ILE A 1 162 ? 2.444 -5.104 11.840 1.00 97.94 162 ILE A CA 1
ATOM 1218 C C . ILE A 1 162 ? 3.059 -6.040 10.801 1.00 97.94 162 ILE A C 1
ATOM 1220 O O . ILE A 1 162 ? 2.516 -6.224 9.710 1.00 97.94 162 ILE A O 1
ATOM 1224 N N . GLN A 1 163 ? 4.173 -6.670 11.159 1.00 94.56 163 GLN A N 1
ATOM 1225 C CA . GLN A 1 163 ? 4.835 -7.689 10.353 1.00 94.56 163 GLN A CA 1
ATOM 1226 C C . GLN A 1 163 ? 5.208 -8.864 11.258 1.00 94.56 163 GLN A C 1
ATOM 1228 O O . GLN A 1 163 ? 5.707 -8.662 12.363 1.00 94.56 163 GLN A O 1
ATOM 1233 N N . ASN A 1 164 ? 4.939 -10.093 10.808 1.00 87.94 164 ASN A N 1
ATOM 1234 C CA . ASN A 1 164 ? 5.196 -11.318 11.580 1.00 87.94 164 ASN A CA 1
ATOM 1235 C C . ASN A 1 164 ? 4.579 -11.286 12.994 1.00 87.94 164 ASN A C 1
ATOM 1237 O O . ASN A 1 164 ? 5.226 -11.647 13.969 1.00 87.94 164 ASN A O 1
ATOM 1241 N N . GLY A 1 165 ? 3.344 -10.784 13.113 1.00 83.19 165 GLY A N 1
ATOM 1242 C CA . GLY A 1 165 ? 2.608 -10.719 14.382 1.00 83.19 165 GLY A CA 1
ATOM 1243 C C . GLY A 1 165 ? 3.045 -9.615 15.356 1.00 83.19 165 GLY A C 1
ATOM 1244 O O . GLY A 1 165 ? 2.373 -9.413 16.366 1.00 83.19 165 GLY A O 1
ATOM 1245 N N . GLY A 1 166 ? 4.120 -8.873 15.064 1.00 89.06 166 GLY A N 1
ATOM 1246 C CA . GLY A 1 166 ? 4.626 -7.781 15.900 1.00 89.06 166 GLY A CA 1
ATOM 1247 C C . GLY A 1 166 ? 4.462 -6.403 15.260 1.00 89.06 166 GLY A C 1
ATOM 1248 O O . GLY A 1 166 ? 4.520 -6.268 14.039 1.00 89.06 166 GLY A O 1
ATOM 1249 N N . VAL A 1 167 ? 4.284 -5.362 16.081 1.00 96.94 167 VAL A N 1
ATOM 1250 C CA . VAL A 1 167 ? 4.338 -3.966 15.612 1.00 96.94 167 VAL A CA 1
ATOM 1251 C C . VAL A 1 167 ? 5.792 -3.618 15.300 1.00 96.94 167 VAL A C 1
ATOM 1253 O O . VAL A 1 167 ? 6.619 -3.576 16.210 1.00 96.94 167 VAL A O 1
ATOM 1256 N N . VAL A 1 168 ? 6.093 -3.363 14.029 1.00 97.62 168 VAL A N 1
ATOM 1257 C CA . VAL A 1 168 ? 7.449 -3.041 13.550 1.00 97.62 168 VAL A CA 1
ATOM 1258 C C . VAL A 1 168 ? 7.648 -1.550 13.295 1.00 97.62 168 VAL A C 1
ATOM 1260 O O . VAL A 1 168 ? 8.769 -1.063 13.389 1.00 97.62 168 VAL A O 1
ATOM 1263 N N . ALA A 1 169 ? 6.572 -0.811 13.018 1.00 98.50 169 ALA A N 1
ATOM 1264 C CA . ALA A 1 169 ? 6.621 0.630 12.804 1.00 98.50 169 ALA A CA 1
ATOM 1265 C C . ALA A 1 169 ? 5.349 1.312 13.319 1.00 98.50 169 ALA A C 1
ATOM 1267 O O . ALA A 1 169 ? 4.278 0.701 13.376 1.00 98.50 169 ALA A O 1
ATOM 1268 N N . ARG A 1 170 ? 5.470 2.592 13.683 1.00 98.69 170 ARG A N 1
ATOM 1269 C CA . ARG A 1 170 ? 4.352 3.441 14.113 1.00 98.69 170 ARG A CA 1
ATOM 1270 C C . ARG A 1 170 ? 4.258 4.707 13.267 1.00 98.69 170 ARG A C 1
ATOM 1272 O O . ARG A 1 170 ? 5.272 5.337 12.969 1.00 98.69 170 ARG A O 1
ATOM 1279 N N . GLY A 1 171 ? 3.035 5.075 12.905 1.00 98.56 171 GLY A N 1
ATOM 1280 C CA . GLY A 1 171 ? 2.673 6.328 12.261 1.00 98.56 171 GLY A CA 1
ATOM 1281 C C . GLY A 1 171 ? 1.943 7.258 13.218 1.00 98.56 171 GLY A C 1
ATOM 1282 O O . GLY A 1 171 ? 1.053 6.844 13.962 1.00 98.56 171 GLY A O 1
ATOM 1283 N N . ASN A 1 172 ? 2.325 8.528 13.176 1.00 98.38 172 ASN A N 1
ATOM 1284 C CA . ASN A 1 172 ? 1.749 9.583 13.993 1.00 98.38 172 ASN A CA 1
ATOM 1285 C C . ASN A 1 172 ? 0.495 10.144 13.327 1.00 98.38 172 ASN A C 1
ATOM 1287 O O . ASN A 1 172 ? 0.415 10.208 12.100 1.00 98.38 172 ASN A O 1
ATOM 1291 N N . LEU A 1 173 ? -0.456 10.609 14.135 1.00 98.62 173 LEU A N 1
ATOM 1292 C CA . LEU A 1 173 ? -1.568 11.414 13.642 1.00 98.62 173 LEU A CA 1
ATOM 1293 C C . LEU A 1 173 ? -1.037 12.678 12.955 1.00 98.62 173 LEU A C 1
ATOM 1295 O O . LEU A 1 173 ? -0.227 13.410 13.530 1.00 98.62 173 LEU A O 1
ATOM 1299 N N . ALA A 1 174 ? -1.507 12.946 11.740 1.00 98.62 174 ALA A N 1
ATOM 1300 C CA . ALA A 1 174 ? -1.085 14.121 10.995 1.00 98.62 174 ALA A CA 1
ATOM 1301 C C . ALA A 1 174 ? -1.560 15.414 11.678 1.00 98.62 174 ALA A C 1
ATOM 1303 O O . ALA A 1 174 ? -2.713 15.535 12.098 1.00 98.62 174 ALA A O 1
ATOM 1304 N N . ALA A 1 175 ? -0.689 16.426 11.731 1.00 98.06 175 ALA A N 1
ATOM 1305 C CA . ALA A 1 175 ? -0.956 17.669 12.462 1.00 98.06 175 ALA A CA 1
ATOM 1306 C C . ALA A 1 175 ? -2.251 18.384 12.021 1.00 98.06 175 ALA A C 1
ATOM 1308 O O . ALA A 1 175 ? -2.935 18.990 12.845 1.00 98.06 175 ALA A O 1
ATOM 1309 N N . GLY A 1 176 ? -2.610 18.281 10.734 1.00 97.94 176 GLY A N 1
ATOM 1310 C 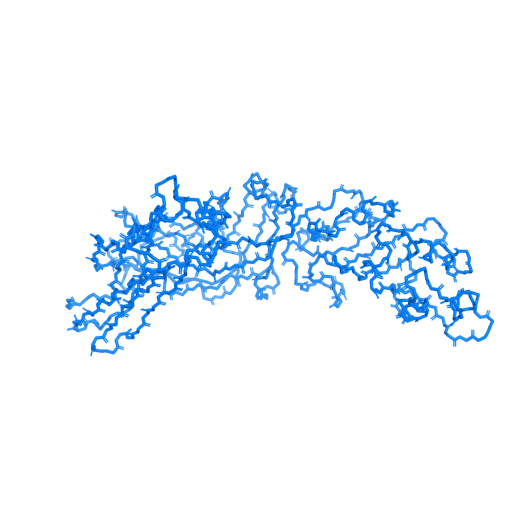CA . GLY A 1 176 ? -3.805 18.913 10.164 1.00 9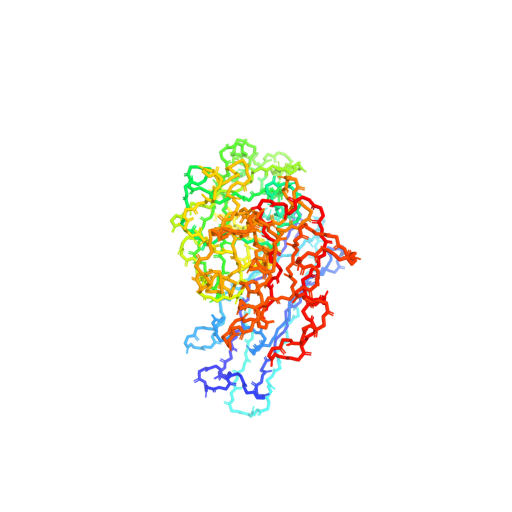7.94 176 GLY A CA 1
ATOM 1311 C C . GLY A 1 176 ? -5.134 18.381 10.713 1.00 97.94 176 GLY A C 1
ATOM 1312 O O . GLY A 1 176 ? -6.123 19.110 10.713 1.00 97.94 176 GLY A O 1
ATOM 1313 N N . VAL A 1 177 ? -5.165 17.149 11.231 1.00 98.31 177 VAL A N 1
ATOM 1314 C CA . VAL A 1 177 ? -6.384 16.524 11.779 1.00 98.31 177 VAL A CA 1
ATOM 1315 C C . VAL A 1 177 ? -6.394 16.457 13.307 1.00 98.31 177 VAL A C 1
ATOM 1317 O O . VAL A 1 177 ? -7.440 16.179 13.896 1.00 98.31 177 VAL A O 1
ATOM 1320 N N . THR A 1 178 ? -5.280 16.782 13.972 1.00 97.94 178 THR A N 1
ATOM 1321 C CA . THR A 1 178 ? -5.152 16.733 15.437 1.00 97.94 178 THR A CA 1
ATOM 1322 C C . THR A 1 178 ? -6.231 17.547 16.147 1.00 97.94 178 THR A C 1
ATOM 1324 O O . THR A 1 178 ? -6.886 17.016 17.033 1.00 97.94 178 THR A O 1
ATOM 1327 N N . GLY A 1 179 ? -6.495 18.793 15.736 1.00 97.56 179 GLY A N 1
ATOM 1328 C CA . GLY A 1 179 ? -7.536 19.622 16.370 1.00 97.56 179 GLY A CA 1
ATOM 1329 C C . GLY A 1 179 ? -8.972 19.118 16.153 1.00 97.56 179 GLY A C 1
ATOM 1330 O O . GLY A 1 179 ? -9.878 19.476 16.903 1.00 97.56 179 GLY A O 1
ATOM 1331 N N . THR A 1 180 ? -9.184 18.277 15.137 1.00 98.06 180 THR A N 1
ATOM 1332 C CA . THR A 1 180 ? -10.484 17.646 14.865 1.00 98.06 180 THR A CA 1
ATOM 1333 C C . THR A 1 180 ? -10.684 16.402 15.726 1.00 98.06 180 THR A C 1
ATOM 1335 O O . THR A 1 180 ? -11.783 16.180 16.230 1.00 98.06 180 THR A O 1
ATOM 1338 N N . LEU A 1 181 ? -9.630 15.598 15.894 1.00 98.50 181 LEU A N 1
ATOM 1339 C CA . LEU A 1 181 ? -9.710 14.279 16.519 1.00 98.50 181 LEU A CA 1
ATOM 1340 C C . LEU A 1 181 ? -9.305 14.281 17.998 1.00 98.50 181 LEU A C 1
ATOM 1342 O O . LEU A 1 181 ? -9.981 13.653 18.800 1.00 98.50 181 LEU A O 1
ATOM 1346 N N . ILE A 1 182 ? -8.239 14.981 18.385 1.00 98.44 182 ILE A N 1
ATOM 1347 C CA . ILE A 1 182 ? -7.718 14.998 19.761 1.00 98.44 182 ILE A CA 1
ATOM 1348 C C . ILE A 1 182 ? -8.447 16.074 20.565 1.00 98.44 182 ILE A C 1
ATOM 1350 O O . ILE A 1 182 ? -7.982 17.207 20.707 1.00 98.44 182 ILE A O 1
ATOM 1354 N N . ARG A 1 183 ? -9.645 15.723 21.033 1.00 98.25 183 ARG A N 1
ATOM 1355 C CA . ARG A 1 183 ? -10.542 16.587 21.808 1.00 98.25 183 ARG A CA 1
ATOM 1356 C C . ARG A 1 183 ? -11.575 15.762 22.577 1.00 98.25 183 ARG A C 1
ATOM 1358 O O . ARG A 1 183 ? -11.663 14.545 22.400 1.00 98.25 183 ARG A O 1
ATOM 1365 N N . ASP A 1 184 ? -12.364 16.443 23.401 1.00 98.12 184 ASP A N 1
ATOM 1366 C CA . ASP A 1 184 ? -13.502 15.855 24.109 1.00 98.12 184 ASP A CA 1
ATOM 1367 C C . ASP A 1 184 ? -14.528 15.285 23.112 1.00 98.12 184 ASP A C 1
ATOM 1369 O O . ASP A 1 184 ? -14.815 15.901 22.076 1.00 98.12 184 ASP A O 1
ATOM 1373 N N . PHE A 1 185 ? -15.098 14.118 23.424 1.00 98.00 185 PHE A N 1
ATOM 1374 C CA . PHE A 1 185 ? -16.141 13.511 22.587 1.00 98.00 185 PHE A CA 1
ATOM 1375 C C . PHE A 1 185 ? -17.461 14.296 22.673 1.00 98.00 185 PHE A C 1
ATOM 1377 O O . PHE A 1 185 ? -18.170 14.429 21.670 1.00 98.00 185 PHE A O 1
ATOM 1384 N N . GLY A 1 186 ? -17.772 14.848 23.852 1.00 96.31 186 GLY A N 1
ATOM 1385 C CA . GLY A 1 186 ? -18.951 15.678 24.105 1.00 96.31 186 GLY A CA 1
ATOM 1386 C C . GLY A 1 186 ? -20.277 14.956 23.845 1.00 96.31 186 GLY A C 1
ATOM 1387 O O . GLY A 1 186 ? -20.324 13.738 23.715 1.00 96.31 186 GLY A O 1
ATOM 1388 N N . GLN A 1 187 ? -21.373 15.710 23.724 1.00 95.25 187 GLN A N 1
ATOM 1389 C CA . GLN A 1 187 ? -22.730 15.157 23.542 1.00 95.25 187 GLN A CA 1
ATOM 1390 C C . GLN A 1 187 ? -22.892 14.266 22.302 1.00 95.25 187 GLN A C 1
ATOM 1392 O O . GLN A 1 187 ? -23.809 13.453 22.235 1.00 95.25 187 GLN A O 1
ATOM 1397 N N . ALA A 1 188 ? -22.030 14.440 21.296 1.00 95.19 188 ALA A N 1
ATOM 1398 C CA . ALA A 1 188 ? -22.025 13.588 20.113 1.00 95.19 188 ALA A CA 1
ATOM 1399 C C . ALA A 1 188 ? -21.435 12.197 20.397 1.00 95.19 188 ALA A C 1
ATOM 1401 O O . ALA A 1 188 ? -21.657 11.279 19.609 1.00 95.19 188 ALA A O 1
ATOM 1402 N N . GLU A 1 189 ? -20.677 12.055 21.492 1.00 96.12 189 GLU A N 1
ATOM 1403 C CA . GLU A 1 189 ? -19.995 10.831 21.917 1.00 96.12 189 GLU A CA 1
ATOM 1404 C C . GLU A 1 189 ? -19.073 10.256 20.827 1.00 96.12 189 GLU A C 1
ATOM 1406 O O . GLU A 1 189 ? -18.857 9.045 20.747 1.00 96.12 189 GLU A O 1
ATOM 1411 N N . LYS A 1 190 ? -18.556 11.131 19.951 1.00 97.38 190 LYS A N 1
ATOM 1412 C CA . LYS A 1 190 ? -17.666 10.769 18.849 1.00 97.38 190 LYS A CA 1
ATOM 1413 C C . LYS A 1 190 ? -16.830 11.941 18.336 1.00 97.38 190 LYS A C 1
ATOM 1415 O O . LYS A 1 190 ? -17.224 13.103 18.425 1.00 97.38 190 LYS A O 1
ATOM 1420 N N . VAL A 1 191 ? -15.716 11.604 17.699 1.00 98.62 191 VAL A N 1
ATOM 1421 C CA . VAL A 1 191 ? -14.893 12.485 16.859 1.00 98.62 191 VAL A CA 1
ATOM 1422 C C . VAL A 1 191 ? -14.650 11.801 15.517 1.00 98.62 191 VAL A C 1
ATOM 1424 O O . VAL A 1 191 ? -14.556 10.573 15.450 1.00 98.62 191 VAL A O 1
ATOM 1427 N N . GLU A 1 192 ? -14.581 12.566 14.428 1.00 98.56 192 GLU A N 1
ATOM 1428 C CA . GLU A 1 192 ? -14.489 11.970 13.094 1.00 98.56 192 GLU A CA 1
ATOM 1429 C C . GLU A 1 192 ? -13.815 12.857 12.047 1.00 98.56 192 GLU A C 1
ATOM 1431 O O . GLU A 1 192 ? -13.884 14.084 12.087 1.00 98.56 192 GLU A O 1
ATOM 1436 N N . VAL A 1 193 ? -13.205 12.189 11.070 1.00 98.62 193 VAL A N 1
ATOM 1437 C CA . VAL A 1 193 ? -12.774 12.739 9.785 1.00 98.62 193 VAL A CA 1
ATOM 1438 C C . VAL A 1 193 ? -13.550 11.998 8.704 1.00 98.62 193 VAL A C 1
ATOM 1440 O O . VAL A 1 193 ? -13.320 10.811 8.480 1.00 98.62 193 VAL A O 1
ATOM 1443 N N . THR A 1 194 ? -14.483 12.690 8.049 1.00 97.56 194 THR A N 1
ATOM 1444 C CA . THR A 1 194 ? -15.432 12.089 7.093 1.00 97.56 194 THR A CA 1
ATOM 1445 C C . THR A 1 194 ? -15.034 12.269 5.630 1.00 97.56 194 THR A C 1
ATOM 1447 O O . THR A 1 194 ? -15.441 11.474 4.787 1.00 97.56 194 THR A O 1
ATOM 1450 N N . ALA A 1 195 ? -14.223 13.284 5.319 1.00 97.75 195 ALA A N 1
ATOM 1451 C CA . ALA A 1 195 ? -13.637 13.481 3.998 1.00 97.75 195 ALA A CA 1
ATOM 1452 C C . ALA A 1 195 ? -12.208 12.909 3.968 1.00 97.75 195 ALA A C 1
ATOM 1454 O O . ALA A 1 195 ? -11.439 13.212 4.886 1.00 97.75 195 ALA A O 1
ATOM 1455 N N . PRO A 1 196 ? -11.838 12.117 2.941 1.00 97.44 196 PRO A N 1
ATOM 1456 C CA . PRO A 1 196 ? -10.470 11.644 2.769 1.00 97.44 196 PRO A CA 1
ATOM 1457 C C . PRO A 1 196 ? -9.456 12.791 2.783 1.00 97.44 196 PRO A C 1
ATOM 1459 O O . PRO A 1 196 ? -9.553 13.728 1.991 1.00 97.44 196 PRO A O 1
ATOM 1462 N N . GLN A 1 197 ? -8.489 12.709 3.691 1.00 98.06 197 GLN A N 1
ATOM 1463 C CA . GLN A 1 197 ? -7.354 13.627 3.799 1.00 98.06 197 GLN A CA 1
ATOM 1464 C C . GLN A 1 197 ? -6.180 12.917 4.478 1.00 98.06 197 GLN A C 1
ATOM 1466 O O . GLN A 1 197 ? -6.345 11.802 4.977 1.00 98.06 197 GLN A O 1
ATOM 1471 N N . LEU A 1 198 ? -5.010 13.560 4.527 1.00 98.50 198 LEU A N 1
ATOM 1472 C CA . LEU A 1 198 ? -3.852 13.055 5.263 1.00 98.50 198 LEU A CA 1
ATOM 1473 C C . LEU A 1 198 ? -4.226 12.774 6.724 1.00 98.50 198 LEU A C 1
ATOM 1475 O O . LEU A 1 198 ? -4.567 13.693 7.470 1.00 98.50 198 LEU A O 1
ATOM 1479 N N . LEU A 1 199 ? -4.161 11.499 7.112 1.00 98.69 199 LEU A N 1
ATOM 1480 C CA . LEU A 1 199 ? -4.582 11.028 8.427 1.00 98.69 199 LEU A CA 1
ATOM 1481 C C . LEU A 1 199 ? -3.371 10.626 9.269 1.00 98.69 199 LEU A C 1
ATOM 1483 O O . LEU A 1 199 ? -3.280 11.031 10.424 1.00 98.69 199 LEU A O 1
ATOM 1487 N N . PHE A 1 200 ? -2.413 9.904 8.686 1.00 98.81 200 PHE A N 1
ATOM 1488 C CA . PHE A 1 200 ? -1.207 9.466 9.385 1.00 98.81 200 PHE A CA 1
ATOM 1489 C C . PHE A 1 200 ? 0.068 9.749 8.591 1.00 98.81 200 PHE A C 1
ATOM 1491 O O . PHE A 1 200 ? 0.088 9.701 7.360 1.00 98.81 200 PHE A O 1
ATOM 1498 N N . GLU A 1 201 ? 1.147 9.993 9.326 1.00 98.75 201 GLU A N 1
ATOM 1499 C CA . GLU A 1 201 ? 2.508 10.134 8.818 1.00 98.75 201 GLU A CA 1
ATOM 1500 C C . GLU A 1 201 ? 3.409 9.121 9.532 1.00 98.75 201 GLU A C 1
ATOM 1502 O O . GLU A 1 201 ? 3.589 9.187 10.749 1.00 98.75 201 GLU A O 1
ATOM 1507 N N . ILE A 1 202 ? 3.960 8.161 8.787 1.00 98.75 202 ILE A N 1
ATOM 1508 C CA . ILE A 1 202 ? 4.935 7.189 9.294 1.00 98.75 202 ILE A CA 1
ATOM 1509 C C . ILE A 1 202 ? 6.330 7.777 9.085 1.00 98.75 202 ILE A C 1
ATOM 1511 O O . ILE A 1 202 ? 6.752 7.921 7.934 1.00 98.75 202 ILE A O 1
ATOM 1515 N N . PRO A 1 203 ? 7.077 8.106 10.154 1.00 98.62 203 PRO A N 1
ATOM 1516 C CA . PRO A 1 203 ? 8.427 8.627 10.005 1.00 98.62 203 PRO A CA 1
ATOM 1517 C C . PRO A 1 203 ? 9.329 7.644 9.254 1.00 98.62 203 PRO A C 1
ATOM 1519 O O . PRO A 1 203 ? 9.279 6.440 9.483 1.00 98.62 203 PRO A O 1
ATOM 1522 N N . SER A 1 204 ? 10.231 8.152 8.423 1.00 97.69 204 SER A N 1
ATOM 1523 C CA . SER A 1 204 ? 11.145 7.366 7.584 1.00 97.69 204 SER A CA 1
ATOM 1524 C C . SER A 1 204 ? 11.977 6.370 8.402 1.00 97.69 204 SER A C 1
ATOM 1526 O O . SER A 1 204 ? 12.218 5.245 7.973 1.00 97.69 204 SER A O 1
ATOM 1528 N N . ALA A 1 205 ? 12.390 6.751 9.615 1.00 97.88 205 ALA A N 1
ATOM 1529 C CA . ALA A 1 205 ? 13.111 5.855 10.520 1.00 97.88 205 ALA A CA 1
ATOM 1530 C C . ALA A 1 205 ? 12.253 4.676 11.018 1.00 97.88 205 ALA A C 1
ATOM 1532 O O . ALA A 1 205 ? 12.801 3.612 11.297 1.00 97.88 205 ALA A O 1
ATOM 1533 N N . GLN A 1 206 ? 10.932 4.868 11.125 1.00 98.50 206 GLN A N 1
ATOM 1534 C CA . GLN A 1 206 ? 9.958 3.823 11.446 1.00 98.50 206 GLN A CA 1
ATOM 1535 C C . GLN A 1 206 ? 9.669 2.965 10.210 1.00 98.50 206 GLN A C 1
ATOM 1537 O O . GLN A 1 206 ? 9.761 1.747 10.295 1.00 98.50 206 GLN A O 1
ATOM 1542 N N . ALA A 1 207 ? 9.415 3.577 9.048 1.00 97.50 207 ALA A N 1
ATOM 1543 C CA . ALA A 1 207 ? 9.194 2.849 7.794 1.00 97.50 207 ALA A CA 1
ATOM 1544 C C . ALA A 1 207 ? 10.368 1.911 7.451 1.00 97.50 207 ALA A C 1
ATOM 1546 O O . ALA A 1 207 ? 10.153 0.781 7.026 1.00 97.50 207 ALA A O 1
ATOM 1547 N N . ALA A 1 208 ? 11.606 2.340 7.723 1.00 97.19 208 ALA A N 1
ATOM 1548 C CA . ALA A 1 208 ? 12.814 1.541 7.518 1.00 97.19 208 ALA A CA 1
ATOM 1549 C C . ALA A 1 208 ? 12.960 0.316 8.449 1.00 97.19 208 ALA A C 1
ATOM 1551 O O . ALA A 1 208 ? 13.857 -0.492 8.224 1.00 97.19 208 ALA A O 1
ATOM 1552 N N . GLN A 1 209 ? 12.126 0.172 9.489 1.00 97.69 209 GLN A N 1
ATOM 1553 C CA . GLN A 1 209 ? 12.122 -1.019 10.355 1.00 97.69 209 GLN A CA 1
ATOM 1554 C C . GLN A 1 209 ? 11.354 -2.195 9.744 1.00 97.69 209 GLN A C 1
ATOM 1556 O O . GLN A 1 209 ? 11.505 -3.331 10.191 1.00 97.69 209 GLN A O 1
ATOM 1561 N N . VAL A 1 210 ? 10.511 -1.938 8.741 1.00 97.81 210 VAL A N 1
ATOM 1562 C CA . VAL A 1 210 ? 9.796 -2.993 8.023 1.00 97.81 210 VAL A CA 1
ATOM 1563 C C . VAL A 1 210 ? 10.808 -3.808 7.219 1.00 97.81 210 VAL A C 1
ATOM 1565 O O . VAL A 1 210 ? 11.605 -3.263 6.455 1.00 97.81 210 VAL A O 1
ATOM 1568 N N . ASN A 1 211 ? 10.769 -5.132 7.359 1.00 97.25 211 ASN A N 1
ATOM 1569 C CA . ASN A 1 211 ? 11.596 -6.013 6.549 1.00 97.25 211 ASN A CA 1
ATOM 1570 C C . ASN A 1 211 ? 11.037 -6.074 5.121 1.00 97.25 211 ASN A C 1
ATOM 1572 O O . ASN A 1 211 ? 10.078 -6.797 4.853 1.00 97.25 211 ASN A O 1
ATOM 1576 N N . GLY A 1 212 ? 11.654 -5.315 4.218 1.00 95.88 212 GLY A N 1
ATOM 1577 C CA . GLY A 1 212 ? 11.358 -5.303 2.786 1.00 95.88 212 GLY A CA 1
ATOM 1578 C C . GLY A 1 212 ? 12.334 -6.120 1.936 1.00 95.88 212 GLY A C 1
ATOM 1579 O O . GLY A 1 212 ? 12.512 -5.802 0.766 1.00 95.88 212 GLY A O 1
ATOM 1580 N N . ALA A 1 213 ? 13.022 -7.124 2.494 1.00 95.50 213 ALA A N 1
ATOM 1581 C CA . ALA A 1 213 ? 14.000 -7.918 1.738 1.00 95.50 213 ALA A CA 1
ATOM 1582 C C . ALA A 1 213 ? 13.365 -8.829 0.671 1.00 95.50 213 ALA A C 1
ATOM 1584 O O . ALA A 1 213 ? 14.043 -9.249 -0.263 1.00 95.50 213 ALA A O 1
ATOM 1585 N N . GLN A 1 214 ? 12.083 -9.159 0.824 1.00 95.12 214 GLN A N 1
ATOM 1586 C CA . GLN A 1 214 ? 11.318 -10.012 -0.081 1.00 95.12 214 GLN A CA 1
ATOM 1587 C C . GLN A 1 214 ? 9.918 -9.440 -0.267 1.00 95.12 214 GLN A C 1
ATOM 1589 O O . GLN A 1 214 ? 9.439 -8.668 0.569 1.00 95.12 214 GLN A O 1
ATOM 1594 N N . ASP A 1 215 ? 9.262 -9.841 -1.354 1.00 96.44 215 ASP A N 1
ATOM 1595 C CA . ASP A 1 215 ? 7.854 -9.530 -1.562 1.00 96.44 215 ASP A CA 1
ATOM 1596 C C . ASP A 1 215 ? 7.032 -10.065 -0.392 1.00 96.44 215 ASP A C 1
ATOM 1598 O O . ASP A 1 215 ? 7.257 -11.161 0.121 1.00 96.44 215 ASP A O 1
ATOM 1602 N N . GLY A 1 216 ? 6.060 -9.277 0.038 1.00 95.62 216 GLY A N 1
ATOM 1603 C CA . GLY A 1 216 ? 5.249 -9.628 1.182 1.00 95.62 216 GLY A CA 1
ATOM 1604 C C . GLY A 1 216 ? 4.252 -8.540 1.512 1.00 95.62 216 GLY A C 1
ATOM 1605 O O . GLY A 1 216 ? 4.098 -7.554 0.785 1.00 95.62 216 GLY A O 1
ATOM 1606 N N . THR A 1 217 ? 3.571 -8.741 2.630 1.00 97.31 217 THR A N 1
ATOM 1607 C CA . THR A 1 217 ? 2.567 -7.812 3.131 1.00 97.31 217 THR A CA 1
ATOM 1608 C C . THR A 1 217 ? 2.861 -7.399 4.561 1.00 97.31 217 THR A C 1
ATOM 1610 O O . THR A 1 217 ? 3.394 -8.184 5.345 1.00 97.31 217 THR A O 1
ATOM 1613 N N . VAL A 1 218 ? 2.418 -6.201 4.920 1.00 97.62 218 VAL A N 1
ATOM 1614 C CA . VAL A 1 218 ? 2.256 -5.767 6.311 1.00 97.62 218 VAL A CA 1
ATOM 1615 C C . VAL A 1 218 ? 0.776 -5.590 6.607 1.00 97.62 218 VAL A C 1
ATOM 1617 O O . VAL A 1 218 ? 0.014 -5.188 5.730 1.00 97.62 218 VAL A O 1
ATOM 1620 N N . SER A 1 219 ? 0.361 -5.893 7.833 1.00 98.12 219 SER A N 1
ATOM 1621 C CA . SER A 1 219 ? -0.984 -5.557 8.307 1.00 98.12 219 SER A CA 1
ATOM 1622 C C . SER A 1 219 ? -0.980 -4.169 8.932 1.00 98.12 219 SER A C 1
ATOM 1624 O O . SER A 1 219 ? -0.031 -3.801 9.623 1.00 98.12 219 SER A O 1
ATOM 1626 N N . LEU A 1 220 ? -2.033 -3.397 8.688 1.00 98.56 220 LEU A N 1
ATOM 1627 C CA . LEU A 1 220 ? -2.217 -2.070 9.260 1.00 98.56 220 LEU A CA 1
ATOM 1628 C C . LEU A 1 220 ? -3.349 -2.084 10.280 1.00 98.56 220 LEU A C 1
ATOM 1630 O O . LEU A 1 220 ? -4.428 -2.624 10.020 1.00 98.56 220 LEU A O 1
ATOM 1634 N N . ARG A 1 221 ? -3.117 -1.418 11.408 1.00 98.12 221 ARG A N 1
ATOM 1635 C CA . ARG A 1 221 ? -4.082 -1.268 12.496 1.00 98.12 221 ARG A CA 1
ATOM 1636 C C . ARG A 1 221 ? -4.042 0.141 13.042 1.00 98.12 221 ARG A C 1
ATOM 1638 O O . ARG A 1 221 ? -2.967 0.692 13.225 1.00 98.12 221 ARG A O 1
ATOM 1645 N N . VAL A 1 222 ? -5.193 0.716 13.361 1.00 98.62 222 VAL A N 1
ATOM 1646 C CA . VAL A 1 222 ? -5.240 1.974 14.114 1.00 98.62 222 VAL A CA 1
ATOM 1647 C C . VAL A 1 222 ? -5.497 1.673 15.582 1.00 98.62 222 VAL A C 1
ATOM 1649 O O . VAL A 1 222 ? -6.375 0.869 15.900 1.00 98.62 222 VAL A O 1
ATOM 1652 N N . ARG A 1 223 ? -4.749 2.328 16.471 1.00 98.06 223 ARG A N 1
ATOM 1653 C CA . ARG A 1 223 ? -4.938 2.276 17.923 1.00 98.06 223 ARG A CA 1
ATOM 1654 C C . ARG A 1 223 ? -5.335 3.649 18.445 1.00 98.06 223 ARG A C 1
ATOM 1656 O O . ARG A 1 223 ? -4.679 4.648 18.165 1.00 98.06 223 ARG A O 1
ATOM 1663 N N . ALA A 1 224 ? -6.423 3.683 19.200 1.00 98.31 224 ALA A N 1
ATOM 1664 C CA . ALA A 1 224 ? -6.930 4.846 19.905 1.00 98.31 224 ALA A CA 1
ATOM 1665 C C . ALA A 1 224 ? -6.703 4.671 21.406 1.00 98.31 224 ALA A C 1
ATOM 1667 O O . ALA A 1 224 ? -6.832 3.565 21.935 1.00 98.31 224 ALA A O 1
ATOM 1668 N N . LYS A 1 225 ? -6.423 5.779 22.089 1.00 98.19 225 LYS A N 1
ATOM 1669 C CA . LYS A 1 225 ? -6.395 5.854 23.547 1.00 98.19 225 LYS A CA 1
ATOM 1670 C C . LYS A 1 225 ? -7.127 7.100 24.004 1.00 98.19 225 LYS A C 1
ATOM 1672 O O . LYS A 1 225 ? -6.872 8.185 23.477 1.00 98.19 225 LYS A O 1
ATOM 1677 N N . SER A 1 226 ? -8.021 6.959 24.969 1.00 98.06 226 SER A N 1
ATOM 1678 C CA . SER A 1 226 ? -8.719 8.093 25.563 1.00 98.06 226 SER A CA 1
ATOM 1679 C C . SER A 1 226 ? -8.010 8.612 26.814 1.00 98.06 226 SER A C 1
ATOM 1681 O O . SER A 1 226 ? -7.078 7.999 27.341 1.00 98.06 226 SER A O 1
ATOM 1683 N N . LYS A 1 227 ? -8.434 9.782 27.294 1.00 97.75 227 LYS A N 1
ATOM 1684 C CA . LYS A 1 227 ? -7.833 10.476 28.437 1.00 97.75 227 LYS A CA 1
ATOM 1685 C C . LYS A 1 227 ? -7.981 9.689 29.738 1.00 97.75 227 LYS A C 1
ATOM 1687 O O . LYS A 1 227 ? -7.102 9.783 30.594 1.00 97.75 227 LYS A O 1
ATOM 1692 N N . ASN A 1 228 ? -9.045 8.901 29.888 1.00 95.25 228 ASN A N 1
ATOM 1693 C CA . ASN A 1 228 ? -9.214 8.006 31.035 1.00 95.25 228 ASN A CA 1
ATOM 1694 C C . ASN A 1 228 ? -8.321 6.740 30.974 1.00 95.25 228 ASN A C 1
ATOM 1696 O O . ASN A 1 228 ? -8.290 5.969 31.933 1.00 95.25 228 ASN A O 1
ATOM 1700 N N . GLY A 1 229 ? -7.575 6.545 29.880 1.00 94.56 229 GLY A N 1
ATOM 1701 C CA . GLY A 1 229 ? -6.657 5.428 29.679 1.00 94.56 229 GLY A CA 1
ATOM 1702 C C . GLY A 1 229 ? -7.265 4.206 28.988 1.00 94.56 229 GLY A C 1
ATOM 1703 O O . GLY A 1 229 ? -6.548 3.221 28.814 1.00 94.56 229 GLY A O 1
ATOM 1704 N N . GLU A 1 230 ? -8.537 4.250 28.586 1.00 94.19 230 GLU A N 1
ATOM 1705 C CA . GLU A 1 230 ? -9.148 3.210 27.763 1.00 94.19 230 GLU A CA 1
ATOM 1706 C C . GLU A 1 230 ? -8.482 3.163 26.382 1.00 94.19 230 GLU A C 1
ATOM 1708 O O . GLU A 1 230 ? -8.087 4.187 25.825 1.00 94.19 230 GLU A O 1
ATOM 1713 N N . GLU A 1 231 ? -8.341 1.961 25.829 1.00 94.50 231 GLU A N 1
ATOM 1714 C CA . GLU A 1 231 ? -7.745 1.740 24.516 1.00 94.50 231 GLU A CA 1
ATOM 1715 C C . GLU A 1 231 ? -8.682 0.924 23.631 1.00 94.50 231 GLU A C 1
ATOM 1717 O O . GLU A 1 231 ? -9.383 0.024 24.104 1.00 94.50 231 GLU A O 1
ATOM 1722 N N . ALA A 1 232 ? -8.656 1.235 22.338 1.00 93.12 232 ALA A N 1
ATOM 1723 C CA . ALA A 1 232 ? -9.383 0.520 21.303 1.00 93.12 232 ALA A CA 1
ATOM 1724 C C . ALA A 1 232 ? -8.506 0.374 20.061 1.00 93.12 232 ALA A C 1
ATOM 1726 O O . ALA A 1 232 ? -7.689 1.244 19.757 1.00 93.12 232 ALA A O 1
ATOM 1727 N N . THR A 1 233 ? -8.694 -0.711 19.314 1.00 95.19 233 THR A N 1
ATOM 1728 C CA . THR A 1 233 ? -8.002 -0.923 18.041 1.00 95.19 233 THR A CA 1
ATOM 1729 C C . THR A 1 233 ? -8.981 -1.268 16.928 1.00 95.19 233 THR A C 1
ATOM 1731 O O . THR A 1 233 ? -10.087 -1.751 17.178 1.00 95.19 233 THR A O 1
ATOM 1734 N N . LYS A 1 234 ? -8.580 -0.996 15.685 1.00 94.44 234 LYS A N 1
ATOM 1735 C CA . LYS A 1 234 ? -9.309 -1.407 14.486 1.00 94.44 234 LYS A CA 1
ATOM 1736 C C . LYS A 1 234 ? -8.335 -1.815 13.397 1.00 94.44 234 LYS A C 1
ATOM 1738 O O . LYS A 1 234 ? -7.526 -1.004 12.947 1.00 94.44 234 LYS A O 1
ATOM 1743 N N . GLU A 1 235 ? -8.439 -3.071 12.984 1.00 95.38 235 GLU A N 1
ATOM 1744 C CA . GLU A 1 235 ? -7.704 -3.607 11.842 1.00 95.38 235 GLU A CA 1
ATOM 1745 C C . GLU A 1 235 ? -8.199 -2.947 10.549 1.00 95.38 235 GLU A C 1
ATOM 1747 O O . GLU A 1 235 ? -9.408 -2.846 10.315 1.00 95.38 235 GLU A O 1
ATOM 1752 N N . PHE A 1 236 ? -7.263 -2.502 9.712 1.00 96.69 236 PHE A N 1
ATOM 1753 C CA . PHE A 1 236 ? -7.534 -2.112 8.328 1.00 96.69 236 PHE A CA 1
ATOM 1754 C C . PHE A 1 236 ? -7.382 -3.313 7.390 1.00 96.69 236 PHE A C 1
ATOM 1756 O O . PHE A 1 236 ? -8.235 -3.534 6.534 1.00 96.69 236 PHE A O 1
ATOM 1763 N N . GLY A 1 237 ? -6.321 -4.103 7.581 1.00 94.69 237 GLY A N 1
ATOM 1764 C CA . GLY A 1 237 ? -5.989 -5.258 6.747 1.00 94.69 237 GLY A CA 1
ATOM 1765 C C . GLY A 1 237 ? -4.559 -5.214 6.212 1.00 94.69 237 GLY A C 1
ATOM 1766 O O . GLY A 1 237 ? -3.757 -4.367 6.609 1.00 94.69 237 GLY A O 1
ATOM 1767 N N . ALA A 1 238 ? -4.242 -6.159 5.328 1.00 96.81 238 ALA A N 1
ATOM 1768 C CA . ALA A 1 238 ? -2.912 -6.322 4.754 1.00 96.81 238 ALA A CA 1
ATOM 1769 C C . ALA A 1 238 ? -2.714 -5.492 3.473 1.00 96.81 238 ALA A C 1
ATOM 1771 O O . ALA A 1 238 ? -3.595 -5.450 2.616 1.00 96.81 238 ALA A O 1
ATOM 1772 N N . VAL A 1 239 ? -1.532 -4.892 3.325 1.00 98.31 239 VAL A N 1
ATOM 1773 C CA . VAL A 1 239 ? -1.076 -4.171 2.123 1.00 98.31 239 VAL A CA 1
ATOM 1774 C C . VAL A 1 239 ? 0.292 -4.686 1.684 1.00 98.31 239 VAL A C 1
ATOM 1776 O O . VAL A 1 239 ? 1.063 -5.180 2.508 1.00 98.31 239 VAL A O 1
ATOM 1779 N N . GLN A 1 240 ? 0.597 -4.600 0.389 1.00 98.25 240 GLN A N 1
ATOM 1780 C CA . GLN A 1 240 ? 1.875 -5.059 -0.164 1.00 98.25 240 GLN A CA 1
ATOM 1781 C C . GLN A 1 240 ? 3.016 -4.091 0.167 1.00 98.25 240 GLN A C 1
ATOM 1783 O O . GLN A 1 240 ? 2.828 -2.883 0.266 1.00 98.25 240 GLN A O 1
ATOM 1788 N N . ILE A 1 241 ? 4.221 -4.622 0.326 1.00 98.12 241 ILE A N 1
ATOM 1789 C CA . ILE A 1 241 ? 5.407 -3.821 0.634 1.00 98.12 241 ILE A CA 1
ATOM 1790 C C . ILE A 1 241 ? 6.010 -3.256 -0.659 1.00 98.12 241 ILE A C 1
ATOM 1792 O O . ILE A 1 241 ? 6.231 -4.000 -1.615 1.00 98.12 241 ILE A O 1
ATOM 1796 N N . LEU A 1 242 ? 6.331 -1.960 -0.660 1.00 98.50 242 LEU A N 1
ATOM 1797 C CA . LEU A 1 242 ? 7.236 -1.338 -1.628 1.00 98.50 242 LEU A CA 1
ATOM 1798 C C . LEU A 1 242 ? 8.512 -0.887 -0.922 1.00 98.50 242 LEU A C 1
ATOM 1800 O O . LEU A 1 242 ? 8.482 -0.384 0.201 1.00 98.50 242 LEU A O 1
ATOM 1804 N N . VAL A 1 243 ? 9.644 -1.039 -1.597 1.00 98.00 243 VAL A N 1
ATOM 1805 C CA . VAL A 1 243 ? 10.947 -0.551 -1.142 1.00 98.00 243 VAL A CA 1
ATOM 1806 C C . VAL A 1 243 ? 11.468 0.513 -2.085 1.00 98.00 243 VAL A C 1
ATOM 1808 O O . VAL A 1 243 ? 11.018 0.649 -3.218 1.00 98.00 243 VAL A O 1
ATOM 1811 N N . ARG A 1 244 ? 12.449 1.276 -1.615 1.00 96.56 244 ARG A N 1
ATOM 1812 C CA . ARG A 1 244 ? 13.035 2.351 -2.403 1.00 96.56 244 ARG A CA 1
ATOM 1813 C C . ARG A 1 244 ? 14.165 1.849 -3.301 1.00 96.56 244 ARG A C 1
ATOM 1815 O O . ARG A 1 244 ? 15.080 1.146 -2.844 1.00 96.56 244 ARG A O 1
ATOM 1822 N N . TYR A 1 245 ? 14.136 2.276 -4.556 1.00 95.75 245 TYR A N 1
ATOM 1823 C CA . TYR A 1 245 ? 15.256 2.209 -5.483 1.00 95.75 245 TYR A CA 1
ATOM 1824 C C . TYR A 1 245 ? 16.098 3.487 -5.364 1.00 95.75 245 TYR A C 1
ATOM 1826 O O . TYR A 1 245 ? 15.629 4.586 -5.624 1.00 95.75 245 TYR A O 1
ATOM 1834 N N . THR A 1 246 ? 17.353 3.373 -4.928 1.00 92.25 246 THR A N 1
ATOM 1835 C CA . THR A 1 246 ? 18.130 4.538 -4.459 1.00 92.25 246 THR A CA 1
ATOM 1836 C C . THR A 1 246 ? 19.102 5.117 -5.483 1.00 92.25 246 THR A C 1
ATOM 1838 O O . THR A 1 246 ? 19.810 6.072 -5.161 1.00 92.25 246 THR A O 1
ATOM 1841 N N . ALA A 1 247 ? 19.193 4.553 -6.691 1.00 87.75 247 ALA A N 1
ATOM 1842 C CA . ALA A 1 247 ? 20.083 5.113 -7.702 1.00 87.75 247 ALA A CA 1
ATOM 1843 C C . ALA A 1 247 ? 19.538 6.444 -8.249 1.00 87.75 247 ALA A C 1
ATOM 1845 O O . ALA A 1 247 ? 18.335 6.731 -8.197 1.00 87.75 247 ALA A O 1
ATOM 1846 N N . ALA A 1 248 ? 20.452 7.265 -8.772 1.00 82.56 248 ALA A N 1
ATOM 1847 C CA . ALA A 1 248 ? 20.118 8.572 -9.319 1.00 82.56 248 ALA A CA 1
ATOM 1848 C C . ALA A 1 248 ? 19.048 8.450 -10.415 1.00 82.56 248 ALA A C 1
ATOM 1850 O O . ALA A 1 248 ? 19.158 7.616 -11.315 1.00 82.56 248 ALA A O 1
ATOM 1851 N N . GLY A 1 249 ? 18.017 9.289 -10.316 1.00 83.56 249 GLY A N 1
ATOM 1852 C CA . GLY A 1 249 ? 16.945 9.346 -11.301 1.00 83.56 249 GLY A CA 1
ATOM 1853 C C . GLY A 1 249 ? 17.415 9.972 -12.600 1.00 83.56 249 GLY A C 1
ATOM 1854 O O . GLY A 1 249 ? 18.183 10.938 -12.607 1.00 83.56 249 GLY A O 1
ATOM 1855 N N . ARG A 1 250 ? 16.918 9.440 -13.713 1.00 86.44 250 ARG A N 1
ATOM 1856 C CA . ARG A 1 250 ? 17.239 9.933 -15.050 1.00 86.44 250 ARG A CA 1
ATOM 1857 C C . ARG A 1 250 ? 16.904 11.414 -15.242 1.00 86.44 250 ARG A C 1
ATOM 1859 O O . ARG A 1 250 ? 17.649 12.130 -15.908 1.00 86.44 250 ARG A O 1
ATOM 1866 N N . TYR A 1 251 ? 15.764 11.850 -14.713 1.00 85.12 251 TYR A N 1
ATOM 1867 C CA . TYR A 1 251 ? 15.182 13.161 -15.000 1.00 85.12 251 TYR A CA 1
ATOM 1868 C C . TYR A 1 251 ? 15.625 14.262 -14.025 1.00 85.12 251 TYR A C 1
ATOM 1870 O O . TYR A 1 251 ? 15.147 15.389 -14.114 1.00 85.12 251 TYR A O 1
ATOM 1878 N N . GLY A 1 252 ? 16.555 13.966 -13.109 1.00 77.50 252 GLY A N 1
ATOM 1879 C CA . GLY A 1 252 ? 17.069 14.927 -12.124 1.00 77.50 252 GLY A CA 1
ATOM 1880 C C . GLY A 1 252 ? 16.107 15.257 -10.972 1.00 77.50 252 GLY A C 1
ATOM 1881 O O . GLY A 1 252 ? 16.519 15.935 -10.036 1.00 77.50 252 GLY A O 1
ATOM 1882 N N . GLY A 1 253 ? 14.869 14.752 -11.017 1.00 85.12 253 GLY A N 1
ATOM 1883 C CA . GLY A 1 253 ? 13.858 14.799 -9.956 1.00 85.12 253 GLY A CA 1
ATOM 1884 C C . GLY A 1 253 ? 13.191 13.431 -9.761 1.00 85.12 253 GLY A C 1
ATOM 1885 O O . GLY A 1 253 ? 13.520 12.490 -10.485 1.00 85.12 253 GLY A O 1
ATOM 1886 N N . ARG A 1 254 ? 12.314 13.329 -8.753 1.00 89.69 254 ARG A N 1
ATOM 1887 C CA . ARG A 1 254 ? 11.626 12.093 -8.338 1.00 89.69 254 ARG A CA 1
ATOM 1888 C C . ARG A 1 254 ? 10.157 12.340 -7.959 1.00 89.69 254 ARG A C 1
ATOM 1890 O O . ARG A 1 254 ? 9.791 12.075 -6.824 1.00 89.69 254 ARG A O 1
ATOM 1897 N N . ASP A 1 255 ? 9.370 13.000 -8.807 1.00 91.25 255 ASP A N 1
ATOM 1898 C CA . ASP A 1 255 ? 7.941 13.303 -8.575 1.00 91.25 255 ASP A CA 1
ATOM 1899 C C . ASP A 1 255 ? 7.535 13.550 -7.102 1.00 91.25 255 ASP A C 1
ATOM 1901 O O . ASP A 1 255 ? 6.642 12.923 -6.527 1.00 91.25 255 ASP A O 1
ATOM 1905 N N . GLU A 1 256 ? 8.218 14.493 -6.444 1.00 92.31 256 GLU A N 1
ATOM 1906 C CA . GLU A 1 256 ? 8.156 14.650 -4.982 1.00 92.31 256 GLU A CA 1
ATOM 1907 C C . GLU A 1 256 ? 6.742 14.959 -4.457 1.00 92.31 256 GLU A C 1
ATOM 1909 O O . GLU A 1 256 ? 6.432 14.679 -3.299 1.00 92.31 256 GLU A O 1
ATOM 1914 N N . GLY A 1 257 ? 5.868 15.501 -5.314 1.00 92.56 257 GLY A N 1
ATOM 1915 C CA . GLY A 1 257 ? 4.463 15.776 -5.004 1.00 92.56 257 GLY A CA 1
ATOM 1916 C C . GLY A 1 257 ? 3.622 14.526 -4.727 1.00 92.56 257 GLY A C 1
ATOM 1917 O O . GLY A 1 257 ? 2.621 14.627 -4.020 1.00 92.56 257 GLY A O 1
ATOM 1918 N N . VAL A 1 258 ? 4.047 13.358 -5.219 1.00 94.00 258 VAL A N 1
ATOM 1919 C CA . VAL A 1 258 ? 3.447 12.041 -4.926 1.00 94.00 258 VAL A CA 1
ATOM 1920 C C . VAL A 1 258 ? 4.375 11.159 -4.085 1.00 94.00 258 VAL A C 1
ATOM 1922 O O . VAL A 1 258 ? 4.138 9.967 -3.905 1.00 94.00 258 VAL A O 1
ATOM 1925 N N . GLY A 1 259 ? 5.412 11.767 -3.505 1.00 94.94 259 GLY A N 1
ATOM 1926 C CA . GLY A 1 259 ? 6.297 11.115 -2.555 1.00 94.94 259 GLY A CA 1
ATOM 1927 C C . GLY A 1 259 ? 7.391 10.265 -3.183 1.00 94.94 259 GLY A C 1
ATOM 1928 O O . GLY A 1 259 ? 7.795 9.291 -2.556 1.00 94.94 259 GLY A O 1
ATOM 1929 N N . GLY A 1 260 ? 7.875 10.613 -4.375 1.00 94.81 260 GLY A N 1
ATOM 1930 C CA . GLY A 1 260 ? 8.819 9.768 -5.109 1.00 94.81 260 GLY A CA 1
ATOM 1931 C C . GLY A 1 260 ? 8.147 9.079 -6.284 1.00 94.81 260 GLY A C 1
ATOM 1932 O O . GLY A 1 260 ? 6.958 8.804 -6.204 1.00 94.81 260 GLY A O 1
ATOM 1933 N N . ASP A 1 261 ? 8.918 8.741 -7.312 1.00 95.06 261 ASP A N 1
ATOM 1934 C CA . ASP A 1 261 ? 8.573 7.767 -8.363 1.00 95.06 261 ASP A CA 1
ATOM 1935 C C . ASP A 1 261 ? 9.466 6.509 -8.286 1.00 95.06 261 ASP A C 1
ATOM 1937 O O . ASP A 1 261 ? 9.422 5.638 -9.150 1.00 95.06 261 ASP A O 1
ATOM 1941 N N . ASP A 1 262 ? 10.288 6.389 -7.242 1.00 96.31 262 ASP A N 1
ATOM 1942 C CA . ASP A 1 262 ? 11.356 5.400 -7.085 1.00 96.31 262 ASP A CA 1
ATOM 1943 C C . ASP A 1 262 ? 10.977 4.221 -6.176 1.00 96.31 262 ASP A C 1
ATOM 1945 O O . ASP A 1 262 ? 11.844 3.586 -5.564 1.00 96.31 262 ASP A O 1
ATOM 1949 N N . TRP A 1 263 ? 9.684 3.915 -6.081 1.00 97.69 263 TRP A N 1
ATOM 1950 C CA . TRP A 1 263 ? 9.166 2.831 -5.252 1.00 97.69 263 TRP A CA 1
ATOM 1951 C C . TRP A 1 263 ? 8.945 1.574 -6.077 1.00 97.69 263 TRP A C 1
ATOM 1953 O O . TRP A 1 263 ? 8.310 1.599 -7.127 1.00 97.69 263 TRP A O 1
ATOM 1963 N N . VAL A 1 264 ? 9.494 0.457 -5.616 1.00 97.62 264 VAL A N 1
ATOM 1964 C CA . VAL A 1 264 ? 9.602 -0.786 -6.382 1.00 97.62 264 VAL A CA 1
ATOM 1965 C C . VAL A 1 264 ? 9.248 -1.977 -5.503 1.00 97.62 264 VAL A C 1
ATOM 1967 O O . VAL A 1 264 ? 9.447 -1.940 -4.285 1.00 97.62 264 VAL A O 1
ATOM 1970 N N . LYS A 1 265 ? 8.751 -3.065 -6.097 1.00 97.75 265 LYS A N 1
ATOM 1971 C CA . LYS A 1 265 ? 8.641 -4.318 -5.347 1.00 97.75 265 LYS A CA 1
ATOM 1972 C C . LYS A 1 265 ? 10.024 -4.842 -4.956 1.00 97.75 265 LYS A C 1
ATOM 1974 O O . LYS A 1 265 ? 10.950 -4.756 -5.770 1.00 97.75 265 LYS A O 1
ATOM 1979 N N . PRO A 1 266 ? 10.176 -5.431 -3.758 1.00 97.81 266 PRO A N 1
ATOM 1980 C CA . PRO A 1 266 ? 11.425 -6.058 -3.336 1.00 97.81 266 PRO A CA 1
ATOM 1981 C C . PRO A 1 266 ? 12.035 -7.012 -4.368 1.00 97.81 266 PRO A C 1
ATOM 1983 O O . PRO A 1 266 ? 13.238 -6.956 -4.602 1.00 97.81 266 PRO A O 1
ATOM 1986 N N . SER A 1 267 ? 11.219 -7.836 -5.023 1.00 97.19 267 SER A N 1
ATOM 1987 C CA . SER A 1 267 ? 11.651 -8.790 -6.053 1.00 97.19 267 SER A CA 1
ATOM 1988 C C . SER A 1 267 ? 12.061 -8.148 -7.383 1.00 97.19 267 SER A C 1
ATOM 1990 O O . SER A 1 267 ? 12.894 -8.693 -8.103 1.00 97.19 267 SER A O 1
ATOM 1992 N N . VAL A 1 268 ? 11.519 -6.972 -7.707 1.00 97.69 268 VAL A N 1
ATOM 1993 C CA . VAL A 1 268 ? 11.816 -6.240 -8.950 1.00 97.69 268 VAL A CA 1
ATOM 1994 C C . VAL A 1 268 ? 13.097 -5.419 -8.809 1.00 97.69 268 VAL A C 1
ATOM 1996 O O . VAL A 1 268 ? 13.854 -5.279 -9.768 1.00 97.69 268 VAL A O 1
ATOM 1999 N N . LYS A 1 269 ? 13.401 -4.931 -7.603 1.00 96.94 269 LYS A N 1
ATOM 2000 C CA . LYS A 1 269 ? 14.625 -4.175 -7.310 1.00 96.94 269 LYS A CA 1
ATOM 2001 C C . LYS A 1 269 ? 15.922 -4.838 -7.822 1.00 96.94 269 LYS A C 1
ATOM 2003 O O . LYS A 1 269 ? 16.632 -4.171 -8.578 1.00 96.94 269 LYS A O 1
ATOM 2008 N N . PRO A 1 270 ? 16.244 -6.108 -7.494 1.00 96.25 270 PRO A N 1
ATOM 2009 C CA . PRO A 1 270 ? 17.483 -6.737 -7.954 1.00 96.25 270 PRO A CA 1
ATOM 2010 C C . PRO A 1 270 ? 17.540 -6.908 -9.478 1.00 96.25 270 PRO A C 1
ATOM 2012 O O . PRO A 1 270 ? 18.627 -6.870 -10.047 1.00 96.25 270 PRO A O 1
ATOM 2015 N N . ILE A 1 271 ? 16.393 -7.042 -10.153 1.00 96.12 271 ILE A N 1
ATOM 2016 C CA . ILE A 1 271 ? 16.319 -7.123 -11.621 1.00 96.12 271 ILE A CA 1
ATOM 2017 C C . ILE A 1 271 ? 16.782 -5.800 -12.235 1.00 96.12 271 ILE A C 1
ATOM 2019 O O . ILE A 1 271 ? 17.622 -5.775 -13.133 1.00 96.12 271 ILE A O 1
ATOM 2023 N N . VAL A 1 272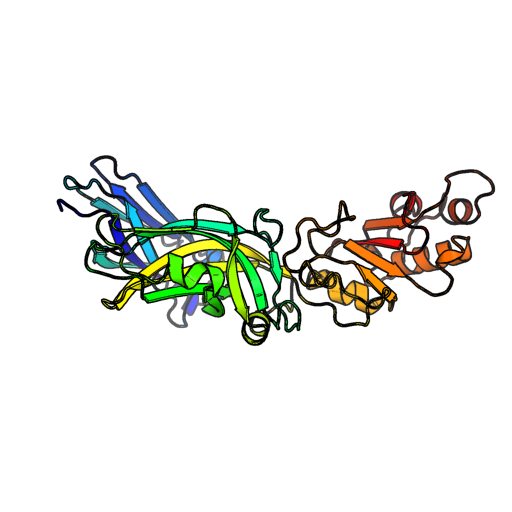 ? 16.263 -4.683 -11.724 1.00 94.50 272 VAL A N 1
ATOM 2024 C CA . VAL A 1 272 ? 16.631 -3.343 -12.199 1.00 94.50 272 VAL A CA 1
ATOM 2025 C C . VAL A 1 272 ? 18.107 -3.045 -11.925 1.00 94.50 272 VAL A C 1
ATOM 2027 O O . VAL A 1 272 ? 18.798 -2.498 -12.785 1.00 94.50 272 VAL A O 1
ATOM 2030 N N . GLU A 1 273 ? 18.608 -3.431 -10.750 1.00 95.25 273 GLU A N 1
ATOM 2031 C CA . GLU A 1 273 ? 20.018 -3.272 -10.374 1.00 95.25 273 GLU A CA 1
ATOM 2032 C C . GLU A 1 273 ? 20.957 -4.114 -11.255 1.00 95.25 273 GLU A C 1
ATOM 2034 O O . GLU A 1 273 ? 22.027 -3.631 -11.627 1.00 95.25 273 GLU A O 1
ATOM 2039 N N . HIS A 1 274 ? 20.546 -5.326 -11.648 1.00 96.25 274 HIS A N 1
ATOM 2040 C CA . HIS A 1 274 ? 21.338 -6.243 -12.479 1.00 96.25 274 HIS A CA 1
ATOM 2041 C C . HIS A 1 274 ? 21.683 -5.669 -13.854 1.00 96.25 274 HIS A C 1
ATOM 2043 O O . HIS A 1 274 ? 22.822 -5.769 -14.306 1.00 96.25 274 HIS A O 1
ATOM 2049 N N . PHE A 1 275 ? 20.715 -5.037 -14.522 1.00 94.25 275 PHE A N 1
ATOM 2050 C CA . PHE A 1 275 ? 20.909 -4.546 -15.889 1.00 94.25 275 PHE A CA 1
ATOM 2051 C C . PHE A 1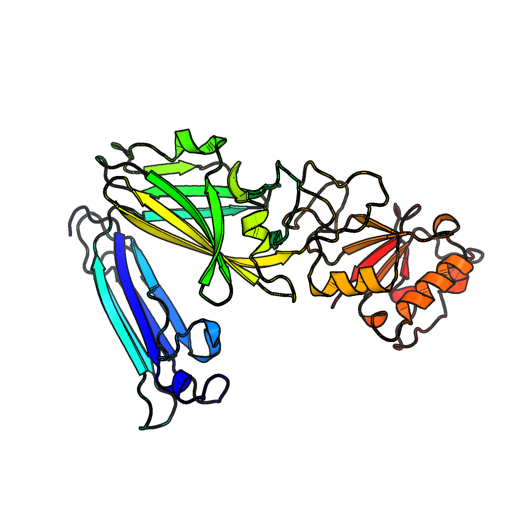 275 ? 21.639 -3.198 -15.978 1.00 94.25 275 PHE A C 1
ATOM 2053 O O . PHE A 1 275 ? 21.988 -2.773 -17.079 1.00 94.25 275 PHE A O 1
ATOM 2060 N N . GLY A 1 276 ? 21.870 -2.509 -14.855 1.00 88.12 276 GLY A N 1
ATOM 2061 C CA . GLY A 1 276 ? 22.647 -1.262 -14.824 1.00 88.12 276 GLY A CA 1
ATOM 2062 C C . GLY A 1 276 ? 22.084 -0.134 -15.701 1.00 88.12 276 GLY A C 1
ATOM 2063 O O . GLY A 1 276 ? 22.828 0.743 -16.144 1.00 88.12 276 GLY A O 1
ATOM 2064 N N . VAL A 1 277 ? 20.781 -0.161 -15.989 1.00 93.56 277 VAL A N 1
ATOM 2065 C CA . VAL A 1 277 ? 20.106 0.869 -16.787 1.00 93.56 277 VAL A CA 1
ATOM 2066 C C . VAL A 1 277 ? 19.932 2.144 -15.963 1.00 93.56 277 VAL A C 1
ATOM 2068 O O . VAL A 1 277 ? 19.826 2.111 -14.740 1.00 93.56 277 VAL A O 1
ATOM 2071 N N . THR A 1 278 ? 19.890 3.299 -16.625 1.00 94.94 278 THR A N 1
ATOM 2072 C CA . THR A 1 278 ? 19.495 4.548 -15.965 1.00 94.94 278 THR A CA 1
ATOM 2073 C C . THR A 1 278 ? 17.983 4.548 -15.789 1.00 94.94 278 THR A C 1
ATOM 2075 O O . THR A 1 278 ? 17.251 4.512 -16.778 1.00 94.94 278 THR A O 1
ATOM 2078 N N . VAL A 1 279 ? 17.528 4.595 -14.542 1.00 94.81 279 VAL A N 1
ATOM 2079 C CA . VAL A 1 279 ? 16.116 4.432 -14.185 1.00 94.81 279 VAL A CA 1
ATOM 2080 C C . VAL A 1 279 ? 15.410 5.785 -14.122 1.00 94.81 279 VAL A C 1
ATOM 2082 O O . VAL A 1 279 ? 15.900 6.727 -13.492 1.00 94.81 279 VAL A O 1
ATOM 2085 N N . GLY A 1 280 ? 14.278 5.878 -14.812 1.00 94.62 280 GLY A N 1
ATOM 2086 C CA . GLY A 1 280 ? 13.273 6.925 -14.660 1.00 94.62 280 GLY A CA 1
ATOM 2087 C C . GLY A 1 280 ? 12.247 6.509 -13.611 1.00 94.62 280 GLY A C 1
ATOM 2088 O O . GLY A 1 280 ? 12.624 6.210 -12.475 1.00 94.62 280 GLY A O 1
ATOM 2089 N N . ASP A 1 281 ? 10.987 6.467 -14.018 1.00 95.75 281 ASP A N 1
ATOM 2090 C CA . ASP A 1 281 ? 9.830 6.303 -13.143 1.00 95.75 281 ASP A CA 1
ATOM 2091 C C . ASP A 1 281 ? 9.551 4.813 -12.858 1.00 95.75 281 ASP A C 1
ATOM 2093 O O . ASP A 1 281 ? 9.728 3.953 -13.725 1.00 95.75 281 ASP A O 1
ATOM 2097 N N . ILE A 1 282 ? 9.126 4.482 -11.635 1.00 96.81 282 ILE A N 1
ATOM 2098 C CA . ILE A 1 282 ? 8.780 3.116 -11.203 1.00 96.81 282 ILE A CA 1
ATOM 2099 C C . ILE A 1 282 ? 7.360 3.061 -10.636 1.00 96.81 282 ILE A C 1
ATOM 2101 O O . ILE A 1 282 ? 6.475 2.444 -11.224 1.00 96.81 282 ILE A O 1
ATOM 2105 N N . SER A 1 283 ? 7.136 3.673 -9.478 1.00 96.56 283 SER A N 1
ATOM 2106 C CA . SER A 1 283 ? 5.813 3.894 -8.897 1.00 96.56 283 SER A CA 1
ATOM 2107 C C . SER A 1 283 ? 5.888 4.964 -7.823 1.00 96.56 283 SER A C 1
ATOM 2109 O O . SER A 1 283 ? 6.968 5.228 -7.287 1.00 96.56 283 SER A O 1
ATOM 2111 N N . ASN A 1 284 ? 4.746 5.569 -7.497 1.00 95.38 284 ASN A N 1
ATOM 2112 C CA . ASN A 1 284 ? 4.706 6.535 -6.410 1.00 95.38 284 ASN A CA 1
ATOM 2113 C C . ASN A 1 284 ? 4.819 5.871 -5.019 1.00 95.38 284 ASN A C 1
ATOM 2115 O O . ASN A 1 284 ? 4.812 4.643 -4.909 1.00 95.38 284 ASN A O 1
ATOM 2119 N N . MET A 1 285 ? 4.883 6.683 -3.956 1.00 95.69 285 MET A N 1
ATOM 2120 C CA . MET A 1 285 ? 5.047 6.241 -2.564 1.00 95.69 285 MET A CA 1
ATOM 2121 C C . MET A 1 285 ? 4.231 5.002 -2.167 1.00 95.69 285 MET A C 1
ATOM 2123 O O . MET A 1 285 ? 4.802 4.046 -1.652 1.00 95.69 285 MET A O 1
ATOM 2127 N N . ASN A 1 286 ? 2.924 4.939 -2.395 1.00 96.38 286 ASN A N 1
ATOM 2128 C CA . ASN A 1 286 ? 2.159 3.737 -2.030 1.00 96.38 286 ASN A CA 1
ATOM 2129 C C . ASN A 1 286 ? 1.516 3.066 -3.246 1.00 96.38 286 ASN A C 1
ATOM 2131 O O . ASN A 1 286 ? 0.498 2.373 -3.127 1.00 96.38 286 ASN A O 1
ATOM 2135 N N . GLY A 1 287 ? 2.165 3.206 -4.403 1.00 93.12 287 GLY A N 1
ATOM 2136 C CA . GLY A 1 287 ? 1.651 2.711 -5.669 1.00 93.12 287 GLY A CA 1
ATOM 2137 C C . GLY A 1 287 ? 0.447 3.523 -6.148 1.00 93.12 287 GLY A C 1
ATOM 2138 O O . GLY A 1 287 ? 0.384 4.728 -6.005 1.00 93.12 287 GLY A O 1
ATOM 2139 N N . GLY A 1 288 ? -0.521 2.895 -6.805 1.00 89.62 288 GLY A N 1
ATOM 2140 C CA . GLY A 1 288 ? -1.670 3.646 -7.323 1.00 89.62 288 GLY A CA 1
ATOM 2141 C C . GLY A 1 288 ? -1.311 4.566 -8.498 1.00 89.62 288 GLY A C 1
ATOM 2142 O O . GLY A 1 288 ? -0.301 4.381 -9.174 1.00 89.62 288 GLY A O 1
ATOM 2143 N N . ALA A 1 289 ? -2.204 5.492 -8.842 1.00 89.75 289 ALA A N 1
ATOM 2144 C CA . ALA A 1 289 ? -2.062 6.276 -10.065 1.00 89.75 289 ALA A CA 1
ATOM 2145 C C . ALA A 1 289 ? -1.278 7.572 -9.817 1.00 89.75 289 ALA A C 1
ATOM 2147 O O . ALA A 1 289 ? -1.492 8.263 -8.826 1.00 89.75 289 ALA A O 1
ATOM 2148 N N . PHE A 1 290 ? -0.429 7.963 -10.766 1.00 89.56 290 PHE A N 1
ATOM 2149 C CA . PHE A 1 290 ? 0.130 9.313 -10.811 1.00 89.56 290 PHE A CA 1
ATOM 2150 C C . PHE A 1 290 ? 0.302 9.758 -12.261 1.00 89.56 290 PHE A C 1
ATOM 2152 O O . PHE A 1 290 ? 0.595 8.963 -13.151 1.00 89.56 290 PHE A O 1
ATOM 2159 N N . ALA A 1 291 ? 0.022 11.033 -12.519 1.00 86.88 291 ALA A N 1
ATOM 2160 C CA . ALA A 1 291 ? 0.073 11.577 -13.867 1.00 86.88 291 ALA A CA 1
ATOM 2161 C C . ALA A 1 291 ? 1.528 11.699 -14.356 1.00 86.88 291 ALA A C 1
ATOM 2163 O O . ALA A 1 291 ? 2.391 12.017 -13.547 1.00 86.88 291 ALA A O 1
ATOM 2164 N N . PRO A 1 292 ? 1.788 11.539 -15.668 1.00 88.50 292 PRO A N 1
ATOM 2165 C CA . PRO A 1 292 ? 0.846 11.187 -16.740 1.00 88.50 292 PRO A CA 1
ATOM 2166 C C . PRO A 1 292 ? 0.627 9.669 -16.914 1.00 88.50 292 PRO A C 1
ATOM 2168 O O . PRO A 1 292 ? -0.016 9.250 -17.882 1.00 88.50 292 PRO A O 1
ATOM 2171 N N . HIS A 1 293 ? 1.173 8.845 -16.023 1.00 87.06 293 HIS A N 1
ATOM 2172 C CA . HIS A 1 293 ? 1.283 7.404 -16.208 1.00 87.06 293 HIS A CA 1
ATOM 2173 C C . HIS A 1 293 ? -0.069 6.697 -16.052 1.00 87.06 293 HIS A C 1
ATOM 2175 O O . HIS A 1 293 ? -0.837 6.909 -15.113 1.00 87.06 293 HIS A O 1
ATOM 2181 N N . GLN A 1 294 ? -0.375 5.817 -17.009 1.00 87.81 294 GLN A N 1
ATOM 2182 C CA . GLN A 1 294 ? -1.536 4.925 -16.914 1.00 87.81 294 GLN A CA 1
ATOM 2183 C C . GLN A 1 294 ? -1.202 3.656 -16.110 1.00 87.81 294 GLN A C 1
ATOM 2185 O O . GLN A 1 294 ? -2.099 3.082 -15.485 1.00 87.81 294 GLN A O 1
ATOM 2190 N N . THR A 1 295 ? 0.074 3.259 -16.119 1.00 91.50 295 THR A N 1
ATOM 2191 C CA . THR A 1 295 ? 0.713 2.132 -15.412 1.00 91.50 295 THR A CA 1
ATOM 2192 C C . THR A 1 295 ? 1.516 2.654 -14.205 1.00 91.50 295 THR A C 1
ATOM 2194 O O . THR A 1 295 ? 1.117 3.673 -13.646 1.00 91.50 295 THR A O 1
ATOM 2197 N N . HIS A 1 296 ? 2.580 1.969 -13.756 1.00 95.38 296 HIS A N 1
ATOM 2198 C CA . HIS A 1 296 ? 3.426 2.379 -12.618 1.00 95.38 296 HIS A CA 1
ATOM 2199 C C . HIS A 1 296 ? 2.724 2.354 -11.261 1.00 95.38 296 HIS A C 1
ATOM 2201 O O . HIS A 1 296 ? 3.038 3.113 -10.351 1.00 95.38 296 HIS A O 1
ATOM 2207 N N . ARG A 1 297 ? 1.759 1.445 -11.099 1.00 94.75 297 ARG A N 1
ATOM 2208 C CA . ARG A 1 297 ? 0.888 1.441 -9.911 1.00 94.75 297 ARG A CA 1
ATOM 2209 C C . ARG A 1 297 ? 1.309 0.481 -8.815 1.00 94.75 297 ARG A C 1
ATOM 2211 O O . ARG A 1 297 ? 0.711 0.492 -7.745 1.00 94.75 297 ARG A O 1
ATOM 2218 N N . THR A 1 298 ? 2.246 -0.415 -9.105 1.00 95.69 298 THR A N 1
ATOM 2219 C CA . THR A 1 298 ? 2.467 -1.599 -8.263 1.00 95.69 298 THR A CA 1
ATOM 2220 C C . THR A 1 298 ? 3.927 -1.858 -7.932 1.00 95.69 298 THR A C 1
ATOM 2222 O O . THR A 1 298 ? 4.209 -2.868 -7.293 1.00 95.69 298 THR A O 1
ATOM 2225 N N . GLY A 1 299 ? 4.849 -1.023 -8.420 1.00 96.62 299 GLY A N 1
ATOM 2226 C CA . GLY A 1 299 ? 6.289 -1.266 -8.333 1.00 96.62 299 GLY A CA 1
ATOM 2227 C C . GLY A 1 299 ? 6.815 -2.359 -9.276 1.00 96.62 299 GLY A C 1
ATOM 2228 O O . GLY A 1 299 ? 7.893 -2.893 -9.021 1.00 96.62 299 GLY A O 1
ATOM 2229 N N . ASN A 1 300 ? 6.058 -2.721 -10.322 1.00 97.69 300 ASN A N 1
ATOM 2230 C CA . ASN A 1 300 ? 6.450 -3.704 -11.349 1.00 97.69 300 ASN A CA 1
ATOM 2231 C C . ASN A 1 300 ? 6.834 -3.070 -12.689 1.00 97.69 300 ASN A C 1
ATOM 2233 O O . ASN A 1 300 ? 7.392 -3.748 -13.551 1.00 97.69 300 ASN A O 1
ATOM 2237 N N . ASP A 1 301 ? 6.475 -1.808 -12.886 1.00 97.94 301 ASP A N 1
ATOM 2238 C CA . ASP A 1 301 ? 6.763 -1.063 -14.098 1.00 97.94 301 ASP A CA 1
ATOM 2239 C C . ASP A 1 301 ? 8.025 -0.235 -13.889 1.00 97.94 301 ASP A C 1
ATOM 2241 O O . ASP A 1 301 ? 8.202 0.329 -12.813 1.00 97.94 301 ASP A O 1
ATOM 2245 N N . VAL A 1 302 ? 8.905 -0.167 -14.885 1.00 97.19 302 VAL A N 1
ATOM 2246 C CA . VAL A 1 302 ? 10.170 0.572 -14.777 1.00 97.19 302 VAL A CA 1
ATOM 2247 C C . VAL A 1 302 ? 10.467 1.265 -16.093 1.00 97.19 302 VAL A C 1
ATOM 2249 O O . VAL A 1 302 ? 10.692 0.601 -17.107 1.00 97.19 302 VAL A O 1
ATOM 2252 N N . ASP A 1 303 ? 10.555 2.588 -16.065 1.00 97.25 303 ASP A N 1
ATOM 2253 C CA . ASP A 1 303 ? 11.121 3.347 -17.167 1.00 97.25 303 ASP A CA 1
ATOM 2254 C C . ASP A 1 303 ? 12.641 3.301 -17.092 1.00 97.25 303 ASP A C 1
ATOM 2256 O O . ASP A 1 303 ? 13.265 3.613 -16.075 1.00 97.25 303 ASP A O 1
ATOM 2260 N N . GLY A 1 304 ? 13.263 2.906 -18.195 1.00 96.56 304 GLY A N 1
ATOM 2261 C CA . GLY A 1 304 ? 14.697 2.713 -18.271 1.00 96.56 304 GLY A CA 1
ATOM 2262 C C . GLY A 1 304 ? 15.325 3.360 -19.494 1.00 96.56 304 GLY A C 1
ATOM 2263 O O . GLY A 1 304 ? 14.685 3.703 -20.497 1.00 96.56 304 GLY A O 1
ATOM 2264 N N . TRP A 1 305 ? 16.636 3.547 -19.400 1.00 97.50 305 TRP A N 1
ATOM 2265 C CA . TRP A 1 305 ? 17.443 4.121 -20.460 1.00 97.50 305 TRP A CA 1
ATOM 2266 C C . TRP A 1 305 ? 18.872 3.596 -20.442 1.00 97.50 305 TRP A C 1
ATOM 2268 O O . TRP A 1 305 ? 19.454 3.354 -19.389 1.00 97.50 305 TRP A O 1
ATOM 2278 N N . PHE A 1 306 ? 19.462 3.488 -21.626 1.00 96.88 306 PHE A N 1
ATOM 2279 C CA . PHE A 1 306 ? 20.885 3.230 -21.809 1.00 96.88 306 PHE A CA 1
ATOM 2280 C C . PHE A 1 306 ? 21.433 4.084 -22.958 1.00 96.88 306 PHE A C 1
ATOM 2282 O O . PHE A 1 306 ? 20.686 4.565 -23.819 1.00 96.88 306 PHE A O 1
ATOM 2289 N N . ALA A 1 307 ? 22.753 4.270 -22.988 1.00 96.56 307 ALA A N 1
ATOM 2290 C CA . ALA A 1 307 ? 23.420 5.035 -24.035 1.00 96.56 307 ALA A CA 1
ATOM 2291 C C . ALA A 1 307 ? 23.126 4.445 -25.427 1.00 96.56 307 ALA A C 1
ATOM 2293 O O . ALA A 1 307 ? 23.323 3.259 -25.667 1.00 96.56 307 ALA A O 1
ATOM 2294 N N . GLY A 1 308 ? 22.644 5.283 -26.348 1.00 96.69 308 GLY A N 1
ATOM 2295 C CA . GLY A 1 308 ? 22.228 4.851 -27.688 1.00 96.69 308 GLY A CA 1
ATOM 2296 C C . GLY A 1 308 ? 20.767 4.403 -27.797 1.00 96.69 308 GLY A C 1
ATOM 2297 O O . GLY A 1 308 ? 20.302 4.174 -28.912 1.00 96.69 308 GLY A O 1
ATOM 2298 N N . TYR A 1 309 ? 20.001 4.360 -26.696 1.00 98.00 309 TYR A N 1
ATOM 2299 C CA . TYR A 1 309 ? 18.575 4.010 -26.745 1.00 98.00 309 TYR A CA 1
ATOM 2300 C C . TYR A 1 309 ? 17.787 4.888 -27.728 1.00 98.00 309 TYR A C 1
ATOM 2302 O O . TYR A 1 309 ? 16.982 4.393 -28.511 1.00 98.00 309 TYR A O 1
ATOM 2310 N N . ASN A 1 310 ? 18.061 6.197 -27.742 1.00 97.31 310 ASN A N 1
ATOM 2311 C CA . ASN A 1 310 ? 17.317 7.158 -28.557 1.00 97.31 310 ASN A CA 1
ATOM 2312 C C . ASN A 1 310 ? 17.503 6.972 -30.076 1.00 97.31 310 ASN A C 1
ATOM 2314 O O . ASN A 1 310 ? 16.793 7.631 -30.841 1.00 97.31 310 ASN A O 1
ATOM 2318 N N . ASN A 1 311 ? 18.422 6.112 -30.521 1.00 97.50 311 ASN A N 1
ATOM 2319 C CA . ASN A 1 311 ? 18.549 5.777 -31.936 1.00 97.50 311 ASN A CA 1
ATOM 2320 C C . ASN A 1 311 ? 17.377 4.901 -32.393 1.00 97.50 311 ASN A C 1
ATOM 2322 O O . ASN A 1 311 ? 16.893 5.082 -33.509 1.00 97.50 311 ASN A O 1
ATOM 2326 N N . ARG A 1 312 ? 16.888 4.011 -31.508 1.00 96.12 312 ARG A N 1
ATOM 2327 C CA . ARG A 1 312 ? 15.805 3.046 -31.772 1.00 96.12 312 ARG A CA 1
ATOM 2328 C C . ARG A 1 312 ? 16.028 2.358 -33.121 1.00 96.12 312 ARG A C 1
ATOM 2330 O O . ARG A 1 312 ? 15.168 2.378 -33.999 1.00 96.12 312 ARG A O 1
ATOM 2337 N N . ASP A 1 313 ? 17.224 1.798 -33.276 1.00 97.69 313 ASP A N 1
ATOM 2338 C CA . ASP A 1 313 ? 17.710 1.095 -34.464 1.00 97.69 313 ASP A CA 1
ATOM 2339 C C . ASP A 1 313 ? 18.011 -0.385 -34.147 1.00 97.69 313 ASP A C 1
ATOM 2341 O O . ASP A 1 313 ? 17.627 -0.906 -33.097 1.00 97.69 313 ASP A O 1
ATOM 2345 N N . ALA A 1 314 ? 18.688 -1.089 -35.058 1.00 98.19 314 ALA A N 1
ATOM 2346 C CA . ALA A 1 314 ? 19.050 -2.491 -34.854 1.00 98.19 314 ALA A CA 1
ATOM 2347 C C . ALA A 1 314 ? 20.005 -2.708 -33.662 1.00 98.19 314 ALA A C 1
ATOM 2349 O O . ALA A 1 314 ? 19.923 -3.745 -33.007 1.00 98.19 314 ALA A O 1
ATOM 2350 N N . ALA A 1 315 ? 20.878 -1.744 -33.346 1.00 98.44 315 ALA A N 1
ATOM 2351 C CA . ALA A 1 315 ? 21.765 -1.837 -32.189 1.00 98.44 315 ALA A CA 1
ATOM 2352 C C . ALA A 1 315 ? 20.976 -1.652 -30.887 1.00 98.44 315 ALA A C 1
ATOM 2354 O O . ALA A 1 315 ? 21.153 -2.430 -29.952 1.00 98.44 315 ALA A O 1
ATOM 2355 N N . THR A 1 316 ? 20.034 -0.700 -30.853 1.00 98.56 316 THR A N 1
ATOM 2356 C CA . THR A 1 316 ? 19.097 -0.564 -29.725 1.00 98.56 316 THR A CA 1
ATOM 2357 C C . THR A 1 316 ? 18.302 -1.854 -29.498 1.00 98.56 316 THR A C 1
ATOM 2359 O O . THR A 1 316 ? 18.174 -2.306 -28.360 1.00 98.56 316 THR A O 1
ATOM 2362 N N . ALA A 1 317 ? 17.786 -2.464 -30.572 1.00 98.62 317 ALA A N 1
ATOM 2363 C CA . ALA A 1 317 ? 17.059 -3.730 -30.500 1.00 98.62 317 ALA A CA 1
ATOM 2364 C C . ALA A 1 317 ? 17.935 -4.867 -29.953 1.00 98.62 317 ALA A C 1
ATOM 2366 O O . ALA A 1 317 ? 17.490 -5.611 -29.082 1.00 98.62 317 ALA A O 1
ATOM 2367 N N . ALA A 1 318 ? 19.187 -4.970 -30.411 1.00 98.69 318 ALA A N 1
ATOM 2368 C CA . ALA A 1 318 ? 20.131 -5.979 -29.940 1.00 98.69 318 ALA A CA 1
ATOM 2369 C C . ALA A 1 318 ? 20.418 -5.856 -28.434 1.00 98.69 318 ALA A C 1
ATOM 2371 O O . ALA A 1 318 ? 20.452 -6.872 -27.745 1.00 98.69 318 ALA A O 1
ATOM 2372 N N . THR A 1 319 ? 20.558 -4.636 -27.901 1.00 98.56 319 THR A N 1
ATOM 2373 C CA . THR A 1 319 ? 20.715 -4.420 -26.452 1.00 98.56 319 THR A CA 1
ATOM 2374 C C . THR A 1 319 ? 19.491 -4.898 -25.670 1.00 98.56 319 THR A C 1
ATOM 2376 O O . THR A 1 319 ? 19.641 -5.626 -24.693 1.00 98.56 319 THR A O 1
ATOM 2379 N N . ILE A 1 320 ? 18.276 -4.557 -26.119 1.00 98.62 320 ILE A N 1
ATOM 2380 C CA . ILE A 1 320 ? 17.037 -5.001 -25.456 1.00 98.62 320 ILE A CA 1
ATOM 2381 C C . ILE A 1 320 ? 16.898 -6.526 -25.518 1.00 98.62 320 ILE A C 1
ATOM 2383 O O . ILE A 1 320 ? 16.596 -7.144 -24.502 1.00 98.62 320 ILE A O 1
ATOM 2387 N N . ILE A 1 321 ? 17.166 -7.147 -26.672 1.00 98.81 321 ILE A N 1
ATOM 2388 C CA . ILE A 1 321 ? 17.197 -8.612 -26.802 1.00 98.81 321 ILE A CA 1
ATOM 2389 C C . ILE A 1 321 ? 18.225 -9.212 -25.838 1.00 98.81 321 ILE A C 1
ATOM 2391 O O . ILE A 1 321 ? 17.941 -10.229 -25.217 1.00 98.81 321 ILE A O 1
ATOM 2395 N N . GLY A 1 322 ? 19.387 -8.575 -25.671 1.00 98.62 322 GLY A N 1
ATOM 2396 C CA . GLY A 1 322 ? 20.394 -8.969 -24.688 1.00 98.62 322 GLY A CA 1
ATOM 2397 C C . GLY A 1 322 ? 19.842 -9.016 -23.263 1.00 98.62 322 GLY A C 1
ATOM 2398 O O . GLY A 1 322 ? 20.046 -10.014 -22.581 1.00 98.62 322 GLY A O 1
ATOM 2399 N N . HIS A 1 323 ? 19.083 -7.998 -22.843 1.00 98.50 323 HIS A N 1
ATOM 2400 C CA . HIS A 1 323 ? 18.418 -8.004 -21.534 1.00 98.50 323 HIS A CA 1
ATOM 2401 C C . HIS A 1 323 ? 17.398 -9.145 -21.412 1.00 98.50 323 HIS A C 1
ATOM 2403 O O . HIS A 1 323 ? 17.371 -9.847 -20.409 1.00 98.50 323 HIS A O 1
ATOM 2409 N N . LEU A 1 324 ? 16.586 -9.368 -22.450 1.00 98.69 324 LEU A N 1
ATOM 2410 C CA . LEU A 1 324 ? 15.564 -10.423 -22.466 1.00 98.69 324 LEU A CA 1
ATOM 2411 C C . LEU A 1 324 ? 16.149 -11.843 -22.519 1.00 98.69 324 LEU A C 1
ATOM 2413 O O . LEU A 1 324 ? 15.510 -12.788 -22.070 1.00 98.69 324 LEU A O 1
ATOM 2417 N N . ASN A 1 325 ? 17.355 -11.990 -23.064 1.00 98.69 325 ASN A N 1
ATOM 2418 C CA . ASN A 1 325 ? 18.086 -13.252 -23.158 1.00 98.69 325 ASN A CA 1
ATOM 2419 C C . ASN A 1 325 ? 19.000 -13.521 -21.958 1.00 98.69 325 ASN A C 1
ATOM 2421 O O . ASN A 1 325 ? 19.652 -14.570 -21.927 1.00 98.69 325 ASN A O 1
ATOM 2425 N N . ASP A 1 326 ? 19.074 -12.591 -21.005 1.00 98.50 326 ASP A N 1
ATOM 2426 C CA . ASP A 1 326 ? 19.815 -12.786 -19.770 1.00 98.50 326 ASP A CA 1
ATOM 2427 C C . ASP A 1 326 ? 19.280 -14.012 -19.021 1.00 98.50 326 ASP A C 1
ATOM 2429 O O . ASP A 1 326 ? 18.079 -14.146 -18.778 1.00 98.50 326 ASP A O 1
ATOM 2433 N N . ALA A 1 327 ? 20.191 -14.917 -18.664 1.00 97.69 327 ALA A N 1
ATOM 2434 C CA . ALA A 1 327 ? 19.844 -16.202 -18.068 1.00 97.69 327 ALA A CA 1
ATOM 2435 C C . ALA A 1 327 ? 19.305 -16.086 -16.633 1.00 97.69 327 ALA A C 1
ATOM 2437 O O . ALA A 1 327 ? 18.713 -17.042 -16.138 1.00 97.69 327 ALA A O 1
ATOM 2438 N N . THR A 1 328 ? 19.531 -14.952 -15.966 1.00 97.56 328 THR A N 1
ATOM 2439 C CA . THR A 1 328 ? 19.127 -14.733 -14.575 1.00 97.56 328 THR A CA 1
ATOM 2440 C C . THR A 1 328 ? 17.737 -14.119 -14.515 1.00 97.56 328 THR A C 1
ATOM 2442 O O . THR A 1 328 ? 16.876 -14.650 -13.821 1.00 97.56 328 THR A O 1
ATOM 2445 N N . TYR A 1 329 ? 17.508 -13.030 -15.258 1.00 97.94 329 TYR A N 1
ATOM 2446 C CA . TYR A 1 329 ? 16.291 -12.221 -15.117 1.00 97.94 329 TYR A CA 1
ATOM 2447 C C . TYR A 1 329 ? 15.568 -11.893 -16.428 1.00 97.94 329 TYR A C 1
ATOM 2449 O O . TYR A 1 329 ? 14.513 -11.259 -16.405 1.00 97.94 329 TYR A O 1
ATOM 2457 N N . GLY A 1 330 ? 16.081 -12.313 -17.588 1.00 97.69 330 GLY A N 1
ATOM 2458 C CA . GLY A 1 330 ? 15.489 -11.947 -18.881 1.00 97.69 330 GLY A CA 1
ATOM 2459 C C . GLY A 1 330 ? 14.039 -12.419 -19.052 1.00 97.69 330 GLY A C 1
ATOM 2460 O O . GLY A 1 330 ? 13.202 -11.710 -19.623 1.00 97.69 330 GLY A O 1
ATOM 2461 N N . SER A 1 331 ? 13.704 -13.577 -18.475 1.00 97.75 331 SER A N 1
ATOM 2462 C CA . SER A 1 331 ? 12.340 -14.126 -18.485 1.00 97.75 331 SER A CA 1
ATOM 2463 C C . SER A 1 331 ? 11.355 -13.363 -17.587 1.00 97.75 331 SER A C 1
ATOM 2465 O O . SER A 1 331 ? 10.159 -13.345 -17.880 1.00 97.75 331 SER A O 1
ATOM 2467 N N . ASN A 1 332 ? 11.847 -12.657 -16.561 1.00 98.25 332 ASN A N 1
ATOM 2468 C CA . ASN A 1 332 ? 11.021 -11.833 -15.676 1.00 98.25 332 ASN A CA 1
ATOM 2469 C C . ASN A 1 332 ? 10.527 -10.550 -16.357 1.00 98.25 332 ASN A C 1
ATOM 2471 O O . ASN A 1 332 ? 9.521 -9.977 -15.942 1.00 98.25 332 ASN A O 1
ATOM 2475 N N . ILE A 1 333 ? 11.204 -10.081 -17.410 1.00 98.38 333 ILE A N 1
ATOM 2476 C CA . ILE A 1 333 ? 10.740 -8.943 -18.209 1.00 98.38 333 ILE A CA 1
ATOM 2477 C C . ILE A 1 333 ? 9.681 -9.457 -19.186 1.00 98.38 333 ILE A C 1
ATOM 2479 O O . ILE A 1 333 ? 9.991 -10.054 -20.219 1.00 98.38 333 ILE A O 1
ATOM 2483 N N . THR A 1 334 ? 8.408 -9.241 -18.862 1.00 98.12 334 THR A N 1
ATOM 2484 C CA . THR A 1 334 ? 7.277 -9.794 -19.622 1.00 98.12 334 THR A CA 1
ATOM 2485 C C . THR A 1 334 ? 6.824 -8.885 -20.754 1.00 98.12 334 THR A C 1
ATOM 2487 O O . THR A 1 334 ? 6.215 -9.352 -21.716 1.00 98.12 334 THR A O 1
ATOM 2490 N N . THR A 1 335 ? 7.122 -7.588 -20.684 1.00 98.44 335 THR A N 1
ATOM 2491 C CA . THR A 1 335 ? 6.860 -6.635 -21.767 1.00 98.44 335 THR A CA 1
ATOM 2492 C C . THR A 1 335 ? 7.898 -5.520 -21.764 1.00 98.44 335 THR A C 1
ATOM 2494 O O . THR A 1 335 ? 8.312 -5.052 -20.706 1.00 98.44 335 THR A O 1
ATOM 2497 N N . VAL A 1 336 ? 8.285 -5.073 -22.959 1.00 98.56 336 VAL A N 1
ATOM 2498 C CA . VAL A 1 336 ? 9.105 -3.880 -23.181 1.00 98.56 336 VAL A CA 1
ATOM 2499 C C . VAL A 1 336 ? 8.372 -2.960 -24.150 1.00 98.56 336 VAL A C 1
ATOM 2501 O O . VAL A 1 336 ? 8.233 -3.306 -25.325 1.00 98.56 336 VAL A O 1
ATOM 2504 N N . TYR A 1 337 ? 7.913 -1.791 -23.704 1.00 98.50 337 TYR A N 1
ATOM 2505 C CA . TYR A 1 337 ? 7.367 -0.792 -24.621 1.00 98.50 337 TYR A CA 1
ATOM 2506 C C . TYR A 1 337 ? 8.459 0.114 -25.180 1.00 98.50 337 TYR A C 1
ATOM 2508 O O . TYR A 1 337 ? 9.299 0.640 -24.449 1.00 98.50 337 TYR A O 1
ATOM 2516 N N . VAL A 1 338 ? 8.424 0.296 -26.500 1.00 98.44 338 VAL A N 1
ATOM 2517 C CA . VAL A 1 338 ? 9.356 1.130 -27.270 1.00 98.44 338 VAL A CA 1
ATOM 2518 C C . VAL A 1 338 ? 8.572 1.862 -28.355 1.00 98.44 338 VAL A C 1
ATOM 2520 O O . VAL A 1 338 ? 7.662 1.297 -28.959 1.00 98.44 338 VAL A O 1
ATOM 2523 N N . THR A 1 339 ? 8.924 3.107 -28.679 1.00 98.06 339 THR A N 1
ATOM 2524 C CA . THR A 1 339 ? 8.328 3.786 -29.842 1.00 98.06 339 THR A CA 1
ATOM 2525 C C . THR A 1 339 ? 9.011 3.359 -31.146 1.00 98.06 339 THR A C 1
ATOM 2527 O O . THR A 1 339 ? 10.130 3.778 -31.435 1.00 98.06 339 THR A O 1
ATOM 2530 N N . TYR A 1 340 ? 8.324 2.570 -31.977 1.00 97.62 340 TYR A N 1
ATOM 2531 C CA . TYR A 1 340 ? 8.763 2.196 -33.329 1.00 97.62 340 TYR A CA 1
ATOM 2532 C C . TYR A 1 340 ? 7.563 1.875 -34.244 1.00 97.62 340 TYR A C 1
ATOM 2534 O O . TYR A 1 340 ? 6.423 1.815 -33.785 1.00 97.62 340 TYR A O 1
ATOM 2542 N N . GLN A 1 341 ? 7.808 1.680 -35.545 1.00 97.00 341 GLN A N 1
ATOM 2543 C CA . GLN A 1 341 ? 6.780 1.321 -36.532 1.00 97.00 341 GLN A CA 1
ATOM 2544 C C . GLN A 1 341 ? 6.986 -0.105 -37.051 1.00 97.00 341 GLN A C 1
ATOM 2546 O O . GLN A 1 341 ? 8.097 -0.470 -37.434 1.00 97.00 341 GLN A O 1
ATOM 2551 N N . GLN A 1 342 ? 5.907 -0.886 -37.138 1.00 96.69 342 GLN A N 1
ATOM 2552 C CA . GLN A 1 342 ? 5.910 -2.249 -37.687 1.00 96.69 342 GLN A CA 1
ATOM 2553 C C . GLN A 1 342 ? 5.800 -2.243 -39.221 1.00 96.69 342 GLN A C 1
ATOM 2555 O O . GLN A 1 342 ? 4.845 -2.754 -39.800 1.00 96.69 342 GLN A O 1
ATOM 2560 N N . VAL A 1 343 ? 6.770 -1.619 -39.892 1.00 95.56 343 VAL A N 1
ATOM 2561 C CA . VAL A 1 343 ? 6.804 -1.487 -41.359 1.00 95.56 343 VAL A CA 1
ATOM 2562 C C . VAL A 1 343 ? 8.150 -1.926 -41.927 1.00 95.56 343 VAL A C 1
ATOM 2564 O O . VAL A 1 343 ? 9.192 -1.785 -41.283 1.00 95.56 343 VAL A O 1
ATOM 2567 N N . ASN A 1 344 ? 8.141 -2.459 -43.151 1.00 90.50 344 ASN A N 1
ATOM 2568 C CA . ASN A 1 344 ? 9.371 -2.825 -43.855 1.00 90.50 344 ASN A CA 1
ATOM 2569 C C . ASN A 1 344 ? 10.279 -1.597 -44.023 1.00 90.50 344 ASN A C 1
ATOM 2571 O O . ASN A 1 344 ? 9.811 -0.520 -44.384 1.00 90.50 344 ASN A O 1
ATOM 2575 N N . GLY A 1 345 ? 11.574 -1.769 -43.755 1.00 91.31 345 GLY A N 1
ATOM 2576 C CA . GLY A 1 345 ? 12.559 -0.684 -43.779 1.00 91.31 345 GLY A CA 1
ATOM 2577 C C . GLY A 1 345 ? 12.773 0.016 -42.432 1.00 91.31 345 GLY A C 1
ATOM 2578 O O . GLY A 1 345 ? 13.767 0.721 -42.282 1.00 91.31 345 GLY A O 1
ATOM 2579 N N . ASN A 1 346 ? 11.926 -0.213 -41.418 1.00 97.44 346 ASN A N 1
ATOM 2580 C CA . ASN A 1 346 ? 12.243 0.206 -40.052 1.00 97.44 346 ASN A CA 1
ATOM 2581 C C . ASN A 1 346 ? 13.312 -0.733 -39.456 1.00 97.44 346 ASN A C 1
ATOM 2583 O O . ASN A 1 346 ? 13.091 -1.943 -39.338 1.00 97.44 346 ASN A O 1
ATOM 2587 N N . ALA A 1 347 ? 14.476 -0.180 -39.100 1.00 97.38 347 ALA A N 1
ATOM 2588 C CA . ALA A 1 347 ? 15.631 -0.960 -38.649 1.00 97.38 347 ALA A CA 1
ATOM 2589 C C . ALA A 1 347 ? 15.369 -1.721 -37.337 1.00 97.38 347 ALA A C 1
ATOM 2591 O O . ALA A 1 347 ? 15.741 -2.886 -37.230 1.00 97.38 347 ALA A O 1
ATOM 2592 N N . PHE A 1 348 ? 14.680 -1.098 -36.375 1.00 98.44 348 PHE A N 1
ATOM 2593 C CA . PHE A 1 348 ? 14.331 -1.731 -35.101 1.00 98.44 348 PHE A CA 1
ATOM 2594 C C . PHE A 1 348 ? 13.359 -2.896 -35.297 1.00 98.44 348 PHE A C 1
ATOM 2596 O O . PHE A 1 348 ? 13.617 -4.002 -34.836 1.00 98.44 348 PHE A O 1
ATOM 2603 N N . TRP A 1 349 ? 12.273 -2.681 -36.049 1.00 98.50 349 TRP A N 1
ATOM 2604 C CA . TRP A 1 349 ? 11.298 -3.734 -36.347 1.00 98.50 349 TRP A CA 1
ATOM 2605 C C . TRP A 1 349 ? 11.934 -4.915 -37.083 1.00 98.50 349 TRP A C 1
ATOM 2607 O O . TRP A 1 349 ? 11.714 -6.070 -36.723 1.00 98.50 349 TRP A O 1
ATOM 2617 N N . THR A 1 350 ? 12.764 -4.626 -38.087 1.00 98.25 350 THR A N 1
ATOM 2618 C CA . THR A 1 350 ? 13.470 -5.657 -38.859 1.00 98.25 350 THR A CA 1
ATOM 2619 C C . THR A 1 350 ? 14.375 -6.507 -37.966 1.00 98.25 350 THR A C 1
ATOM 2621 O O . THR A 1 350 ? 14.483 -7.706 -38.202 1.00 98.25 350 THR A O 1
ATOM 2624 N N . ALA A 1 351 ? 14.968 -5.913 -36.927 1.00 98.31 351 ALA A N 1
ATOM 2625 C CA . ALA A 1 351 ? 15.850 -6.601 -35.993 1.00 98.31 351 ALA A CA 1
ATOM 2626 C C . ALA A 1 351 ? 15.126 -7.515 -34.987 1.00 98.31 351 ALA A C 1
ATOM 2628 O O . ALA A 1 351 ? 15.777 -8.386 -34.423 1.00 98.31 351 ALA A O 1
ATOM 2629 N N . ILE A 1 352 ? 13.816 -7.349 -34.756 1.00 98.44 352 ILE A N 1
ATOM 2630 C CA . ILE A 1 352 ? 13.080 -8.121 -33.731 1.00 98.44 352 ILE A CA 1
ATOM 2631 C C . ILE A 1 352 ? 12.012 -9.071 -34.291 1.00 98.44 352 ILE A C 1
ATOM 2633 O O . ILE A 1 352 ? 11.640 -10.031 -33.622 1.00 98.44 352 ILE A O 1
ATOM 2637 N N . LYS A 1 353 ? 11.478 -8.810 -35.492 1.00 98.06 353 LYS A N 1
ATOM 2638 C CA . LYS A 1 353 ? 10.223 -9.425 -35.977 1.00 98.06 353 LYS A CA 1
ATOM 2639 C C . LYS A 1 353 ? 10.231 -10.954 -36.105 1.00 98.06 353 LYS A C 1
ATOM 2641 O O . LYS A 1 353 ? 9.170 -11.566 -35.969 1.00 98.06 353 LYS A O 1
ATOM 2646 N N . ASP A 1 354 ? 11.406 -11.533 -36.344 1.00 98.00 354 ASP A N 1
ATOM 2647 C CA . ASP A 1 354 ? 11.622 -12.967 -36.578 1.00 98.00 354 ASP A CA 1
ATOM 2648 C C . ASP A 1 354 ? 12.586 -13.579 -35.538 1.00 98.00 354 ASP A C 1
ATOM 2650 O O . ASP A 1 354 ? 13.079 -14.691 -35.716 1.00 98.00 354 ASP A O 1
ATOM 2654 N N . VAL A 1 355 ? 12.886 -12.851 -34.453 1.00 98.69 355 VAL A N 1
ATOM 2655 C CA . VAL A 1 355 ? 13.785 -13.317 -33.389 1.00 98.69 355 VAL A CA 1
ATOM 2656 C C . VAL A 1 355 ? 13.010 -14.131 -32.357 1.00 98.69 355 VAL A C 1
ATOM 2658 O O . VAL A 1 355 ? 12.004 -13.668 -31.813 1.00 98.69 355 VAL A O 1
ATOM 2661 N N . VAL A 1 356 ? 13.533 -15.315 -32.044 1.00 98.75 356 VAL A N 1
ATOM 2662 C CA . VAL A 1 356 ? 13.120 -16.138 -30.902 1.00 98.75 356 VAL A CA 1
ATOM 2663 C C . VAL A 1 356 ? 14.137 -15.931 -29.780 1.00 98.75 356 VAL A C 1
ATOM 2665 O O . VAL A 1 356 ? 15.343 -16.029 -30.008 1.00 98.75 356 VAL A O 1
ATOM 2668 N N . LEU A 1 357 ? 13.648 -15.589 -28.592 1.00 98.75 357 LEU A N 1
ATOM 2669 C CA . LEU A 1 357 ? 14.442 -15.400 -27.382 1.00 98.75 357 LEU A CA 1
ATOM 2670 C C . LEU A 1 357 ? 14.916 -16.753 -26.831 1.00 98.75 357 LEU A C 1
ATOM 2672 O O . LEU A 1 357 ? 14.364 -17.804 -27.159 1.00 98.75 357 LEU A O 1
ATOM 2676 N N . ASN A 1 358 ? 15.922 -16.730 -25.960 1.00 98.44 358 ASN A N 1
ATOM 2677 C CA . ASN A 1 358 ? 16.518 -17.932 -25.367 1.00 98.44 358 ASN A CA 1
ATOM 2678 C C . ASN A 1 358 ? 15.514 -18.767 -24.553 1.00 98.44 358 ASN A C 1
ATOM 2680 O O . ASN A 1 358 ? 15.695 -19.972 -24.407 1.00 98.44 358 ASN A O 1
ATOM 2684 N N . ASP A 1 359 ? 14.452 -18.140 -24.048 1.00 97.12 359 ASP A N 1
ATOM 2685 C CA . ASP A 1 359 ? 13.358 -18.791 -23.321 1.00 97.12 359 ASP A CA 1
ATOM 2686 C C . ASP A 1 359 ? 12.194 -19.244 -24.226 1.00 97.12 359 ASP A C 1
ATOM 2688 O O . ASP A 1 359 ? 11.157 -19.695 -23.740 1.00 97.12 359 ASP A O 1
ATOM 2692 N N . GLY A 1 360 ? 12.354 -19.136 -25.549 1.00 98.12 360 GLY A N 1
ATOM 2693 C CA . GLY A 1 360 ? 11.386 -19.586 -26.548 1.00 98.12 360 GLY A CA 1
ATOM 2694 C C . GLY A 1 360 ? 10.284 -18.579 -26.889 1.00 98.12 360 GLY A C 1
ATOM 2695 O O . GLY A 1 360 ? 9.503 -18.835 -27.808 1.00 98.12 360 GLY A O 1
ATOM 2696 N N . ARG A 1 361 ? 10.205 -17.427 -26.212 1.00 98.44 361 ARG A N 1
ATOM 2697 C CA . ARG A 1 361 ? 9.264 -16.355 -26.581 1.00 98.44 361 ARG A CA 1
ATOM 2698 C C . ARG A 1 361 ? 9.698 -15.688 -27.888 1.00 98.44 361 ARG A C 1
ATOM 2700 O O . ARG A 1 361 ? 10.889 -15.543 -28.150 1.00 98.44 361 ARG A O 1
ATOM 2707 N N . ASN A 1 362 ? 8.760 -15.197 -28.699 1.00 98.62 362 ASN A N 1
ATOM 2708 C CA . ASN A 1 362 ? 9.137 -14.339 -29.827 1.00 98.62 362 ASN A CA 1
ATOM 2709 C C . ASN A 1 362 ? 9.422 -12.921 -29.325 1.00 98.62 362 ASN A C 1
ATOM 2711 O O . ASN A 1 362 ? 8.608 -12.337 -28.605 1.00 98.62 362 ASN A O 1
ATOM 2715 N N . ALA A 1 363 ? 10.520 -12.315 -29.776 1.00 98.62 363 ALA A N 1
ATOM 2716 C CA . ALA A 1 363 ? 10.901 -10.965 -29.362 1.00 98.62 363 ALA A CA 1
ATOM 2717 C C . ALA A 1 363 ? 9.810 -9.928 -29.680 1.00 98.62 363 ALA A C 1
ATOM 2719 O O . ALA A 1 363 ? 9.575 -9.024 -28.886 1.00 98.62 363 ALA A O 1
ATOM 2720 N N . ARG A 1 364 ? 9.085 -10.082 -30.797 1.00 97.94 364 ARG A N 1
ATOM 2721 C CA . ARG A 1 364 ? 7.969 -9.197 -31.182 1.00 97.94 364 ARG A CA 1
ATOM 2722 C C . ARG A 1 364 ? 6.743 -9.251 -30.262 1.00 97.94 364 ARG A C 1
ATOM 2724 O O . ARG A 1 364 ? 5.948 -8.314 -30.281 1.00 97.94 364 ARG A O 1
ATOM 2731 N N . ASP A 1 365 ? 6.575 -10.332 -29.501 1.00 98.06 365 ASP A N 1
ATOM 2732 C CA . ASP A 1 365 ? 5.445 -10.493 -28.579 1.00 98.06 365 ASP A CA 1
ATOM 2733 C C . ASP A 1 365 ? 5.755 -9.816 -27.230 1.00 98.06 365 ASP A C 1
ATOM 2735 O O . ASP A 1 365 ? 4.852 -9.325 -26.553 1.00 98.06 365 ASP A O 1
ATOM 2739 N N . VAL A 1 366 ? 7.046 -9.724 -26.884 1.00 98.56 366 VAL A N 1
ATOM 2740 C CA . VAL A 1 366 ? 7.556 -9.074 -25.667 1.00 98.56 366 VAL A CA 1
ATOM 2741 C C . VAL A 1 366 ? 7.859 -7.588 -25.906 1.00 98.56 366 VAL A C 1
ATOM 2743 O O . VAL A 1 366 ? 7.492 -6.745 -25.091 1.00 98.56 366 VAL A O 1
ATOM 2746 N N . ILE A 1 367 ? 8.495 -7.236 -27.028 1.00 98.69 367 ILE A N 1
ATOM 2747 C CA . ILE A 1 367 ? 8.875 -5.860 -27.384 1.00 98.69 367 ILE A CA 1
ATOM 2748 C C . ILE A 1 367 ? 7.749 -5.215 -28.196 1.00 98.69 367 ILE A C 1
ATOM 2750 O O . ILE A 1 367 ? 7.639 -5.404 -29.410 1.00 98.69 367 ILE A O 1
ATOM 2754 N N . ARG A 1 368 ? 6.906 -4.418 -27.541 1.00 98.38 368 ARG A N 1
ATOM 2755 C CA . ARG A 1 368 ? 5.652 -3.908 -28.108 1.00 98.38 368 ARG A CA 1
ATOM 2756 C C . ARG A 1 368 ? 5.757 -2.428 -28.494 1.00 98.38 368 ARG A C 1
ATOM 2758 O O . ARG A 1 368 ? 6.328 -1.639 -27.739 1.00 98.38 368 ARG A O 1
ATOM 2765 N N . PRO A 1 369 ? 5.208 -2.015 -29.652 1.00 97.88 369 PRO A N 1
ATOM 2766 C CA . PRO A 1 369 ? 5.244 -0.618 -30.054 1.00 97.88 369 PRO A CA 1
ATOM 2767 C C . PRO A 1 369 ? 4.241 0.198 -29.228 1.00 97.88 369 PRO A C 1
ATOM 2769 O O . PRO A 1 369 ? 3.056 -0.135 -29.191 1.00 97.88 369 PRO A O 1
ATOM 2772 N N . LEU A 1 370 ? 4.694 1.285 -28.600 1.00 96.75 370 LEU A N 1
ATOM 2773 C CA . LEU A 1 370 ? 3.826 2.242 -27.903 1.00 96.75 370 LEU A CA 1
ATOM 2774 C C . LEU A 1 370 ? 4.383 3.666 -28.025 1.00 96.75 370 LEU A C 1
ATOM 2776 O O . LEU A 1 370 ? 5.585 3.899 -27.870 1.00 96.75 370 LEU A O 1
ATOM 2780 N N . GLY A 1 371 ? 3.510 4.632 -28.324 1.00 95.38 371 GLY A N 1
ATOM 2781 C CA . GLY A 1 371 ? 3.874 6.052 -28.379 1.00 95.38 371 GLY A CA 1
ATOM 2782 C C . GLY A 1 371 ? 4.345 6.585 -27.019 1.00 95.38 371 GLY A C 1
ATOM 2783 O O . GLY A 1 371 ? 4.033 6.002 -25.988 1.00 95.38 371 GLY A O 1
ATOM 2784 N N . GLY A 1 372 ? 5.122 7.673 -27.011 1.00 93.38 372 GLY A N 1
ATOM 2785 C CA . GLY A 1 372 ? 5.656 8.296 -25.783 1.00 93.38 372 GLY A CA 1
ATOM 2786 C C . GLY A 1 372 ? 6.998 7.727 -25.298 1.00 93.38 372 GLY A C 1
ATOM 2787 O O . GLY A 1 372 ? 7.785 8.445 -24.692 1.00 93.38 372 GLY A O 1
ATOM 2788 N N . HIS A 1 373 ? 7.339 6.508 -25.708 1.00 96.81 373 HIS A N 1
ATOM 2789 C CA . HIS A 1 373 ? 8.554 5.772 -25.335 1.00 96.81 373 HIS A CA 1
ATOM 2790 C C . HIS A 1 373 ? 9.714 6.048 -26.307 1.00 96.81 373 HIS A C 1
ATOM 2792 O O . HIS A 1 373 ? 10.455 5.159 -26.736 1.00 96.81 373 HIS A O 1
ATOM 2798 N N . GLY A 1 374 ? 9.825 7.302 -26.751 1.00 96.62 374 GLY A N 1
ATOM 2799 C CA . GLY A 1 374 ? 10.888 7.739 -27.653 1.00 96.62 374 GLY A CA 1
ATOM 2800 C C . GLY A 1 374 ? 12.195 7.963 -26.902 1.00 96.62 374 GLY A C 1
ATOM 2801 O O . GLY A 1 374 ? 13.270 7.672 -27.416 1.00 96.62 374 GLY A O 1
ATOM 2802 N N . THR A 1 375 ? 12.128 8.460 -25.673 1.00 95.25 375 THR A N 1
ATOM 2803 C CA . THR A 1 375 ? 13.323 8.793 -24.898 1.00 95.25 375 THR A CA 1
ATOM 2804 C C . THR A 1 375 ? 13.679 7.717 -23.886 1.00 95.25 375 THR A C 1
ATOM 2806 O O . THR A 1 375 ? 14.849 7.620 -23.562 1.00 95.25 375 THR A O 1
ATOM 2809 N N . HIS A 1 376 ? 12.753 6.885 -23.417 1.00 96.94 376 HIS A N 1
ATOM 2810 C CA . HIS A 1 376 ? 12.946 5.738 -22.509 1.00 96.94 376 HIS A CA 1
ATOM 2811 C C . HIS A 1 376 ? 12.266 4.497 -23.096 1.00 96.94 376 HIS A C 1
ATOM 2813 O O . HIS A 1 376 ? 11.400 4.638 -23.964 1.00 96.94 376 HIS A O 1
ATOM 2819 N N . PHE A 1 377 ? 12.650 3.310 -22.631 1.00 98.00 377 PHE A N 1
ATOM 2820 C CA . PHE A 1 377 ? 11.812 2.113 -22.739 1.00 98.00 377 PHE A CA 1
ATOM 2821 C C . PHE A 1 377 ? 11.061 1.915 -21.424 1.00 98.00 377 PHE A C 1
ATOM 2823 O O . PHE A 1 377 ? 11.543 2.356 -20.386 1.00 98.00 377 PHE A O 1
ATOM 2830 N N . HIS A 1 378 ? 9.943 1.198 -21.470 1.00 98.12 378 HIS A N 1
ATOM 2831 C CA . HIS A 1 378 ? 9.171 0.810 -20.285 1.00 98.12 378 HIS A CA 1
ATOM 2832 C C . HIS A 1 378 ? 9.216 -0.702 -20.134 1.00 98.12 378 HIS A C 1
ATOM 2834 O O . HIS A 1 378 ? 8.834 -1.421 -21.060 1.00 98.12 378 HIS A O 1
ATOM 2840 N N . TRP A 1 379 ? 9.645 -1.201 -18.983 1.00 98.25 379 TRP A N 1
ATOM 2841 C CA . TRP A 1 379 ? 9.529 -2.609 -18.617 1.00 98.25 379 TRP A CA 1
ATOM 2842 C C . TRP A 1 379 ? 8.277 -2.869 -17.804 1.00 98.25 379 TRP A C 1
ATOM 2844 O O . TRP A 1 379 ? 7.977 -2.123 -16.883 1.00 98.25 379 TRP A O 1
ATOM 2854 N N . ILE A 1 380 ? 7.602 -3.974 -18.106 1.00 98.00 380 ILE A N 1
ATOM 2855 C CA . ILE A 1 380 ? 6.727 -4.651 -17.151 1.00 98.00 380 ILE A CA 1
ATOM 2856 C C . ILE A 1 380 ? 7.479 -5.879 -16.660 1.00 98.00 380 ILE A C 1
ATOM 2858 O O . ILE A 1 380 ? 7.884 -6.729 -17.460 1.00 98.00 380 ILE A O 1
ATOM 2862 N N . VAL A 1 381 ? 7.659 -5.964 -15.347 1.00 97.44 381 VAL A N 1
ATOM 2863 C CA . VAL A 1 381 ? 8.388 -7.044 -14.690 1.00 97.44 381 VAL A CA 1
ATOM 2864 C C . VAL A 1 381 ? 7.417 -7.926 -13.914 1.00 97.44 381 VAL A C 1
ATOM 2866 O O . VAL A 1 381 ? 6.510 -7.454 -13.225 1.00 97.44 381 VAL A O 1
ATOM 2869 N N . THR A 1 382 ? 7.582 -9.236 -14.038 1.00 93.12 382 THR A N 1
ATOM 2870 C CA . THR A 1 382 ? 6.886 -10.233 -13.228 1.00 93.12 382 THR A CA 1
ATOM 2871 C C . THR A 1 382 ? 7.944 -11.129 -12.580 1.00 93.12 382 THR A C 1
ATOM 2873 O O . THR A 1 382 ? 8.661 -11.818 -13.308 1.00 93.12 382 THR A O 1
ATOM 2876 N N . PRO A 1 383 ? 8.120 -11.041 -11.251 1.00 75.75 383 PRO A N 1
ATOM 2877 C CA . PRO A 1 383 ? 9.123 -11.811 -10.519 1.00 75.75 383 PRO A CA 1
ATOM 2878 C C . PRO A 1 383 ? 8.835 -13.315 -10.506 1.00 75.75 383 PRO A C 1
ATOM 2880 O O . PRO A 1 383 ? 7.645 -13.697 -10.621 1.00 75.75 383 PRO A O 1
#